Protein AF-A0A660T7A6-F1 (afdb_monomer_lite)

Sequence (418 aa):
MLRDLEKTWENKLLRLKKVVKYLENEVKATERTYSGLKDITQSLKLANACFSLCLHYLDGLKIHPNKPETITEKDIYNGAKQSANKGLNTLESLLKSEISGRDRAGITADPEYIDAKEKLKNILLKGGGSFFEGKTLTGKRLKIISRALASSIQKFSIRDDNSPPPKIEKYPKFLRDLVNVLFPVLLRPNQKPPPYGIEEGEEKLYKSEKIKMPLSQAVLYYEEDFLPRLKKKLAENPGNTFLQQQIYSVKKKAEEYKRLKFIPRSTPIVMEKNFYTDWISSYTQNGELLVNVPVPAEISSKTNTDRVMELVRMDFVKNIAGKGIFRELDMEYSYLKSLKSGIRGSSRTASLKIDTEKGYIIVKREIPYLACLENKNDFITLTQRIKGQPLKETYKYILKQLTVRGLKSRANNLLPDL

Secondary structure (DSSP, 8-state):
-HHHHHHHHHHHHHHHHHHHHHHHHHHHHHHHHTTT---HHHHHHHHHHHHHHHHHHHHHHS--TT--TTS-HHHHHHHHHHHHHHHHHHHHHHHHS---HHHHHHHHH-HHHHHHHHHHHHHHHTTGGGGG-TT---HHHHHHHHHHHHHHHHHHHS-GGGSPPP-GGGS-HHHHHHHHHH-TTT--TT-PPP--S--TT---EEEES-EEEEHHHHHHIIIIIIHHHHHHHHHHSTT-HHHHHHHHHHHHHHHHHHH--PPP-SS---PPTTTSTTTEEEE-TTSPEEEEE---EEEE---HHHHHHHHHHHHHHHHHTTSSS-HHHHHHHHHHHSGGGGGG--TTTHHHHS-HHHHHHHHHHH-GGGGGGTSHHHHHHHHHHHTT--HHHHHHHHHHHHHHHHHHHHHHHH-TT-

Structure (mmCIF, N/CA/C/O backbone):
data_AF-A0A660T7A6-F1
#
_entry.id   AF-A0A660T7A6-F1
#
loop_
_atom_site.group_PDB
_atom_site.id
_atom_site.type_symbol
_atom_site.label_atom_id
_atom_site.label_alt_id
_atom_site.label_comp_id
_atom_site.label_asym_id
_atom_site.label_entity_id
_atom_site.label_seq_id
_atom_site.pdbx_PDB_ins_code
_atom_site.Cartn_x
_atom_site.Cartn_y
_atom_site.Cartn_z
_atom_site.occupancy
_atom_site.B_iso_or_equiv
_atom_site.auth_seq_id
_atom_site.auth_comp_id
_atom_site.auth_asym_id
_atom_site.auth_atom_id
_atom_site.pdbx_PDB_model_num
ATOM 1 N N . MET A 1 1 ? -50.579 0.044 34.180 1.00 44.47 1 MET A N 1
ATOM 2 C CA . MET A 1 1 ? -50.322 0.891 32.993 1.00 44.47 1 MET A CA 1
ATOM 3 C C . MET A 1 1 ? -48.842 1.008 32.616 1.00 44.47 1 MET A C 1
ATOM 5 O O . MET A 1 1 ? -48.550 0.739 31.462 1.00 44.47 1 MET A O 1
ATOM 9 N N . LEU A 1 2 ? -47.893 1.326 33.514 1.00 39.84 2 LEU A N 1
ATOM 10 C CA . LEU A 1 2 ? -46.452 1.381 33.154 1.00 39.84 2 LEU A CA 1
ATOM 11 C C . LEU A 1 2 ? -45.839 -0.005 32.821 1.00 39.84 2 LEU A C 1
ATOM 13 O O . LEU A 1 2 ? -45.182 -0.152 31.795 1.00 39.84 2 LEU A O 1
ATOM 17 N N . ARG A 1 3 ? -46.178 -1.061 33.583 1.00 43.19 3 ARG A N 1
ATOM 18 C CA . ARG A 1 3 ? -45.719 -2.450 33.321 1.00 43.19 3 ARG A CA 1
ATOM 19 C C . ARG A 1 3 ? -46.230 -3.071 32.011 1.00 43.19 3 ARG A C 1
ATOM 21 O O . ARG A 1 3 ? -45.627 -4.012 31.498 1.00 43.19 3 ARG A O 1
ATOM 28 N N . ASP A 1 4 ? -47.340 -2.572 31.466 1.00 47.84 4 ASP A N 1
ATOM 29 C CA . ASP A 1 4 ? -47.897 -3.088 30.207 1.00 47.84 4 ASP A CA 1
ATOM 30 C C . ASP A 1 4 ? -47.145 -2.528 28.997 1.00 47.84 4 ASP A C 1
ATOM 32 O O . ASP A 1 4 ? -46.942 -3.240 28.017 1.00 47.84 4 ASP A O 1
ATOM 36 N N . LEU A 1 5 ? -46.654 -1.287 29.090 1.00 44.62 5 LEU A N 1
ATOM 37 C CA . LEU A 1 5 ? -45.855 -0.643 28.049 1.00 44.62 5 LEU A CA 1
ATOM 38 C C . LEU A 1 5 ? -44.410 -1.173 27.997 1.00 44.62 5 LEU A C 1
ATOM 40 O O . LEU A 1 5 ? -43.878 -1.318 26.898 1.00 44.62 5 LEU A O 1
ATOM 44 N N . GLU A 1 6 ? -43.799 -1.536 29.130 1.00 48.88 6 GLU A N 1
ATOM 45 C CA . GLU A 1 6 ? -42.475 -2.193 29.183 1.00 48.88 6 GLU A CA 1
ATOM 46 C C . GLU A 1 6 ? -42.446 -3.482 28.348 1.00 48.88 6 GLU A C 1
ATOM 48 O O . GLU A 1 6 ? -41.569 -3.678 27.501 1.00 48.88 6 GLU A O 1
ATOM 53 N N . LYS A 1 7 ? -43.495 -4.306 28.476 1.00 60.03 7 LYS A N 1
ATOM 54 C CA . LYS A 1 7 ? -43.664 -5.514 27.658 1.00 60.03 7 LYS A CA 1
ATOM 55 C C . LYS A 1 7 ? -43.774 -5.192 26.167 1.00 60.03 7 LYS A C 1
ATOM 57 O O . LYS A 1 7 ? -43.314 -5.982 25.349 1.00 60.03 7 LYS A O 1
ATOM 62 N N . THR A 1 8 ? -44.341 -4.049 25.766 1.00 71.19 8 THR A N 1
ATOM 63 C CA . THR A 1 8 ? -44.518 -3.730 24.334 1.00 71.19 8 THR A CA 1
ATOM 64 C C . THR A 1 8 ? -43.207 -3.443 23.602 1.00 71.19 8 THR A C 1
ATOM 66 O O . THR A 1 8 ? -43.031 -3.917 22.475 1.00 71.19 8 THR A O 1
ATOM 69 N N . TRP A 1 9 ? -42.264 -2.720 24.221 1.00 76.31 9 TRP A N 1
ATOM 70 C CA . TRP A 1 9 ? -40.987 -2.393 23.578 1.00 76.31 9 TRP A CA 1
ATOM 71 C C . TRP A 1 9 ? -40.085 -3.625 23.462 1.00 76.31 9 TRP A C 1
ATOM 73 O O . TRP A 1 9 ? -39.524 -3.871 22.389 1.00 76.31 9 TRP A O 1
ATOM 83 N N . GLU A 1 10 ? -40.008 -4.440 24.519 1.00 74.81 10 GLU A N 1
ATOM 84 C CA . GLU A 1 10 ? -39.249 -5.696 24.526 1.00 74.81 10 GLU A CA 1
ATOM 85 C C . GLU A 1 10 ? -39.850 -6.744 23.588 1.00 74.81 10 GLU A C 1
ATOM 87 O O . GLU A 1 10 ? -39.119 -7.371 22.819 1.00 74.81 10 GLU A O 1
ATOM 92 N N . ASN A 1 11 ? -41.179 -6.894 23.568 1.00 81.31 11 ASN A N 1
ATOM 93 C CA . ASN A 1 11 ? -41.851 -7.806 22.639 1.00 81.31 11 ASN A CA 1
ATOM 94 C C . ASN A 1 11 ? -41.594 -7.401 21.186 1.00 81.31 11 ASN A C 1
ATOM 96 O O . ASN A 1 11 ? -41.330 -8.258 20.336 1.00 81.31 11 ASN A O 1
ATOM 100 N N . LYS A 1 12 ? -41.613 -6.095 20.891 1.00 82.81 12 LYS A N 1
ATOM 101 C CA . LYS A 1 12 ? -41.285 -5.573 19.561 1.00 82.81 12 LYS A CA 1
ATOM 102 C C . LYS A 1 12 ? -39.810 -5.788 19.219 1.00 82.81 12 LYS A C 1
ATOM 104 O O . LYS A 1 12 ? -39.515 -6.225 18.107 1.00 82.81 12 LYS A O 1
ATOM 109 N N . LEU A 1 13 ? -38.895 -5.584 20.169 1.00 83.81 13 LEU A N 1
ATOM 110 C CA . LEU A 1 13 ? -37.470 -5.872 19.992 1.00 83.81 13 LEU A CA 1
ATOM 111 C C . LEU A 1 13 ? -37.227 -7.361 19.705 1.00 83.81 13 LEU A C 1
ATOM 113 O O . LEU A 1 13 ? -36.497 -7.706 18.775 1.00 83.81 13 LEU A O 1
ATOM 117 N N . LEU A 1 14 ? -37.852 -8.252 20.477 1.00 85.88 14 LEU A N 1
ATOM 118 C CA . LEU A 1 14 ? -37.737 -9.699 20.310 1.00 85.88 14 LEU A CA 1
ATOM 119 C C . LEU A 1 14 ? -38.310 -10.144 18.960 1.00 85.88 14 LEU A C 1
ATOM 121 O O . LEU A 1 14 ? -37.695 -10.958 18.271 1.00 85.88 14 LEU A O 1
ATOM 125 N N . ARG A 1 15 ? -39.452 -9.578 18.552 1.00 88.56 15 ARG A N 1
ATOM 126 C CA . ARG A 1 15 ? -40.053 -9.818 17.235 1.00 88.56 15 ARG A CA 1
ATOM 127 C C . ARG A 1 15 ? -39.111 -9.388 16.113 1.00 88.56 15 ARG A C 1
ATOM 129 O O . ARG A 1 15 ? -38.848 -10.187 15.222 1.00 88.56 15 ARG A O 1
ATOM 136 N N . LEU A 1 16 ? -38.555 -8.178 16.179 1.00 87.38 16 LEU A N 1
ATOM 137 C CA . LEU A 1 16 ? -37.613 -7.678 15.172 1.00 87.38 16 LEU A CA 1
ATOM 138 C C . LEU A 1 16 ? -36.336 -8.530 15.113 1.00 87.38 16 LEU A C 1
ATOM 140 O O . LEU A 1 16 ? -35.895 -8.887 14.024 1.00 87.38 16 LEU A O 1
ATOM 144 N N . LYS A 1 17 ? -35.788 -8.952 16.261 1.00 88.50 17 LYS A N 1
ATOM 145 C CA . LYS A 1 17 ? -34.650 -9.887 16.310 1.00 88.50 17 LYS A CA 1
ATOM 146 C C . LYS A 1 17 ? -34.972 -11.238 15.666 1.00 88.50 17 LYS A C 1
ATOM 148 O O . LYS A 1 17 ? -34.130 -11.780 14.954 1.00 88.50 17 LYS A O 1
ATOM 153 N N . LYS A 1 18 ? -36.173 -11.783 15.900 1.00 90.12 18 LYS A N 1
ATOM 154 C CA . LYS A 1 18 ? -36.630 -13.033 15.268 1.00 90.12 18 LYS A CA 1
ATOM 155 C C . LYS A 1 18 ? -36.740 -12.882 13.750 1.00 90.12 18 LYS A C 1
ATOM 157 O O . LYS A 1 18 ? -36.241 -13.747 13.040 1.00 90.12 18 LYS A O 1
ATOM 162 N N . VAL A 1 19 ? -37.319 -11.779 13.268 1.00 89.50 19 VAL A N 1
ATOM 163 C CA . VAL A 1 19 ? -37.447 -11.480 11.829 1.00 89.50 19 VAL A CA 1
ATOM 164 C C . VAL A 1 19 ? -36.075 -11.356 11.169 1.00 89.50 19 VAL A C 1
ATOM 166 O O . VAL A 1 19 ? -35.824 -12.001 10.157 1.00 89.50 19 VAL A O 1
ATOM 169 N N . VAL A 1 20 ? -35.156 -10.601 11.776 1.00 89.81 20 VAL A N 1
ATOM 170 C CA . VAL A 1 20 ? -33.782 -10.456 11.275 1.00 89.81 20 VAL A CA 1
ATOM 171 C C . VAL A 1 20 ? -33.076 -11.816 11.218 1.00 89.81 20 VAL A C 1
ATOM 173 O O . VAL A 1 20 ? -32.511 -12.171 10.189 1.00 89.81 20 VAL A O 1
ATOM 176 N N . LYS A 1 21 ? -33.180 -12.635 12.273 1.00 90.62 21 LYS A N 1
ATOM 177 C CA . LYS A 1 21 ? -32.572 -13.976 12.306 1.00 90.62 21 LYS A CA 1
ATOM 178 C C . LYS A 1 21 ? -33.172 -14.928 11.265 1.00 90.62 21 LYS A C 1
ATOM 180 O O . LYS A 1 21 ? -32.442 -15.733 10.694 1.00 90.62 21 LYS A O 1
ATOM 185 N N . TYR A 1 22 ? -34.480 -14.848 11.034 1.00 91.88 22 TYR A N 1
ATOM 186 C CA . TYR A 1 22 ? -35.170 -15.631 10.011 1.00 91.88 22 TYR A CA 1
ATOM 187 C C . TYR A 1 22 ? -34.667 -15.263 8.606 1.00 91.88 22 TYR A C 1
ATOM 189 O O . TYR A 1 22 ? -34.153 -16.134 7.907 1.00 91.88 22 TYR A O 1
ATOM 197 N N . LEU A 1 23 ? -34.688 -13.971 8.255 1.00 89.25 23 LEU A N 1
ATOM 198 C CA . LEU A 1 23 ? -34.225 -13.478 6.952 1.00 89.25 23 LEU A CA 1
ATOM 199 C C . LEU A 1 23 ? -32.734 -13.763 6.718 1.00 89.25 23 LEU A C 1
ATOM 201 O O . LEU A 1 23 ? -32.328 -14.098 5.614 1.00 89.25 23 LEU A O 1
ATOM 205 N N . GLU A 1 24 ? -31.898 -13.703 7.757 1.00 89.19 24 GLU A N 1
ATOM 206 C CA . GLU A 1 24 ? -30.487 -14.095 7.643 1.00 89.19 24 GLU A CA 1
ATOM 207 C C . GLU A 1 24 ? -30.291 -15.562 7.278 1.00 89.19 24 GLU A C 1
ATOM 209 O O . GLU A 1 24 ? -29.374 -15.896 6.526 1.00 89.19 24 GLU A O 1
ATOM 214 N N . ASN A 1 25 ? -31.098 -16.446 7.860 1.00 89.31 25 ASN A N 1
ATOM 215 C CA . ASN A 1 25 ? -31.022 -17.868 7.564 1.00 89.31 25 ASN A CA 1
ATOM 216 C C . ASN A 1 25 ? -31.527 -18.149 6.148 1.00 89.31 25 ASN A C 1
ATOM 218 O O . ASN A 1 25 ? -30.935 -18.972 5.460 1.00 89.31 25 ASN A O 1
ATOM 222 N N . GLU A 1 26 ? -32.558 -17.432 5.705 1.00 87.88 26 GLU A N 1
ATOM 223 C CA . GLU A 1 26 ? -33.116 -17.535 4.357 1.00 87.88 26 GLU A CA 1
ATOM 224 C C . GLU A 1 26 ? -32.131 -17.034 3.286 1.00 87.88 26 GLU A C 1
ATOM 226 O O . GLU A 1 26 ? -31.861 -17.740 2.313 1.00 87.88 26 GLU A O 1
ATOM 231 N N . VAL A 1 27 ? -31.483 -15.883 3.508 1.00 86.31 27 VAL A N 1
ATOM 232 C CA . VAL A 1 27 ? -30.418 -15.364 2.626 1.00 86.31 27 VAL A CA 1
ATOM 233 C C . VAL A 1 27 ? -29.223 -16.326 2.576 1.00 86.31 27 VAL A C 1
ATOM 235 O O . VAL A 1 27 ? -28.694 -16.610 1.508 1.00 86.31 27 VAL A O 1
ATOM 238 N N . LYS A 1 28 ? -28.810 -16.909 3.708 1.00 85.56 28 LYS A N 1
ATOM 239 C CA . LYS A 1 28 ? -27.726 -17.910 3.714 1.00 85.56 28 LYS A CA 1
ATOM 240 C C . LYS A 1 28 ? -28.122 -19.223 3.044 1.00 85.56 28 LYS A C 1
ATOM 242 O O . LYS A 1 28 ? -27.265 -19.888 2.468 1.00 85.56 28 LYS A O 1
ATOM 247 N N . ALA A 1 29 ? -29.378 -19.641 3.176 1.00 84.50 29 ALA A N 1
ATOM 248 C CA . ALA A 1 29 ? -29.881 -20.851 2.541 1.00 84.50 29 ALA A CA 1
ATOM 249 C C . ALA A 1 29 ? -29.922 -20.675 1.021 1.00 84.50 29 ALA A C 1
ATOM 251 O O . ALA A 1 29 ? -29.400 -21.523 0.309 1.00 84.50 29 ALA A O 1
ATOM 252 N N . THR A 1 30 ? -30.436 -19.545 0.534 1.00 82.38 30 THR A N 1
ATOM 253 C CA . THR A 1 30 ? -30.450 -19.211 -0.899 1.00 82.38 30 THR A CA 1
ATOM 254 C C . THR A 1 30 ? -29.038 -19.084 -1.471 1.00 82.38 30 THR A C 1
ATOM 256 O O . THR A 1 30 ? -28.751 -19.715 -2.486 1.00 82.38 30 THR A O 1
ATOM 259 N N . GLU A 1 31 ? -28.116 -18.406 -0.777 1.00 82.19 31 GLU A N 1
ATOM 260 C CA . GLU A 1 31 ? -26.701 -18.350 -1.179 1.00 82.19 31 GLU A CA 1
ATOM 261 C C . GLU A 1 31 ? -26.074 -19.756 -1.288 1.00 82.19 31 GLU A C 1
ATOM 263 O O . GLU A 1 31 ? -25.274 -20.005 -2.187 1.00 82.19 31 GLU A O 1
ATOM 268 N N . ARG A 1 32 ? -26.435 -20.702 -0.409 1.00 82.81 32 ARG A N 1
ATOM 269 C CA . ARG A 1 32 ? -25.943 -22.093 -0.474 1.00 82.81 32 ARG A CA 1
ATOM 270 C C . ARG A 1 32 ? -26.576 -22.889 -1.611 1.00 82.81 32 ARG A C 1
ATOM 272 O O . ARG A 1 32 ? -25.866 -23.625 -2.286 1.00 82.81 32 ARG A O 1
ATOM 279 N N . THR A 1 33 ? -27.884 -22.750 -1.808 1.00 81.75 33 THR A N 1
ATOM 280 C CA . THR A 1 33 ? -28.636 -23.481 -2.836 1.00 81.75 33 THR A CA 1
ATOM 281 C C . THR A 1 33 ? -28.235 -23.047 -4.244 1.00 81.75 33 THR A C 1
ATOM 283 O O . THR A 1 33 ? -28.177 -23.879 -5.143 1.00 81.75 33 THR A O 1
ATOM 286 N N . TYR A 1 34 ? -27.899 -21.769 -4.434 1.00 78.06 34 TYR A N 1
ATOM 287 C CA . TYR A 1 34 ? -27.586 -21.195 -5.745 1.00 78.06 34 TYR A CA 1
ATOM 288 C C . TYR A 1 34 ? -26.100 -20.827 -5.920 1.00 78.06 34 TYR A C 1
ATOM 290 O O . TYR A 1 34 ? -25.777 -19.874 -6.627 1.00 78.06 34 TYR A O 1
ATOM 298 N N . SER A 1 35 ? -25.180 -21.563 -5.280 1.00 75.56 3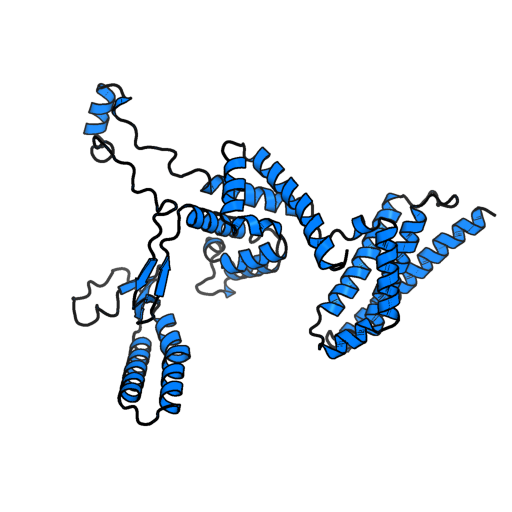5 SER A N 1
ATOM 299 C CA . SER A 1 35 ? -23.716 -21.404 -5.434 1.00 75.56 35 SER A CA 1
ATOM 300 C C . SER A 1 35 ? -23.202 -19.960 -5.305 1.00 75.56 35 SER A C 1
ATOM 302 O O . SER A 1 35 ? -22.296 -19.535 -6.020 1.00 75.56 35 SER A O 1
ATOM 304 N N . GLY A 1 36 ? -23.763 -19.193 -4.372 1.00 67.69 36 GLY A N 1
ATOM 305 C CA . GLY A 1 36 ? -23.351 -17.821 -4.075 1.00 67.69 36 GLY A CA 1
ATOM 306 C C . GLY A 1 36 ? -24.100 -16.730 -4.842 1.00 67.69 36 GLY A C 1
ATOM 307 O O . GLY A 1 36 ? -23.786 -15.554 -4.645 1.00 67.69 36 GLY A O 1
ATOM 308 N N . LEU A 1 37 ? -25.096 -17.074 -5.668 1.00 71.12 37 LEU A N 1
ATOM 309 C CA . LEU A 1 37 ? -26.029 -16.087 -6.216 1.00 71.12 37 LEU A CA 1
ATOM 310 C C . LEU A 1 37 ? -26.887 -15.495 -5.093 1.00 71.12 37 LEU A C 1
ATOM 312 O O . LEU A 1 37 ? -27.418 -16.214 -4.244 1.00 71.12 37 LEU A O 1
ATOM 316 N N . LYS A 1 38 ? -27.008 -14.166 -5.092 1.00 74.31 38 LYS A N 1
ATOM 317 C CA . LYS A 1 38 ? -27.763 -13.424 -4.083 1.00 74.31 38 LYS A CA 1
ATOM 318 C C . LYS A 1 38 ? -29.162 -13.125 -4.580 1.00 74.31 38 LYS A C 1
ATOM 320 O O . LYS A 1 38 ? -29.328 -12.491 -5.618 1.00 74.31 38 LYS A O 1
ATOM 325 N N . ASP A 1 39 ? -30.152 -13.511 -3.788 1.00 82.31 39 ASP A N 1
ATOM 326 C CA . ASP A 1 39 ? -31.519 -13.042 -3.969 1.00 82.31 39 ASP A CA 1
ATOM 327 C C . ASP A 1 39 ? -31.602 -11.563 -3.549 1.00 82.31 39 ASP A C 1
ATOM 329 O O . ASP A 1 39 ? -31.356 -11.204 -2.389 1.00 82.31 39 ASP A O 1
ATOM 333 N N . ILE A 1 40 ? -31.904 -10.706 -4.525 1.00 81.19 40 ILE A N 1
ATOM 334 C CA . ILE A 1 40 ? -32.002 -9.253 -4.368 1.00 81.19 40 ILE A CA 1
ATOM 335 C C . ILE A 1 40 ? -33.117 -8.902 -3.381 1.00 81.19 40 ILE A C 1
ATOM 337 O O . ILE A 1 40 ? -32.882 -8.149 -2.435 1.00 81.19 40 ILE A O 1
ATOM 341 N N . THR A 1 41 ? -34.306 -9.477 -3.554 1.00 83.75 41 THR A N 1
ATOM 342 C CA . THR A 1 41 ? -35.492 -9.150 -2.759 1.00 83.75 41 THR A CA 1
ATOM 343 C C . THR A 1 41 ? -35.298 -9.555 -1.302 1.00 83.75 41 THR A C 1
ATOM 345 O O . THR A 1 41 ? -35.569 -8.770 -0.391 1.00 83.75 41 THR A O 1
ATOM 348 N N . GLN A 1 42 ? -34.765 -10.752 -1.054 1.00 85.81 42 GLN A N 1
ATOM 349 C CA . GLN A 1 42 ? -34.515 -11.226 0.313 1.00 85.81 42 GLN A CA 1
ATOM 350 C C . GLN A 1 42 ? -33.411 -10.431 1.016 1.00 85.81 42 GLN A C 1
ATOM 352 O O . GLN A 1 42 ? -33.500 -10.124 2.208 1.00 85.81 42 GLN A O 1
ATOM 357 N N . SER A 1 43 ? -32.384 -10.029 0.269 1.00 86.62 43 SER A N 1
ATOM 358 C CA . SER A 1 43 ? -31.299 -9.205 0.799 1.00 86.62 43 SER A CA 1
ATOM 359 C C . SER A 1 43 ? -31.755 -7.771 1.112 1.00 86.62 43 SER A C 1
ATOM 361 O O . SER A 1 43 ? -31.329 -7.205 2.122 1.00 86.62 43 SER A O 1
ATOM 363 N N . LEU A 1 44 ? -32.656 -7.193 0.306 1.00 86.81 44 LEU A N 1
ATOM 364 C CA . LEU A 1 44 ? -33.283 -5.896 0.591 1.00 86.81 44 LEU A CA 1
ATOM 365 C C . LEU A 1 44 ? -34.176 -5.966 1.836 1.00 86.81 44 LEU A C 1
ATOM 367 O O . LEU A 1 44 ? -34.010 -5.147 2.743 1.00 86.81 44 LEU A O 1
ATOM 371 N N . LYS A 1 45 ? -35.024 -6.997 1.957 1.00 88.06 45 LYS A N 1
ATOM 372 C CA . LYS A 1 45 ? -35.840 -7.243 3.162 1.00 88.06 45 LYS A CA 1
ATOM 373 C C . LYS A 1 45 ? -34.986 -7.378 4.420 1.00 88.06 45 LYS A C 1
ATOM 375 O O . LYS A 1 45 ? -35.318 -6.820 5.468 1.00 88.06 45 LYS A O 1
ATOM 380 N N . LEU A 1 46 ? -33.854 -8.079 4.329 1.00 89.00 46 LEU A N 1
ATOM 381 C CA . LEU A 1 46 ? -32.910 -8.213 5.438 1.00 89.00 46 LEU A CA 1
ATOM 382 C C . LEU A 1 46 ? -32.306 -6.860 5.842 1.00 89.00 46 LEU A C 1
ATOM 384 O O . LEU A 1 46 ? -32.241 -6.544 7.036 1.00 89.00 46 LEU A O 1
ATOM 388 N N . ALA A 1 47 ? -31.879 -6.051 4.869 1.00 86.44 47 ALA A N 1
ATOM 389 C CA . ALA A 1 47 ? -31.351 -4.716 5.133 1.00 86.44 47 ALA A CA 1
ATOM 390 C C . ALA A 1 47 ? -32.405 -3.815 5.796 1.00 86.44 47 ALA A C 1
ATOM 392 O O . ALA A 1 47 ? -32.124 -3.165 6.807 1.00 86.44 47 ALA A O 1
ATOM 393 N N . ASN A 1 48 ? -33.635 -3.854 5.286 1.00 89.19 48 ASN A N 1
ATOM 394 C CA . ASN A 1 48 ? -34.771 -3.105 5.803 1.00 89.19 48 ASN A CA 1
ATOM 395 C C . ASN A 1 48 ? -35.126 -3.503 7.255 1.00 89.19 48 ASN A C 1
ATOM 397 O O . ASN A 1 48 ? -35.280 -2.652 8.141 1.00 89.19 48 ASN A O 1
ATOM 401 N N . ALA A 1 49 ? -35.159 -4.807 7.551 1.00 88.50 49 ALA A N 1
ATOM 402 C CA . ALA A 1 49 ? -35.388 -5.322 8.902 1.00 88.50 49 ALA A CA 1
ATOM 403 C C . ALA A 1 49 ? -34.277 -4.894 9.880 1.00 88.50 49 ALA A C 1
ATOM 405 O O . ALA A 1 49 ? -34.553 -4.529 11.026 1.00 88.50 49 ALA A O 1
ATOM 406 N N . CYS A 1 50 ? -33.023 -4.872 9.419 1.00 87.69 50 CYS A N 1
ATOM 407 C CA . CYS A 1 50 ? -31.874 -4.407 10.194 1.00 87.69 50 CYS A CA 1
ATOM 408 C C . CYS A 1 50 ? -31.939 -2.897 10.504 1.00 87.69 50 CYS A C 1
ATOM 410 O O . CYS A 1 50 ? -31.635 -2.487 11.627 1.00 87.69 50 CYS A O 1
ATOM 412 N N . PHE A 1 51 ? -32.387 -2.064 9.560 1.00 87.81 51 PHE A N 1
ATOM 413 C CA . PHE A 1 51 ? -32.613 -0.636 9.809 1.00 87.81 51 PHE A CA 1
ATOM 414 C C . PHE A 1 51 ? -33.808 -0.376 10.721 1.00 87.81 51 PHE A C 1
ATOM 416 O O . PHE A 1 51 ? -33.719 0.462 11.616 1.00 87.81 51 PHE A O 1
ATOM 423 N N . SER A 1 52 ? -34.883 -1.148 10.579 1.00 89.38 52 SER A N 1
ATOM 424 C CA . SER A 1 52 ? -36.035 -1.090 11.486 1.00 89.38 52 SER A CA 1
ATOM 425 C C . SER A 1 52 ? -35.641 -1.447 12.925 1.00 89.38 52 SER A C 1
ATOM 427 O O . SER A 1 52 ? -36.044 -0.772 13.872 1.00 89.38 52 SER A O 1
ATOM 429 N N . LEU A 1 53 ? -34.787 -2.462 13.095 1.00 88.75 53 LEU A N 1
ATOM 430 C CA . LEU A 1 53 ? -34.211 -2.829 14.389 1.00 88.75 53 LEU A CA 1
ATOM 431 C C . LEU A 1 53 ? -33.305 -1.720 14.949 1.00 88.75 53 LEU A C 1
ATOM 433 O O . LEU A 1 53 ? -33.387 -1.403 16.134 1.00 88.75 53 LEU A O 1
ATOM 437 N N . CYS A 1 54 ? -32.479 -1.091 14.107 1.00 85.44 54 CYS A N 1
ATOM 438 C CA . CYS A 1 54 ? -31.638 0.040 14.506 1.00 85.44 54 CYS A CA 1
ATOM 439 C C . CYS A 1 54 ? -32.464 1.245 14.983 1.00 85.44 54 CYS A C 1
ATOM 441 O O . CYS A 1 54 ? -32.165 1.810 16.033 1.00 85.44 54 CYS A O 1
ATOM 443 N N . LEU A 1 55 ? -33.521 1.608 14.251 1.00 85.12 55 LEU A N 1
ATOM 444 C CA . LEU A 1 55 ? -34.431 2.688 14.635 1.00 85.12 55 LEU A CA 1
ATOM 445 C C . LEU A 1 55 ? -35.113 2.397 15.974 1.00 85.12 55 LEU A C 1
ATOM 447 O O . LEU A 1 55 ? -35.168 3.283 16.818 1.00 85.12 55 LEU A O 1
ATOM 451 N N . HIS A 1 56 ? -35.541 1.152 16.205 1.00 85.69 56 HIS A N 1
ATOM 452 C CA . HIS A 1 56 ? -36.145 0.742 17.478 1.00 85.69 56 HIS A CA 1
ATOM 453 C C . HIS A 1 56 ? -35.163 0.847 18.658 1.00 85.69 56 HIS A C 1
ATOM 455 O O . HIS A 1 56 ? -35.551 1.256 19.751 1.00 85.69 56 HIS A O 1
ATOM 461 N N . TYR A 1 57 ? -33.876 0.544 18.440 1.00 84.69 57 TYR A N 1
ATOM 462 C CA . TYR A 1 57 ? -32.825 0.781 19.436 1.00 84.69 57 TYR A CA 1
ATOM 463 C C . TYR A 1 57 ? -32.552 2.273 19.669 1.00 84.69 57 TYR A C 1
ATOM 465 O O . TYR A 1 57 ? -32.405 2.693 20.813 1.00 84.69 57 TYR A O 1
ATOM 473 N N . LEU A 1 58 ? -32.501 3.080 18.607 1.00 78.81 58 LEU A N 1
ATOM 474 C CA . LEU A 1 58 ? -32.336 4.534 18.705 1.00 78.81 58 LEU A CA 1
ATOM 475 C C . LEU A 1 58 ? -33.492 5.199 19.455 1.00 78.81 58 LEU A C 1
ATOM 477 O O . LEU A 1 58 ? -33.266 6.121 20.236 1.00 78.81 58 LEU A O 1
ATOM 481 N N . ASP A 1 59 ? -34.714 4.715 19.250 1.00 80.00 59 ASP A N 1
ATOM 482 C CA . ASP A 1 59 ? -35.887 5.187 19.980 1.00 80.00 59 ASP A CA 1
ATOM 483 C C . ASP A 1 59 ? -35.809 4.822 21.467 1.00 80.00 59 ASP A C 1
ATOM 485 O O . ASP A 1 59 ? -36.227 5.617 22.297 1.00 80.00 59 ASP A O 1
ATOM 489 N N . GLY A 1 60 ? -35.172 3.700 21.822 1.00 71.69 60 GLY A N 1
ATOM 490 C CA . GLY A 1 60 ? -34.872 3.348 23.215 1.00 71.69 60 GLY A CA 1
ATOM 491 C C . GLY A 1 60 ? -33.778 4.198 23.884 1.00 71.69 60 GLY A C 1
ATOM 492 O O . GLY A 1 60 ? -33.683 4.194 25.109 1.00 71.69 60 GLY A O 1
ATOM 493 N N . LEU A 1 61 ? -32.949 4.919 23.112 1.00 69.94 61 LEU A N 1
ATOM 494 C CA . LEU A 1 61 ? -31.958 5.873 23.644 1.00 69.94 61 LEU A CA 1
ATOM 495 C C . LEU A 1 61 ? -32.567 7.250 23.934 1.00 69.94 61 LEU A C 1
ATOM 497 O O . LEU A 1 61 ? -32.045 7.987 24.768 1.00 69.94 61 LEU A O 1
ATOM 501 N N . LYS A 1 62 ? -33.659 7.612 23.252 1.00 65.25 62 LYS A N 1
ATOM 502 C CA . LYS A 1 62 ? -34.460 8.781 23.621 1.00 65.25 62 LYS A CA 1
ATOM 503 C C . LYS A 1 62 ? -35.256 8.402 24.865 1.00 65.25 62 LYS A C 1
ATOM 505 O O . LYS A 1 62 ? -35.880 7.350 24.876 1.00 65.25 62 LYS A O 1
ATOM 510 N N . ILE A 1 63 ? -35.180 9.226 25.910 1.00 54.50 63 ILE A N 1
ATOM 511 C CA . ILE A 1 63 ? -35.746 8.984 27.247 1.00 54.50 63 ILE A CA 1
ATOM 512 C C . ILE A 1 63 ? -37.183 8.451 27.128 1.00 54.50 63 ILE A C 1
ATOM 514 O O . ILE A 1 63 ? -38.130 9.216 26.955 1.00 54.50 63 ILE A O 1
ATOM 518 N N . HIS A 1 64 ? -37.341 7.131 27.205 1.00 49.97 64 HIS A N 1
ATOM 519 C CA . HIS A 1 64 ? -38.635 6.489 27.355 1.00 49.97 64 HIS A CA 1
ATOM 520 C C . HIS A 1 64 ? -38.836 6.225 28.852 1.00 49.97 64 HIS A C 1
ATOM 522 O O . HIS A 1 64 ? -37.976 5.588 29.461 1.00 49.97 64 HIS A O 1
ATOM 528 N N . PRO A 1 65 ? -39.972 6.631 29.448 1.00 50.09 65 PRO A N 1
ATOM 529 C CA . PRO A 1 65 ? -40.288 6.359 30.856 1.00 50.09 65 PRO A CA 1
ATOM 530 C C . PRO A 1 65 ? -40.481 4.862 31.185 1.00 50.09 65 PRO A C 1
ATOM 532 O O . PRO A 1 65 ? -40.768 4.531 32.325 1.00 50.09 65 PRO A O 1
ATOM 535 N N . ASN A 1 66 ? -40.309 3.968 30.202 1.00 51.25 66 ASN A N 1
ATOM 536 C CA . ASN A 1 66 ? -40.498 2.514 30.288 1.00 51.25 66 ASN A CA 1
ATOM 537 C C . ASN A 1 66 ? -39.233 1.743 29.865 1.00 51.25 66 ASN A C 1
ATOM 539 O O . ASN A 1 66 ? -39.317 0.698 29.217 1.00 51.25 66 ASN A O 1
ATOM 543 N N . LYS A 1 67 ? -38.047 2.305 30.125 1.00 52.47 67 LYS A N 1
ATOM 544 C CA . LYS A 1 67 ? -36.776 1.614 29.898 1.00 52.47 67 LYS A CA 1
ATOM 545 C C . LYS A 1 67 ? -36.583 0.574 31.015 1.00 52.47 67 LYS A C 1
ATOM 547 O O . LYS A 1 67 ? -36.520 0.977 32.173 1.00 52.47 67 LYS A O 1
ATOM 552 N N . PRO A 1 68 ? -36.475 -0.727 30.703 1.00 52.66 68 PRO A N 1
ATOM 553 C CA . PRO A 1 68 ? -36.271 -1.748 31.723 1.00 52.66 68 PRO A CA 1
ATOM 554 C C . PRO A 1 68 ? -34.892 -1.581 32.380 1.00 52.66 68 PRO A C 1
ATOM 556 O O . PRO A 1 68 ? -33.894 -1.351 31.693 1.00 52.66 68 PRO A O 1
ATOM 559 N N . GLU A 1 69 ? -34.822 -1.739 33.704 1.00 55.75 69 GLU A N 1
ATOM 560 C CA . GLU A 1 69 ? -33.579 -1.641 34.496 1.00 55.75 69 GLU A CA 1
ATOM 561 C C . GLU A 1 69 ? -32.508 -2.671 34.078 1.00 55.75 69 GLU A C 1
ATOM 563 O O . GLU A 1 69 ? -31.327 -2.513 34.381 1.00 55.75 69 GLU A O 1
ATOM 568 N N . THR A 1 70 ? -32.898 -3.715 33.343 1.00 57.62 70 THR A N 1
ATOM 569 C CA . THR A 1 70 ? -32.044 -4.841 32.938 1.00 57.62 70 THR A CA 1
ATOM 570 C C . THR A 1 70 ? -31.208 -4.592 31.679 1.00 57.62 70 THR A C 1
ATOM 572 O O . THR A 1 70 ? -30.205 -5.280 31.487 1.00 57.62 70 THR A O 1
ATOM 575 N N . ILE A 1 71 ? -31.570 -3.634 30.813 1.00 64.19 71 ILE A N 1
ATOM 576 C CA . ILE A 1 71 ? -30.836 -3.362 29.565 1.00 64.19 71 ILE A CA 1
ATOM 577 C C . ILE A 1 71 ? -30.068 -2.048 29.704 1.00 64.19 71 ILE A C 1
ATOM 579 O O . ILE A 1 71 ? -30.645 -0.959 29.749 1.00 64.19 71 ILE A O 1
ATOM 583 N N . THR A 1 72 ? -28.737 -2.139 29.722 1.00 71.25 72 THR A N 1
ATOM 584 C CA . THR A 1 72 ? -27.893 -0.947 29.842 1.00 71.25 72 THR A CA 1
ATOM 585 C C . THR A 1 72 ? -27.939 -0.102 28.566 1.00 71.25 72 THR A C 1
ATOM 587 O O . THR A 1 72 ? -28.089 -0.611 27.454 1.00 71.25 72 THR A O 1
ATOM 590 N N . GLU A 1 73 ? -27.736 1.213 28.689 1.00 69.75 73 GLU A N 1
ATOM 591 C CA . GLU A 1 73 ? -27.639 2.125 27.527 1.00 69.75 73 GLU A CA 1
ATOM 592 C C . GLU A 1 73 ? -26.553 1.695 26.547 1.00 69.75 73 GLU A C 1
ATOM 594 O O . GLU A 1 73 ? -26.687 1.848 25.334 1.00 69.75 73 GLU A O 1
ATOM 599 N N . LYS A 1 74 ? -25.493 1.091 27.085 1.00 72.62 74 LYS A N 1
ATOM 600 C CA . LYS A 1 74 ? -24.395 0.525 26.317 1.00 72.62 74 LYS A CA 1
ATOM 601 C C . LYS A 1 74 ? -24.858 -0.630 25.428 1.00 72.62 74 LYS A C 1
ATOM 603 O O . LYS A 1 74 ? -24.413 -0.719 24.285 1.00 72.62 74 LYS A O 1
ATOM 608 N N . ASP A 1 75 ? -25.759 -1.484 25.905 1.00 75.62 75 ASP A N 1
ATOM 609 C CA . ASP A 1 75 ? -26.296 -2.606 25.128 1.00 75.62 75 ASP A CA 1
ATOM 610 C C . ASP A 1 75 ? -27.259 -2.136 24.036 1.00 75.62 75 ASP A C 1
ATOM 612 O O . ASP A 1 75 ? -27.224 -2.654 22.918 1.00 75.62 75 ASP A O 1
ATOM 616 N N . ILE A 1 76 ? -28.057 -1.103 24.319 1.00 76.94 76 ILE A N 1
ATOM 617 C CA . ILE A 1 76 ? -28.931 -0.447 23.335 1.00 76.94 76 ILE A CA 1
ATOM 618 C C . ILE A 1 76 ? -28.084 0.208 22.237 1.00 76.94 76 ILE A C 1
ATOM 620 O O . ILE A 1 76 ? -28.317 -0.024 21.050 1.00 76.94 76 ILE A O 1
ATOM 624 N N . TYR A 1 77 ? -27.050 0.962 22.618 1.00 78.56 77 TYR A N 1
ATOM 625 C CA . TYR A 1 77 ? -26.122 1.600 21.685 1.00 78.56 77 TYR A CA 1
ATOM 626 C C . TYR A 1 77 ? -25.374 0.571 20.824 1.00 78.56 77 TYR A C 1
ATOM 628 O O . TYR A 1 77 ? -25.287 0.711 19.602 1.00 78.56 77 TYR A O 1
ATOM 636 N N . ASN A 1 78 ? -24.867 -0.506 21.433 1.00 77.25 78 ASN A N 1
ATOM 637 C CA . ASN A 1 78 ? -24.193 -1.583 20.707 1.00 77.25 78 ASN A CA 1
ATOM 638 C C . ASN A 1 78 ? -25.150 -2.323 19.763 1.00 77.25 78 ASN A C 1
ATOM 640 O O . ASN A 1 78 ? -24.771 -2.622 18.630 1.00 77.25 78 ASN A O 1
ATOM 644 N N . GLY A 1 79 ? -26.389 -2.576 20.193 1.00 79.88 79 GLY A N 1
ATOM 645 C CA . GLY A 1 79 ? -27.439 -3.172 19.368 1.00 79.88 79 GLY A CA 1
ATOM 646 C C . GLY A 1 79 ? -27.813 -2.296 18.171 1.00 79.88 79 GLY A C 1
ATOM 647 O O . GLY A 1 79 ? -27.881 -2.797 17.042 1.00 79.88 79 GLY A O 1
ATOM 648 N N . ALA A 1 80 ? -27.957 -0.983 18.383 1.00 82.25 80 ALA A N 1
ATOM 649 C CA . ALA A 1 80 ? -28.171 -0.003 17.318 1.00 82.25 80 ALA A CA 1
ATOM 650 C C . ALA A 1 80 ? -27.015 -0.029 16.311 1.00 82.25 80 ALA A C 1
ATOM 652 O O . ALA A 1 80 ? -27.245 -0.165 15.107 1.00 82.25 80 ALA A O 1
ATOM 653 N N . LYS A 1 81 ? -25.771 0.019 16.808 1.00 79.81 81 LYS A N 1
ATOM 654 C CA . LYS A 1 81 ? -24.553 0.020 15.989 1.00 79.81 81 LYS A CA 1
ATOM 655 C C . LYS A 1 81 ? -24.400 -1.258 15.168 1.00 79.81 81 LYS A C 1
ATOM 657 O O . LYS A 1 81 ? -24.060 -1.190 13.987 1.00 79.81 81 LYS A O 1
ATOM 662 N N . GLN A 1 82 ? -24.633 -2.422 15.768 1.00 83.06 82 GLN A N 1
ATOM 663 C CA . GLN A 1 82 ? -24.546 -3.706 15.068 1.00 83.06 82 GLN A CA 1
ATOM 664 C C . GLN A 1 82 ? -25.607 -3.816 13.971 1.00 83.06 82 GLN A C 1
ATOM 666 O O . GLN A 1 82 ? -25.279 -4.186 12.844 1.00 83.06 82 GLN A O 1
ATOM 671 N N . SER A 1 83 ? -26.850 -3.438 14.274 1.00 84.12 83 SER A N 1
ATOM 672 C CA . SER A 1 83 ? -27.971 -3.514 13.328 1.00 84.12 83 SER A CA 1
ATOM 673 C C . SER A 1 83 ? -27.791 -2.546 12.153 1.00 84.12 83 SER A C 1
ATOM 675 O O . SER A 1 83 ? -27.956 -2.940 11.000 1.00 84.12 83 SER A O 1
ATOM 677 N N . ALA A 1 84 ? -27.343 -1.315 12.430 1.00 81.25 84 ALA A N 1
ATOM 678 C CA . ALA A 1 84 ? -27.007 -0.311 11.419 1.00 81.25 84 ALA A CA 1
ATOM 679 C C . ALA A 1 84 ? -25.933 -0.813 10.441 1.00 81.25 84 ALA A C 1
ATOM 681 O O . ALA A 1 84 ? -26.123 -0.790 9.225 1.00 81.25 84 ALA A O 1
ATOM 682 N N . ASN A 1 85 ? -24.814 -1.315 10.974 1.00 80.44 85 ASN A N 1
ATOM 683 C CA . ASN A 1 85 ? -23.709 -1.811 10.154 1.00 80.44 85 ASN A CA 1
ATOM 684 C C . ASN A 1 85 ? -24.092 -3.058 9.357 1.00 80.44 85 ASN A C 1
ATOM 686 O O . ASN A 1 85 ? -23.646 -3.226 8.225 1.00 80.44 85 ASN A O 1
ATOM 690 N N . LYS A 1 86 ? -24.926 -3.934 9.923 1.00 83.38 86 LYS A N 1
ATOM 691 C CA . LYS A 1 86 ? -25.396 -5.137 9.236 1.00 83.38 86 LYS A CA 1
ATOM 692 C C . LYS A 1 86 ? -26.303 -4.808 8.053 1.00 83.38 86 LYS A C 1
ATOM 694 O O . LYS A 1 86 ? -26.082 -5.344 6.969 1.00 83.38 86 LYS A O 1
ATOM 699 N N . GLY A 1 87 ? -27.251 -3.887 8.236 1.00 82.88 87 GLY A N 1
ATOM 700 C CA . GLY A 1 87 ? -28.103 -3.401 7.148 1.00 82.88 87 GLY A CA 1
ATOM 701 C C . GLY A 1 87 ? -27.285 -2.741 6.038 1.00 82.88 87 GLY A C 1
ATOM 702 O O . GLY A 1 87 ? -27.424 -3.100 4.869 1.00 82.88 87 GLY A O 1
ATOM 703 N N . LEU A 1 88 ? -26.338 -1.872 6.411 1.00 80.38 88 LEU A N 1
ATOM 704 C CA . LEU A 1 88 ? -25.468 -1.192 5.450 1.00 80.38 88 LEU A CA 1
ATOM 705 C C . LEU A 1 88 ? -24.573 -2.168 4.671 1.00 80.38 88 LEU A C 1
ATOM 707 O O . LEU A 1 88 ? -24.491 -2.074 3.452 1.00 80.38 88 LEU A O 1
ATOM 711 N N . ASN A 1 89 ? -23.934 -3.131 5.342 1.00 79.06 89 ASN A N 1
ATOM 712 C CA . ASN A 1 89 ? -23.090 -4.131 4.677 1.00 79.06 89 ASN A CA 1
ATOM 713 C C . ASN A 1 89 ? -23.885 -5.002 3.694 1.00 79.06 89 ASN A C 1
ATOM 715 O O . ASN A 1 89 ? -23.349 -5.402 2.663 1.00 79.06 89 ASN A O 1
ATOM 719 N N . THR A 1 90 ? -25.149 -5.294 4.011 1.00 82.62 90 THR A N 1
ATOM 720 C CA . THR A 1 90 ? -26.038 -6.079 3.143 1.00 82.62 90 THR A CA 1
ATOM 721 C C . THR A 1 90 ? -26.362 -5.300 1.866 1.00 82.62 90 THR A C 1
ATOM 723 O O . THR A 1 90 ? -26.192 -5.833 0.771 1.00 82.62 90 THR A O 1
ATOM 726 N N . LEU A 1 91 ? -26.699 -4.010 1.984 1.00 80.38 91 LEU A N 1
ATOM 727 C CA . LEU A 1 91 ? -26.901 -3.121 0.832 1.00 80.38 91 LEU A CA 1
ATOM 728 C C . LEU A 1 91 ? -25.625 -2.896 0.017 1.00 80.38 91 LEU A C 1
ATOM 730 O O . LEU A 1 91 ? -25.652 -2.991 -1.207 1.00 80.38 91 LEU A O 1
ATOM 734 N N . GLU A 1 92 ? -24.491 -2.637 0.672 1.00 75.88 92 GLU A N 1
ATOM 735 C CA . GLU A 1 92 ? -23.208 -2.490 -0.021 1.00 75.88 92 GLU A CA 1
ATOM 736 C C . GLU A 1 92 ? -22.843 -3.765 -0.786 1.00 75.88 92 GLU A C 1
ATOM 738 O O . GLU A 1 92 ? -22.340 -3.685 -1.904 1.00 75.88 92 GLU A O 1
ATOM 743 N N . SER A 1 93 ? -23.082 -4.939 -0.194 1.00 76.25 93 SER A N 1
ATOM 744 C CA . SER A 1 93 ? -22.817 -6.220 -0.846 1.00 76.25 93 SER A CA 1
ATOM 745 C C . SER A 1 93 ? -23.673 -6.420 -2.093 1.00 76.25 93 SER A C 1
ATOM 747 O O . SER A 1 93 ? -23.159 -6.996 -3.045 1.00 76.25 93 SER A O 1
ATOM 749 N N . LEU A 1 94 ? -24.932 -5.971 -2.092 1.00 76.56 94 LEU A N 1
ATOM 750 C CA . LEU A 1 94 ? -25.810 -6.029 -3.265 1.00 76.56 94 LEU A CA 1
ATOM 751 C C . LEU A 1 94 ? -25.351 -5.073 -4.370 1.00 76.56 94 LEU A C 1
ATOM 753 O O . LEU A 1 94 ? -25.305 -5.439 -5.538 1.00 76.56 94 LEU A O 1
ATOM 757 N N . LEU A 1 95 ? -24.961 -3.848 -4.016 1.00 69.81 95 LEU A N 1
ATOM 758 C CA . LEU A 1 95 ? -24.530 -2.849 -5.001 1.00 69.81 95 LEU A CA 1
ATOM 759 C C . LEU A 1 95 ? -23.150 -3.161 -5.609 1.00 69.81 95 LEU A C 1
ATOM 761 O O . LEU A 1 95 ? -22.855 -2.737 -6.730 1.00 69.81 95 LEU A O 1
ATOM 765 N N . LYS A 1 96 ? -22.307 -3.896 -4.870 1.00 68.06 96 LYS A N 1
ATOM 766 C CA . LYS A 1 96 ? -20.963 -4.324 -5.290 1.00 68.06 96 LYS A CA 1
ATOM 767 C C . LYS A 1 96 ? -20.944 -5.588 -6.145 1.00 68.06 96 LYS A C 1
ATOM 769 O O . LYS A 1 96 ? -19.933 -5.802 -6.808 1.00 68.06 96 LYS A O 1
ATOM 774 N N . SER A 1 97 ? -21.991 -6.419 -6.137 1.00 66.25 97 SER A N 1
ATOM 775 C CA . SER A 1 97 ? -22.093 -7.503 -7.123 1.00 66.25 97 SER A CA 1
ATOM 776 C C . SER A 1 97 ? -22.036 -6.920 -8.537 1.00 66.25 97 SER A C 1
ATOM 778 O O . SER A 1 97 ? -22.505 -5.801 -8.764 1.00 66.25 97 SER A O 1
ATOM 780 N N . GLU A 1 98 ? -21.434 -7.656 -9.474 1.00 54.00 98 GLU A N 1
ATOM 781 C CA . GLU A 1 98 ? -21.346 -7.303 -10.898 1.00 54.00 98 GLU A CA 1
ATOM 782 C C . GLU A 1 98 ? -22.739 -7.367 -11.542 1.00 54.00 98 GLU A C 1
ATOM 784 O O . GLU A 1 98 ? -23.087 -8.280 -12.280 1.00 54.00 98 GLU A O 1
ATOM 789 N N . ILE A 1 99 ? -23.577 -6.404 -11.177 1.00 61.91 99 ILE A N 1
ATOM 790 C CA . ILE A 1 99 ? -24.951 -6.255 -11.628 1.00 61.91 99 ILE A CA 1
ATOM 791 C C . ILE A 1 99 ? -24.934 -5.331 -12.846 1.00 61.91 99 ILE A C 1
ATOM 793 O O . ILE A 1 99 ? -24.291 -4.274 -12.819 1.00 61.91 99 ILE A O 1
ATOM 797 N N . SER A 1 100 ? -25.631 -5.722 -13.916 1.00 58.69 100 SER A N 1
ATOM 798 C CA . SER A 1 100 ? -25.738 -4.914 -15.132 1.00 58.69 100 SER A CA 1
ATOM 799 C C . SER A 1 100 ? -26.372 -3.544 -14.831 1.00 58.69 100 SER A C 1
ATOM 801 O O . SER A 1 100 ? -27.114 -3.373 -13.861 1.00 58.69 100 SER A O 1
ATOM 803 N N . GLY A 1 101 ? -26.106 -2.533 -15.665 1.00 59.31 101 GLY A N 1
ATOM 804 C CA . GLY A 1 101 ? -26.680 -1.193 -15.474 1.00 59.31 101 GLY A CA 1
ATOM 805 C C . GLY A 1 101 ? -28.219 -1.172 -15.443 1.00 59.31 101 GLY A C 1
ATOM 806 O O . GLY A 1 101 ? -28.795 -0.365 -14.716 1.00 59.31 101 GLY A O 1
ATOM 807 N N . ARG A 1 102 ? -28.882 -2.090 -16.167 1.00 58.16 102 ARG A N 1
ATOM 808 C CA . ARG A 1 102 ? -30.349 -2.261 -16.146 1.00 58.16 102 ARG A CA 1
ATOM 809 C C . ARG A 1 102 ? -30.849 -2.831 -14.822 1.00 58.16 102 ARG A C 1
ATOM 811 O O . ARG A 1 102 ? -31.824 -2.327 -14.275 1.00 58.16 102 ARG A O 1
ATOM 818 N N . ASP A 1 103 ? -30.160 -3.826 -14.283 1.00 63.06 103 ASP A N 1
ATOM 819 C CA . ASP A 1 103 ? -30.561 -4.480 -13.036 1.00 63.06 103 ASP A CA 1
ATOM 820 C C . ASP A 1 103 ? -30.338 -3.561 -11.822 1.00 63.06 103 ASP A C 1
ATOM 822 O O . ASP A 1 103 ? -31.121 -3.572 -10.875 1.00 63.06 103 ASP A O 1
ATOM 826 N N . ARG A 1 104 ? -29.334 -2.672 -11.876 1.00 67.06 104 ARG A N 1
ATOM 827 C CA . ARG A 1 104 ? -29.176 -1.594 -10.883 1.00 67.06 104 ARG A CA 1
ATOM 828 C C . ARG A 1 104 ? -30.354 -0.625 -10.881 1.00 67.06 104 ARG A C 1
ATOM 830 O O . ARG A 1 104 ? -30.803 -0.251 -9.801 1.00 67.06 104 ARG A O 1
ATOM 837 N N . ALA A 1 105 ? -30.854 -0.245 -12.058 1.00 67.38 105 ALA A N 1
ATOM 838 C CA . ALA A 1 105 ? -32.040 0.603 -12.165 1.00 67.38 105 ALA A CA 1
ATOM 839 C C . ALA A 1 105 ? -33.280 -0.096 -11.574 1.00 67.38 105 ALA A C 1
ATOM 841 O O . ALA A 1 105 ? -34.048 0.536 -10.848 1.00 67.38 105 ALA A O 1
ATOM 842 N N . GLY A 1 106 ? -33.411 -1.410 -11.799 1.00 69.88 106 GLY A N 1
ATOM 843 C CA . GLY A 1 106 ? -34.446 -2.247 -11.185 1.00 69.88 106 GLY A CA 1
ATOM 844 C C . GLY A 1 106 ? -34.374 -2.269 -9.655 1.00 69.88 106 GLY A C 1
ATOM 845 O O . GLY A 1 106 ? -35.384 -2.054 -8.996 1.00 69.88 106 GLY A O 1
ATOM 846 N N . ILE A 1 107 ? -33.176 -2.420 -9.081 1.00 72.69 107 ILE A N 1
ATOM 847 C CA . ILE A 1 107 ? -32.970 -2.375 -7.622 1.00 72.69 107 ILE A CA 1
ATOM 848 C C . ILE A 1 107 ? -33.335 -1.005 -7.049 1.00 72.69 107 ILE A C 1
ATOM 850 O O . ILE A 1 107 ? -33.969 -0.926 -6.004 1.00 72.69 107 ILE A O 1
ATOM 854 N N . THR A 1 108 ? -32.947 0.086 -7.715 1.00 72.88 108 THR A N 1
ATOM 855 C CA . THR A 1 108 ? -33.239 1.439 -7.216 1.00 72.88 108 THR A CA 1
ATOM 856 C C . THR A 1 108 ? -34.719 1.813 -7.281 1.00 72.88 108 THR A C 1
ATOM 858 O O . THR A 1 108 ? -35.139 2.709 -6.551 1.00 72.88 108 THR A O 1
ATOM 861 N N . ALA A 1 109 ? -35.491 1.138 -8.137 1.00 76.69 109 ALA A N 1
ATOM 862 C CA . ALA A 1 109 ? -36.936 1.302 -8.260 1.00 76.69 109 ALA A CA 1
ATOM 863 C C . ALA A 1 109 ? -37.735 0.347 -7.350 1.00 76.69 109 ALA A C 1
ATOM 865 O O . ALA A 1 109 ? -38.954 0.486 -7.256 1.00 76.69 109 ALA A O 1
ATOM 866 N N . ASP A 1 110 ? -37.077 -0.608 -6.682 1.00 81.44 110 ASP A N 1
ATOM 867 C CA . ASP A 1 110 ? -37.732 -1.567 -5.790 1.00 81.44 110 ASP A CA 1
ATOM 868 C C . ASP A 1 110 ? -38.302 -0.848 -4.543 1.00 81.44 110 ASP A C 1
ATOM 870 O O . ASP A 1 110 ? -37.583 -0.075 -3.893 1.00 81.44 110 ASP A O 1
ATOM 874 N N . PRO A 1 111 ? -39.573 -1.089 -4.165 1.00 83.56 111 PRO A N 1
ATOM 875 C CA . PRO A 1 111 ? -40.177 -0.479 -2.981 1.00 83.56 111 PRO A CA 1
ATOM 876 C C . PRO A 1 111 ? -39.411 -0.779 -1.681 1.00 83.56 111 PRO A C 1
ATOM 878 O O . PRO A 1 111 ? -39.317 0.093 -0.817 1.00 83.56 111 PRO A O 1
ATOM 881 N N . GLU A 1 112 ? -38.807 -1.962 -1.542 1.00 83.19 112 GLU A N 1
ATOM 882 C CA . GLU A 1 112 ? -38.000 -2.324 -0.367 1.00 83.19 112 GLU A CA 1
ATOM 883 C C . GLU A 1 112 ? -36.692 -1.525 -0.307 1.00 83.19 112 GLU A C 1
ATOM 885 O O . GLU A 1 112 ? -36.201 -1.197 0.776 1.00 83.19 112 GLU A O 1
ATOM 890 N N . TYR A 1 113 ? -36.128 -1.167 -1.464 1.00 81.62 113 TYR A N 1
ATOM 891 C CA . TYR A 1 113 ? -34.955 -0.298 -1.534 1.00 81.62 113 TYR A CA 1
ATOM 892 C C . TYR A 1 113 ? -35.302 1.145 -1.152 1.00 81.62 113 TYR A C 1
ATOM 894 O O . TYR A 1 113 ? -34.551 1.778 -0.404 1.00 81.62 113 TYR A O 1
ATOM 902 N N . ILE A 1 114 ? -36.442 1.658 -1.623 1.00 83.19 114 ILE A N 1
ATOM 903 C CA . ILE A 1 114 ? -36.930 3.001 -1.278 1.00 83.19 114 ILE A CA 1
ATOM 904 C C . ILE A 1 114 ? -37.173 3.103 0.235 1.00 83.19 114 ILE A C 1
ATOM 906 O O . ILE A 1 114 ? -36.653 4.015 0.878 1.00 83.19 114 ILE A O 1
ATOM 910 N N . ASP A 1 115 ? -37.861 2.126 0.826 1.00 84.44 115 ASP A N 1
ATOM 911 C CA . ASP A 1 115 ? -38.124 2.081 2.269 1.00 84.44 115 ASP A CA 1
ATOM 912 C C . ASP A 1 115 ? -36.823 1.930 3.086 1.00 84.44 115 ASP A C 1
ATOM 914 O O . ASP A 1 115 ? -36.590 2.645 4.067 1.00 84.44 115 ASP A O 1
ATOM 918 N N . ALA A 1 116 ? -35.889 1.080 2.643 1.00 80.88 116 ALA A N 1
ATOM 919 C CA . ALA A 1 116 ? -34.572 0.974 3.271 1.00 80.88 116 ALA A CA 1
ATOM 920 C C . ALA A 1 116 ? -33.781 2.295 3.201 1.00 80.88 116 ALA A C 1
ATOM 922 O O . ALA A 1 116 ? -33.114 2.666 4.174 1.00 80.88 116 ALA A O 1
ATOM 923 N N . LYS A 1 117 ? -33.871 3.030 2.084 1.00 80.69 117 LYS A N 1
ATOM 924 C CA . LYS A 1 117 ? -33.250 4.350 1.898 1.00 80.69 117 LYS A CA 1
ATOM 925 C C . LYS A 1 117 ? -33.862 5.395 2.833 1.00 80.69 117 LYS A C 1
ATOM 927 O O . LYS A 1 117 ? -33.120 6.147 3.469 1.00 80.69 117 LYS A O 1
ATOM 932 N N . GLU A 1 118 ? -35.185 5.429 2.967 1.00 82.31 118 GLU A N 1
ATOM 933 C CA . GLU A 1 118 ? -35.875 6.326 3.901 1.00 82.31 118 GLU A CA 1
ATOM 934 C C . GLU A 1 118 ? -35.518 6.023 5.358 1.00 82.31 118 GLU A C 1
ATOM 936 O O . GLU A 1 118 ? -35.188 6.928 6.131 1.00 82.31 118 GLU A O 1
ATOM 941 N N . LYS A 1 119 ? -35.490 4.745 5.742 1.00 83.31 119 LYS A N 1
ATOM 942 C CA . LYS A 1 119 ? -35.081 4.324 7.088 1.00 83.31 119 LYS A CA 1
ATOM 943 C C . LYS A 1 119 ? -33.624 4.659 7.376 1.00 83.31 119 LYS A C 1
ATOM 945 O O . LYS A 1 119 ? -33.323 5.125 8.474 1.00 83.31 119 LYS A O 1
ATOM 950 N N . LEU A 1 120 ? -32.730 4.504 6.402 1.00 77.50 120 LEU A N 1
ATOM 951 C CA . LEU A 1 120 ? -31.337 4.932 6.524 1.00 77.50 120 LEU A CA 1
ATOM 952 C C . LEU A 1 120 ? -31.230 6.451 6.730 1.00 77.50 120 LEU A C 1
ATOM 954 O O . LEU A 1 120 ? -30.531 6.890 7.646 1.00 77.50 120 LEU A O 1
ATOM 958 N N . LYS A 1 121 ? -31.970 7.251 5.950 1.00 76.75 121 LYS A N 1
ATOM 959 C CA . LYS A 1 121 ? -32.063 8.710 6.134 1.00 76.75 121 LYS A CA 1
ATOM 960 C C . LYS A 1 121 ? -32.547 9.058 7.545 1.00 76.75 121 LYS A C 1
ATOM 962 O O . LYS A 1 121 ? -31.943 9.893 8.213 1.00 76.75 121 LYS A O 1
ATOM 967 N N . ASN A 1 122 ? -33.565 8.361 8.044 1.00 76.38 122 ASN A N 1
ATOM 968 C CA . ASN A 1 122 ? -34.083 8.551 9.399 1.00 76.38 122 ASN A CA 1
ATOM 969 C C . ASN A 1 122 ? -33.068 8.176 10.491 1.00 76.38 122 ASN A C 1
ATOM 971 O O . ASN A 1 122 ? -32.981 8.872 11.503 1.00 76.38 122 ASN A O 1
ATOM 975 N N . ILE A 1 123 ? -32.265 7.125 10.297 1.00 76.12 123 ILE A N 1
ATOM 976 C CA . ILE A 1 123 ? -31.174 6.772 11.222 1.00 76.12 123 ILE A CA 1
ATOM 977 C C . ILE A 1 123 ? -30.134 7.898 11.268 1.00 76.12 123 ILE A C 1
ATOM 979 O O . ILE A 1 123 ? -29.692 8.275 12.355 1.00 76.12 123 ILE A O 1
ATOM 983 N N . LEU A 1 124 ? -29.763 8.460 10.113 1.00 72.38 124 LEU A N 1
ATOM 984 C CA . LEU A 1 124 ? -28.816 9.575 10.029 1.00 72.38 124 LEU A CA 1
ATOM 985 C C . LEU A 1 124 ? -29.351 10.825 10.741 1.00 72.38 124 LEU A C 1
ATOM 987 O O . LEU A 1 124 ? -28.643 11.392 11.573 1.00 72.38 124 LEU A O 1
ATOM 991 N N . LEU A 1 125 ? -30.613 11.193 10.493 1.00 73.06 125 LEU A N 1
ATOM 992 C CA . LEU A 1 125 ? -31.276 12.335 11.136 1.00 73.06 125 LEU A CA 1
ATOM 993 C C . LEU A 1 125 ? -31.396 12.174 12.658 1.00 73.06 125 LEU A C 1
ATOM 995 O O . LEU A 1 125 ? -31.276 13.148 13.395 1.00 73.06 125 LEU A O 1
ATOM 999 N N . LYS A 1 126 ? -31.579 10.945 13.156 1.00 71.94 126 LYS A N 1
ATOM 1000 C CA . LYS A 1 126 ? -31.604 10.642 14.598 1.00 71.94 126 LYS A CA 1
ATOM 1001 C C . LYS A 1 126 ? -30.206 10.589 15.245 1.00 71.94 126 LYS A C 1
ATOM 1003 O O . LYS A 1 126 ? -30.098 10.179 16.397 1.00 71.94 126 LYS A O 1
ATOM 1008 N N . GLY A 1 127 ? -29.140 10.984 14.542 1.00 62.47 127 GLY A N 1
ATOM 1009 C CA . GLY A 1 127 ? -27.766 10.998 15.068 1.00 62.47 127 GLY A CA 1
ATOM 1010 C C . GLY A 1 127 ? -27.029 9.655 14.966 1.00 62.47 127 GLY A C 1
ATOM 1011 O O . GLY A 1 127 ? -25.896 9.519 15.438 1.00 62.47 127 GLY A O 1
ATOM 1012 N N . GLY A 1 128 ? -27.619 8.665 14.290 1.00 63.56 128 GLY A N 1
ATOM 1013 C CA . GLY A 1 128 ? -27.010 7.361 14.019 1.00 63.56 128 GLY A CA 1
ATOM 1014 C C . GLY A 1 128 ? -25.857 7.400 13.011 1.00 63.56 128 GLY A C 1
ATOM 1015 O O . GLY A 1 128 ? -25.250 6.367 12.740 1.00 63.56 128 GLY A O 1
ATOM 1016 N N . GLY A 1 129 ? -25.497 8.580 12.491 1.00 58.06 129 GLY A N 1
ATOM 1017 C CA . GLY A 1 129 ? -24.298 8.789 11.669 1.00 58.06 129 GLY A CA 1
ATOM 1018 C C . GLY A 1 129 ? -23.011 8.276 12.328 1.00 58.06 129 GLY A C 1
ATOM 1019 O O . GLY A 1 129 ? -22.138 7.742 11.647 1.00 58.06 129 GLY A O 1
ATOM 1020 N N . SER A 1 130 ? -22.937 8.333 13.663 1.00 60.22 130 SER A N 1
ATOM 1021 C CA . SER A 1 130 ? -21.829 7.775 14.454 1.00 60.22 130 SER A CA 1
ATOM 1022 C C . SER A 1 130 ? -21.727 6.240 14.400 1.00 60.22 130 SER A C 1
ATOM 1024 O O . SER A 1 130 ? -20.664 5.677 14.658 1.00 60.22 130 SER A O 1
ATOM 1026 N N . PHE A 1 131 ? -22.799 5.531 14.032 1.00 62.66 131 PHE A N 1
ATOM 1027 C CA . PHE A 1 131 ? -22.795 4.069 13.934 1.00 62.66 131 PHE A CA 1
ATOM 1028 C C . PHE A 1 131 ? -22.148 3.553 12.659 1.00 62.66 131 PHE A C 1
ATOM 1030 O O . PHE A 1 131 ? -21.566 2.466 12.673 1.00 62.66 131 PHE A O 1
ATOM 1037 N N . PHE A 1 132 ? -22.239 4.331 11.580 1.00 60.16 132 PHE A N 1
ATOM 1038 C CA . PHE A 1 132 ? -21.751 3.971 10.252 1.00 60.16 132 PHE A CA 1
ATOM 1039 C C . PHE A 1 132 ? -20.260 4.240 10.071 1.00 60.16 132 PHE A C 1
ATOM 1041 O O . PHE A 1 132 ? -19.795 4.317 8.936 1.00 60.16 132 PHE A O 1
ATOM 1048 N N . GLU A 1 133 ? -19.513 4.363 11.167 1.00 52.75 133 GLU A N 1
ATOM 1049 C CA . GLU A 1 133 ? -18.063 4.216 11.236 1.00 52.75 133 GLU A CA 1
ATOM 1050 C C . GLU A 1 133 ? -17.604 3.021 10.380 1.00 52.75 133 GLU A C 1
ATOM 1052 O O . GLU A 1 133 ? -17.652 1.861 10.789 1.00 52.75 133 GLU A O 1
ATOM 1057 N N . GLY A 1 134 ? -17.201 3.303 9.144 1.00 45.12 134 GLY A N 1
ATOM 1058 C CA . GLY A 1 134 ? -16.894 2.280 8.153 1.00 45.12 134 GLY A CA 1
ATOM 1059 C C . GLY A 1 134 ? -15.747 1.427 8.564 1.00 45.12 134 GLY A C 1
ATOM 1060 O O . GLY A 1 134 ? -14.747 2.043 8.899 1.00 45.12 134 GLY A O 1
ATOM 1061 N N . LYS A 1 135 ? -15.901 0.085 8.511 1.00 45.41 135 LYS A N 1
ATOM 1062 C CA . LYS A 1 135 ? -14.874 -0.932 8.836 1.00 45.41 135 LYS A CA 1
ATOM 1063 C C . LYS A 1 135 ? -13.724 -0.274 9.581 1.00 45.41 135 LYS A C 1
ATOM 1065 O O . LYS A 1 135 ? -12.642 -0.122 9.010 1.00 45.41 135 LYS A O 1
ATOM 1070 N N . THR A 1 136 ? -14.000 0.276 10.768 1.00 48.31 136 THR A N 1
ATOM 1071 C CA . THR A 1 136 ? -13.026 1.194 11.340 1.00 48.31 136 THR A CA 1
ATOM 1072 C C . THR A 1 136 ? -11.798 0.354 11.544 1.00 48.31 136 THR A C 1
ATOM 1074 O O . THR A 1 136 ? -11.851 -0.701 12.187 1.00 48.31 136 THR A O 1
ATOM 1077 N N . LEU A 1 137 ? -10.699 0.764 10.904 1.00 55.41 137 LEU A N 1
ATOM 1078 C CA . LEU A 1 137 ? -9.387 0.321 11.312 1.00 55.41 137 LEU A CA 1
ATOM 1079 C C . LEU A 1 137 ? -9.425 0.498 12.820 1.00 55.41 137 LEU A C 1
ATOM 1081 O O . LEU A 1 137 ? -9.572 1.613 13.321 1.00 55.41 137 LEU A O 1
ATOM 1085 N N . THR A 1 138 ? -9.472 -0.628 13.531 1.00 63.16 138 THR A N 1
ATOM 1086 C CA . THR A 1 138 ? -9.702 -0.640 14.971 1.00 63.16 138 THR A CA 1
ATOM 1087 C C . THR A 1 138 ? -8.696 0.333 15.573 1.00 63.16 138 THR A C 1
ATOM 1089 O O . THR A 1 138 ? -7.609 0.480 15.010 1.00 63.16 138 THR A O 1
ATOM 1092 N N . GLY A 1 139 ? -8.965 0.967 16.717 1.00 66.56 139 GLY A N 1
ATOM 1093 C CA . GLY A 1 139 ? -7.971 1.874 17.318 1.00 66.56 139 GLY A CA 1
ATOM 1094 C C . GLY A 1 139 ? -6.560 1.254 17.378 1.00 66.56 139 GLY A C 1
ATOM 1095 O O . GLY A 1 139 ? -5.567 1.944 17.191 1.00 66.56 139 GLY A O 1
ATOM 1096 N N . LYS A 1 140 ? -6.466 -0.078 17.510 1.00 74.19 140 LYS A N 1
ATOM 1097 C CA . LYS A 1 140 ? -5.232 -0.863 17.340 1.00 74.19 140 LYS A CA 1
ATOM 1098 C C . LYS A 1 140 ? -4.611 -0.790 15.930 1.00 74.19 140 LYS A C 1
ATOM 1100 O O . LYS A 1 140 ? -3.420 -0.523 15.827 1.00 74.19 140 LYS A O 1
ATOM 1105 N N . ARG A 1 141 ? -5.377 -0.991 14.853 1.00 77.88 141 ARG A N 1
ATOM 1106 C CA . ARG A 1 141 ? -4.896 -0.906 13.461 1.00 77.88 141 ARG A CA 1
ATOM 1107 C C . ARG A 1 141 ? -4.450 0.506 13.091 1.00 77.88 141 ARG A C 1
ATOM 1109 O O . ARG A 1 141 ? -3.350 0.657 12.571 1.00 77.88 141 ARG A O 1
ATOM 1116 N N . LEU A 1 142 ? -5.231 1.533 13.440 1.00 79.25 142 LEU A N 1
ATOM 1117 C CA . LEU A 1 142 ? -4.837 2.931 13.209 1.00 79.25 142 LEU A CA 1
ATOM 1118 C C . LEU A 1 142 ? -3.524 3.273 13.913 1.00 79.25 142 LEU A C 1
ATOM 1120 O O . LEU A 1 142 ? -2.680 3.939 13.326 1.00 79.25 142 LEU A O 1
ATOM 1124 N N . LYS A 1 143 ? -3.315 2.761 15.133 1.00 83.81 143 LYS A N 1
ATOM 1125 C CA . LYS A 1 143 ? -2.046 2.916 15.855 1.00 83.81 143 LYS A CA 1
ATOM 1126 C C . LYS A 1 143 ? -0.871 2.253 15.142 1.00 83.81 143 LYS A C 1
ATOM 1128 O O . LYS A 1 143 ? 0.223 2.806 15.147 1.00 83.81 143 LYS A O 1
ATOM 1133 N N . ILE A 1 144 ? -1.067 1.064 14.574 1.00 86.50 144 ILE A N 1
ATOM 1134 C CA . ILE A 1 144 ? -0.006 0.367 13.837 1.00 86.50 144 ILE A CA 1
ATOM 1135 C C . ILE A 1 144 ? 0.336 1.142 12.562 1.00 86.50 144 ILE A C 1
ATOM 1137 O O . ILE A 1 144 ? 1.512 1.373 12.298 1.00 86.50 144 ILE A O 1
ATOM 1141 N N . ILE A 1 145 ? -0.680 1.595 11.825 1.00 86.75 145 ILE A N 1
ATOM 1142 C CA . ILE A 1 145 ? -0.511 2.377 10.598 1.00 86.75 145 ILE A CA 1
ATOM 1143 C C . ILE A 1 145 ? 0.186 3.705 10.886 1.00 86.75 145 ILE A C 1
ATOM 1145 O O . ILE A 1 145 ? 1.165 4.031 10.225 1.00 86.75 145 ILE A O 1
ATOM 1149 N N . SER A 1 146 ? -0.269 4.459 11.889 1.00 86.75 146 SER A N 1
ATOM 1150 C CA . SER A 1 146 ? 0.329 5.756 12.207 1.00 86.75 146 SER A CA 1
ATOM 1151 C C . SER A 1 146 ? 1.765 5.621 12.709 1.00 86.75 146 SER A C 1
ATOM 1153 O O . SER A 1 146 ? 2.598 6.453 12.366 1.00 86.75 146 SER A O 1
ATOM 1155 N N . ARG A 1 147 ? 2.091 4.562 13.467 1.00 88.25 147 ARG A N 1
ATOM 1156 C CA . ARG A 1 147 ? 3.478 4.257 13.862 1.00 88.25 147 ARG A CA 1
ATOM 1157 C C . ARG A 1 147 ? 4.347 3.880 12.669 1.00 88.25 147 ARG A C 1
ATOM 1159 O O . ARG A 1 147 ? 5.464 4.374 12.577 1.00 88.25 147 ARG A O 1
ATOM 1166 N N . ALA A 1 148 ? 3.846 3.022 11.780 1.00 89.38 148 ALA A N 1
ATOM 1167 C CA . ALA A 1 148 ? 4.568 2.624 10.576 1.00 89.38 148 ALA A CA 1
ATOM 1168 C C . ALA A 1 148 ? 4.849 3.843 9.691 1.00 89.38 148 ALA A C 1
ATOM 1170 O O . ALA A 1 148 ? 5.991 4.065 9.308 1.00 89.38 148 ALA A O 1
ATOM 1171 N N . LEU A 1 149 ? 3.837 4.683 9.457 1.00 89.69 149 LEU A N 1
ATOM 1172 C CA . LEU A 1 149 ? 3.973 5.884 8.642 1.00 89.69 149 LEU A CA 1
ATOM 1173 C C . LEU A 1 149 ? 4.920 6.911 9.278 1.00 89.69 149 LEU A C 1
ATOM 1175 O O . LEU A 1 149 ? 5.798 7.423 8.594 1.00 89.69 149 LEU A O 1
ATOM 1179 N N . ALA A 1 150 ? 4.792 7.168 10.586 1.00 87.75 150 ALA A N 1
ATOM 1180 C CA . ALA A 1 150 ? 5.696 8.059 11.317 1.00 87.75 150 ALA A CA 1
ATOM 1181 C C . ALA A 1 150 ? 7.153 7.589 11.225 1.00 87.75 150 ALA A C 1
ATOM 1183 O O . ALA A 1 150 ? 8.040 8.387 10.937 1.00 87.75 150 ALA A O 1
ATOM 1184 N N . SER A 1 151 ? 7.386 6.288 11.432 1.00 88.00 151 SER A N 1
ATOM 1185 C CA . SER A 1 151 ? 8.717 5.688 11.354 1.00 88.00 151 SER A CA 1
ATOM 1186 C C . SER A 1 151 ? 9.305 5.794 9.951 1.00 88.00 151 SER A C 1
ATOM 1188 O O . SER A 1 151 ? 10.466 6.165 9.817 1.00 88.00 151 SER A O 1
ATOM 1190 N N . SER A 1 152 ? 8.523 5.488 8.912 1.00 89.62 152 SER A N 1
ATOM 1191 C CA . SER A 1 152 ? 8.991 5.558 7.526 1.00 89.62 152 SER A CA 1
ATOM 1192 C C . SER A 1 152 ? 9.282 6.999 7.111 1.00 89.62 152 SER A C 1
ATOM 1194 O O . SER A 1 152 ? 10.345 7.262 6.559 1.00 89.62 152 SER A O 1
ATOM 1196 N N . ILE A 1 153 ? 8.409 7.956 7.448 1.00 87.31 153 ILE A N 1
ATOM 1197 C CA . ILE A 1 153 ? 8.670 9.378 7.188 1.00 87.31 153 ILE A CA 1
ATOM 1198 C C . ILE A 1 153 ? 9.941 9.811 7.908 1.00 87.31 153 ILE A C 1
ATOM 1200 O O . ILE A 1 153 ? 10.825 10.359 7.266 1.00 87.31 153 ILE A O 1
ATOM 1204 N N . GLN A 1 154 ? 10.083 9.546 9.207 1.00 84.25 154 GLN A N 1
ATOM 1205 C CA . GLN A 1 154 ? 11.250 9.997 9.966 1.00 84.25 154 GLN A CA 1
ATOM 1206 C C . GLN A 1 154 ? 12.557 9.377 9.454 1.00 84.25 154 GLN A C 1
ATOM 1208 O O . GLN A 1 154 ? 13.550 10.088 9.334 1.00 84.25 154 GLN A O 1
ATOM 1213 N N . LYS A 1 155 ? 12.537 8.094 9.079 1.00 85.25 155 LYS A N 1
ATOM 1214 C CA . LYS A 1 155 ? 13.692 7.372 8.530 1.00 85.25 155 LYS A CA 1
ATOM 1215 C C . LYS A 1 155 ? 14.262 8.019 7.265 1.00 85.25 155 LYS A C 1
ATOM 1217 O O . LYS A 1 155 ? 15.475 8.052 7.131 1.00 85.25 155 LYS A O 1
ATOM 1222 N N . PHE A 1 156 ? 13.413 8.527 6.369 1.00 81.69 156 PHE A N 1
ATOM 1223 C CA . PHE A 1 156 ? 13.854 9.115 5.091 1.00 81.69 156 PHE A CA 1
ATOM 1224 C C . PHE A 1 156 ? 13.729 10.644 5.018 1.00 81.69 156 PHE A C 1
ATOM 1226 O O . PHE A 1 156 ? 14.223 11.252 4.075 1.00 81.69 156 PHE A O 1
ATOM 1233 N N . SER A 1 157 ? 13.070 11.281 5.993 1.00 70.00 157 SER A N 1
ATOM 1234 C CA . SER A 1 157 ? 13.013 12.749 6.121 1.00 70.00 157 SER A CA 1
ATOM 1235 C C . SER A 1 157 ? 14.237 13.307 6.834 1.00 70.00 157 SER A C 1
ATOM 1237 O O . SER A 1 157 ? 14.564 14.484 6.671 1.00 70.00 157 SER A O 1
ATOM 1239 N N . ILE A 1 158 ? 14.915 12.481 7.636 1.00 64.31 158 ILE A N 1
ATOM 1240 C CA . ILE A 1 158 ? 16.285 12.770 8.034 1.00 64.31 158 ILE A CA 1
ATOM 1241 C C . ILE A 1 158 ? 17.101 12.592 6.760 1.00 64.31 158 ILE A C 1
ATOM 1243 O O . ILE A 1 158 ? 17.233 11.482 6.254 1.00 64.31 158 ILE A O 1
ATOM 1247 N N . ARG A 1 159 ? 17.592 13.702 6.209 1.00 56.97 159 ARG A N 1
ATOM 1248 C CA . ARG A 1 159 ? 18.622 13.639 5.181 1.00 56.97 159 ARG A CA 1
ATOM 1249 C C . ARG A 1 159 ? 19.746 12.753 5.732 1.00 56.97 159 ARG A C 1
ATOM 1251 O O . ARG A 1 159 ? 20.255 13.056 6.813 1.00 56.97 159 ARG A O 1
ATOM 1258 N N . ASP A 1 160 ? 20.166 11.724 4.992 1.00 48.84 160 ASP A N 1
ATOM 1259 C CA . ASP A 1 160 ? 21.460 11.053 5.238 1.00 48.84 160 ASP A CA 1
ATOM 1260 C C . ASP A 1 160 ? 22.603 12.100 5.350 1.00 48.84 160 ASP A C 1
ATOM 1262 O O . ASP A 1 160 ? 23.633 11.877 5.980 1.00 48.84 160 ASP A O 1
ATOM 1266 N N . ASP A 1 161 ? 22.355 13.296 4.806 1.00 50.34 161 ASP A N 1
ATOM 1267 C CA . ASP A 1 161 ? 23.200 14.484 4.711 1.00 50.34 161 ASP A CA 1
ATOM 1268 C C . ASP A 1 161 ? 23.436 15.274 6.020 1.00 50.34 161 ASP A C 1
ATOM 1270 O O . ASP A 1 161 ? 24.023 16.355 5.970 1.00 50.34 161 ASP A O 1
ATOM 1274 N N . ASN A 1 162 ? 23.016 14.798 7.199 1.00 49.31 162 ASN A N 1
ATOM 1275 C CA . ASN A 1 162 ? 23.314 15.497 8.467 1.00 49.31 162 ASN A CA 1
ATOM 1276 C C . ASN A 1 162 ? 24.741 15.272 8.996 1.00 49.31 162 ASN A C 1
ATOM 1278 O O . ASN A 1 162 ? 25.124 15.884 9.995 1.00 49.31 162 ASN A O 1
ATOM 1282 N N . SER A 1 163 ? 25.533 14.443 8.319 1.00 52.38 163 SER A N 1
ATOM 1283 C CA . SER A 1 163 ? 26.962 14.288 8.585 1.00 52.38 163 SER A CA 1
ATOM 1284 C C . SER A 1 163 ? 27.743 14.957 7.455 1.00 52.38 163 SER A C 1
ATOM 1286 O O . SER A 1 163 ? 28.206 14.260 6.549 1.00 52.38 163 SER A O 1
ATOM 1288 N N . PRO A 1 164 ? 27.878 16.301 7.439 1.00 57.62 164 PRO A N 1
ATOM 1289 C CA . PRO A 1 164 ? 28.823 16.926 6.525 1.00 57.62 164 PRO A CA 1
ATOM 1290 C C . PRO A 1 164 ? 30.203 16.286 6.738 1.00 57.62 164 PRO A C 1
ATOM 1292 O O . PRO A 1 164 ? 30.516 15.916 7.878 1.00 57.62 164 PRO A O 1
ATOM 1295 N N . PRO A 1 165 ? 31.033 16.152 5.684 1.00 62.66 165 PRO A N 1
ATOM 1296 C CA . PRO A 1 165 ? 32.402 15.693 5.865 1.00 62.66 165 PRO A CA 1
ATOM 1297 C C . PRO A 1 165 ? 33.053 16.505 6.997 1.00 62.66 165 PRO A C 1
ATOM 1299 O O . PRO A 1 165 ? 32.836 17.725 7.071 1.00 62.66 165 PRO A O 1
ATOM 1302 N N . PRO A 1 166 ? 33.766 15.849 7.931 1.00 63.84 166 PRO A N 1
ATOM 1303 C CA . PRO A 1 166 ? 34.295 16.506 9.118 1.00 63.84 166 PRO A CA 1
ATOM 1304 C C . PRO A 1 166 ? 35.124 17.724 8.704 1.00 63.84 166 PRO A C 1
ATOM 1306 O O . PRO A 1 166 ? 36.109 17.610 7.976 1.00 63.84 166 PRO A O 1
ATOM 1309 N N . LYS A 1 167 ? 34.703 18.919 9.140 1.00 66.50 167 LYS A N 1
ATOM 1310 C CA . LYS A 1 167 ? 35.383 20.170 8.782 1.00 66.50 167 LYS A CA 1
ATOM 1311 C C . LYS A 1 167 ? 36.742 20.212 9.474 1.00 66.50 167 LYS A C 1
ATOM 1313 O O . LYS A 1 167 ? 36.825 20.502 10.667 1.00 66.50 167 LYS A O 1
ATOM 1318 N N . ILE A 1 168 ? 37.791 19.945 8.700 1.00 65.38 168 ILE A N 1
ATOM 1319 C CA . ILE A 1 168 ? 39.199 19.866 9.122 1.00 65.38 168 ILE A CA 1
ATOM 1320 C C . ILE A 1 168 ? 39.607 21.097 9.946 1.00 65.38 168 ILE A C 1
ATOM 1322 O O . ILE A 1 168 ? 40.296 20.969 10.953 1.00 65.38 168 ILE A O 1
ATOM 1326 N N . GLU A 1 169 ? 39.101 22.276 9.580 1.00 68.56 169 GLU A N 1
ATOM 1327 C CA . GLU A 1 169 ? 39.358 23.572 10.226 1.00 68.56 169 GLU A CA 1
ATOM 1328 C C . GLU A 1 169 ? 38.988 23.630 11.714 1.00 68.56 169 GLU A C 1
ATOM 1330 O O . GLU A 1 169 ? 39.545 24.450 12.442 1.00 68.56 169 GLU A O 1
ATOM 1335 N N . LYS A 1 170 ? 38.093 22.751 12.180 1.00 72.31 170 LYS A N 1
ATOM 1336 C CA . LYS A 1 170 ? 37.614 22.731 13.568 1.00 72.31 170 LYS A CA 1
ATOM 1337 C C . LYS A 1 170 ? 38.427 21.828 14.501 1.00 72.31 170 LYS A C 1
ATOM 1339 O O . LYS A 1 170 ? 38.235 21.904 15.710 1.00 72.31 170 LYS A O 1
ATOM 1344 N N . TYR A 1 171 ? 39.322 20.987 13.976 1.00 73.69 171 TYR A N 1
ATOM 1345 C CA . TYR A 1 171 ? 40.106 20.053 14.795 1.00 73.69 171 TYR A CA 1
ATOM 1346 C C . TYR A 1 171 ? 41.456 20.652 15.229 1.00 73.69 171 TYR A C 1
ATOM 1348 O O . TYR A 1 171 ? 42.047 21.414 14.463 1.00 73.69 171 TYR A O 1
ATOM 1356 N N . PRO A 1 172 ? 41.994 20.304 16.410 1.00 81.38 172 PRO A N 1
ATOM 1357 C CA . PRO A 1 172 ? 43.364 20.636 16.814 1.00 81.38 172 PRO A CA 1
ATOM 1358 C C . PRO A 1 172 ? 44.418 20.102 15.829 1.00 81.38 172 PRO A C 1
ATOM 1360 O O . PRO A 1 172 ? 44.222 19.036 15.246 1.00 81.38 172 PRO A O 1
ATOM 1363 N N . LYS A 1 173 ? 45.556 20.801 15.677 1.00 77.19 173 LYS A N 1
ATOM 1364 C CA . LYS A 1 173 ? 46.624 20.441 14.715 1.00 77.19 173 LYS A CA 1
ATOM 1365 C C . LYS A 1 173 ? 47.085 18.980 14.846 1.00 77.19 173 LYS A C 1
ATOM 1367 O O . LYS A 1 173 ? 47.074 18.260 13.857 1.00 77.19 173 LYS A O 1
ATOM 1372 N N . PHE A 1 174 ? 47.333 18.511 16.070 1.00 80.56 174 PHE A N 1
ATOM 1373 C CA . PHE A 1 174 ? 47.812 17.146 16.320 1.00 80.56 174 PHE A CA 1
ATOM 1374 C C . PHE A 1 174 ? 46.847 16.041 15.838 1.00 80.56 174 PHE A C 1
ATOM 1376 O O . PHE A 1 174 ? 47.293 15.002 15.360 1.00 80.56 174 PHE A O 1
ATOM 1383 N N . LEU A 1 175 ? 45.525 16.261 15.914 1.00 74.69 175 LEU A N 1
ATOM 1384 C CA . LEU A 1 175 ? 44.526 15.310 15.406 1.00 74.69 175 LEU A CA 1
ATOM 1385 C C . LEU A 1 175 ? 44.468 15.306 13.877 1.00 74.69 175 LEU A C 1
ATOM 1387 O O . LEU A 1 175 ? 44.239 14.256 13.283 1.00 74.69 175 LEU A O 1
ATOM 1391 N N . ARG A 1 176 ? 44.687 16.460 13.236 1.00 71.81 176 ARG A N 1
ATOM 1392 C CA . ARG A 1 176 ? 44.754 16.543 11.770 1.00 71.81 176 ARG A CA 1
ATOM 1393 C C . ARG A 1 176 ? 45.939 15.741 11.248 1.00 71.81 176 ARG A C 1
ATOM 1395 O O . ARG A 1 176 ? 45.768 14.953 10.326 1.00 71.81 176 ARG A O 1
ATOM 1402 N N . ASP A 1 177 ? 47.099 15.905 11.874 1.00 77.00 177 ASP A N 1
ATOM 1403 C CA . ASP A 1 177 ? 48.332 15.233 11.463 1.00 77.00 177 ASP A CA 1
ATOM 1404 C C . ASP A 1 177 ? 48.219 13.712 11.650 1.00 77.00 177 ASP A C 1
ATOM 1406 O O . ASP A 1 177 ? 48.520 12.946 10.737 1.00 77.00 177 ASP A O 1
ATOM 1410 N N . LEU A 1 178 ? 47.672 13.265 12.784 1.00 76.25 178 LEU A N 1
ATOM 1411 C CA . LEU A 1 178 ? 47.504 11.844 13.094 1.00 76.25 178 LEU A CA 1
ATOM 1412 C C . LEU A 1 178 ? 46.513 11.137 12.155 1.00 76.25 178 LEU A C 1
ATOM 1414 O O . LEU A 1 178 ? 46.780 10.034 11.676 1.00 76.25 178 LEU A O 1
ATOM 1418 N N . VAL A 1 179 ? 45.372 11.762 11.856 1.00 71.88 179 VAL A N 1
ATOM 1419 C CA . VAL A 1 179 ? 44.370 11.159 10.965 1.00 71.88 179 VAL A CA 1
ATOM 1420 C C . VAL A 1 179 ? 44.803 11.259 9.494 1.00 71.88 179 VAL A C 1
ATOM 1422 O O . VAL A 1 179 ? 44.485 10.359 8.722 1.00 71.88 179 VAL A O 1
ATOM 1425 N N . ASN A 1 180 ? 45.588 12.270 9.101 1.00 72.81 180 ASN A N 1
ATOM 1426 C CA . ASN A 1 180 ? 46.198 12.326 7.765 1.00 72.81 180 ASN A CA 1
ATOM 1427 C C . ASN A 1 180 ? 47.191 11.178 7.533 1.00 72.81 180 ASN A C 1
ATOM 1429 O O . ASN A 1 180 ? 47.248 10.643 6.428 1.00 72.81 180 ASN A O 1
ATOM 1433 N N . VAL A 1 181 ? 47.939 10.780 8.568 1.00 78.06 181 VAL A N 1
ATOM 1434 C CA . VAL A 1 181 ? 48.877 9.647 8.506 1.00 78.06 181 VAL A CA 1
ATOM 1435 C C . VAL A 1 181 ? 48.138 8.306 8.443 1.00 78.06 181 VAL A C 1
ATOM 1437 O O . VAL A 1 181 ? 48.494 7.451 7.637 1.00 78.06 181 VAL A O 1
ATOM 1440 N N . LEU A 1 182 ? 47.099 8.114 9.264 1.00 76.56 182 LEU A N 1
ATOM 1441 C CA . LEU A 1 182 ? 46.387 6.831 9.358 1.00 76.56 182 LEU A CA 1
ATOM 1442 C C . LEU A 1 182 ? 45.312 6.634 8.276 1.00 76.56 182 LEU A C 1
ATOM 1444 O O . LEU A 1 182 ? 45.067 5.507 7.850 1.00 76.56 182 LEU A O 1
ATOM 1448 N N . PHE A 1 183 ? 44.658 7.709 7.828 1.00 72.31 183 PHE A N 1
ATOM 1449 C CA . PHE A 1 183 ? 43.518 7.658 6.908 1.00 72.31 183 PHE A CA 1
ATOM 1450 C C . PHE A 1 183 ? 43.560 8.783 5.855 1.00 72.31 183 PHE A C 1
ATOM 1452 O O . PHE A 1 183 ? 42.652 9.622 5.796 1.00 72.31 183 PHE A O 1
ATOM 1459 N N . PRO A 1 184 ? 44.549 8.778 4.943 1.00 66.12 184 PRO A N 1
ATOM 1460 C CA . PRO A 1 184 ? 44.738 9.843 3.950 1.00 66.12 184 PRO A CA 1
ATOM 1461 C C . PRO A 1 184 ? 43.550 10.003 2.982 1.00 66.12 184 PRO A C 1
ATOM 1463 O O . PRO A 1 184 ? 43.328 11.072 2.417 1.00 66.12 184 PRO A O 1
ATOM 1466 N N . VAL A 1 185 ? 42.743 8.951 2.794 1.00 64.31 185 VAL A N 1
ATOM 1467 C CA . VAL A 1 185 ? 41.548 8.980 1.930 1.00 64.31 185 VAL A CA 1
ATOM 1468 C C . VAL A 1 185 ? 40.355 9.664 2.613 1.00 64.31 185 VAL A C 1
ATOM 1470 O O . VAL A 1 185 ? 39.534 10.272 1.925 1.00 64.31 185 VAL A O 1
ATOM 1473 N N . LEU A 1 186 ? 40.267 9.614 3.948 1.00 61.09 186 LEU A N 1
ATOM 1474 C CA . LEU A 1 186 ? 39.154 10.198 4.707 1.00 61.09 186 LEU A CA 1
ATOM 1475 C C . LEU A 1 186 ? 39.291 11.716 4.893 1.00 61.09 186 LEU A C 1
ATOM 1477 O O . LEU A 1 186 ? 38.276 12.377 5.099 1.00 61.09 186 LEU A O 1
ATOM 1481 N N . LEU A 1 187 ? 40.499 12.280 4.772 1.00 61.50 187 LEU A N 1
ATOM 1482 C CA . LEU A 1 187 ? 40.799 13.685 5.083 1.00 61.50 187 LEU A CA 1
ATOM 1483 C C . LEU A 1 187 ? 41.402 14.468 3.908 1.00 61.50 187 LEU A C 1
ATOM 1485 O O . LEU A 1 187 ? 42.482 15.048 3.998 1.00 61.50 187 LEU A O 1
ATOM 1489 N N . ARG A 1 188 ? 40.689 14.538 2.783 1.00 60.94 188 ARG A N 1
ATOM 1490 C CA . ARG A 1 188 ? 41.114 15.429 1.693 1.00 60.94 188 ARG A CA 1
ATOM 1491 C C . ARG A 1 188 ? 40.817 16.893 2.072 1.00 60.94 188 ARG A C 1
ATOM 1493 O O . ARG A 1 188 ? 39.692 17.181 2.488 1.00 60.94 188 ARG A O 1
ATOM 1500 N N . PRO A 1 189 ? 41.768 17.834 1.923 1.00 58.75 189 PRO A N 1
ATOM 1501 C CA . PRO A 1 189 ? 41.477 19.257 2.081 1.00 58.75 189 PRO A CA 1
ATOM 1502 C C . PRO A 1 189 ? 40.420 19.680 1.052 1.00 58.75 189 PRO A C 1
ATOM 1504 O O . PRO A 1 189 ? 40.433 19.207 -0.084 1.00 58.75 189 PRO A O 1
ATOM 1507 N N . ASN A 1 190 ? 39.488 20.548 1.453 1.00 63.84 190 ASN A N 1
ATOM 1508 C CA . ASN A 1 190 ? 38.370 21.001 0.615 1.00 63.84 190 ASN A CA 1
ATOM 1509 C C . ASN A 1 190 ? 37.501 19.860 0.057 1.00 63.84 190 ASN A C 1
ATOM 1511 O O . ASN A 1 190 ? 37.126 19.879 -1.119 1.00 63.84 190 ASN A O 1
ATOM 1515 N N . GLN A 1 191 ? 37.153 18.870 0.889 1.00 62.56 191 GLN A N 1
ATOM 1516 C CA . GLN A 1 191 ? 36.100 17.912 0.547 1.00 62.56 191 GLN A CA 1
ATOM 1517 C C . GLN A 1 191 ? 34.811 18.668 0.235 1.00 62.56 191 GLN A C 1
ATOM 1519 O O . GLN A 1 191 ? 34.098 19.134 1.127 1.00 62.56 191 GLN A O 1
ATOM 1524 N N . LYS A 1 192 ? 34.515 18.787 -1.061 1.00 60.56 192 LYS A N 1
ATOM 1525 C CA . LYS A 1 192 ? 33.183 19.164 -1.495 1.00 60.56 192 LYS A CA 1
ATOM 1526 C C . LYS A 1 192 ? 32.241 18.063 -1.029 1.00 60.56 192 LYS A C 1
ATOM 1528 O O . LYS A 1 192 ? 32.595 16.882 -1.129 1.00 60.56 192 LYS A O 1
ATOM 1533 N N . PRO A 1 193 ? 31.067 18.429 -0.512 1.00 58.81 193 PRO A N 1
ATOM 1534 C CA . PRO A 1 193 ? 30.058 17.425 -0.286 1.00 58.81 193 PRO A CA 1
ATOM 1535 C C . PRO A 1 193 ? 29.784 16.643 -1.586 1.00 58.81 193 PRO A C 1
ATOM 1537 O O . PRO A 1 193 ? 29.938 17.208 -2.676 1.00 58.81 193 PRO A O 1
ATOM 1540 N N . PRO A 1 194 ? 29.410 15.354 -1.502 1.00 58.31 194 PRO A N 1
ATOM 1541 C CA . PRO A 1 194 ? 29.010 14.605 -2.688 1.00 58.31 194 PRO A CA 1
ATOM 1542 C C . PRO A 1 194 ? 27.859 15.332 -3.411 1.00 58.31 194 PRO A C 1
ATOM 1544 O O . PRO A 1 194 ? 27.074 16.009 -2.746 1.00 58.31 194 PRO A O 1
ATOM 1547 N N . PRO A 1 195 ? 27.737 15.215 -4.749 1.00 56.56 195 PRO A N 1
ATOM 1548 C CA . PRO A 1 195 ? 26.607 15.794 -5.472 1.00 56.56 195 PRO A CA 1
ATOM 1549 C C . PRO A 1 195 ? 25.295 15.237 -4.897 1.00 56.56 195 PRO A C 1
ATOM 1551 O O . PRO A 1 195 ? 25.028 14.034 -4.966 1.00 56.56 195 PRO A O 1
ATOM 1554 N N . TYR A 1 196 ? 24.513 16.113 -4.264 1.00 61.19 196 TYR A N 1
ATOM 1555 C CA . TYR A 1 196 ? 23.352 15.749 -3.453 1.00 61.19 196 TYR A CA 1
ATOM 1556 C C . TYR A 1 196 ? 22.098 15.561 -4.300 1.00 61.19 196 TYR A C 1
ATOM 1558 O O . TYR A 1 196 ? 21.215 16.410 -4.312 1.00 61.19 196 TYR A O 1
ATOM 1566 N N . GLY A 1 197 ? 21.989 14.426 -4.988 1.00 60.62 197 GLY A N 1
ATOM 1567 C CA . GLY A 1 197 ? 20.822 14.159 -5.832 1.00 60.62 197 GLY A CA 1
ATOM 1568 C C . GLY A 1 197 ? 20.544 15.304 -6.816 1.00 60.62 197 GLY A C 1
ATOM 1569 O O . GLY A 1 197 ? 21.453 16.035 -7.192 1.00 60.62 197 GLY A O 1
ATOM 1570 N N . ILE A 1 198 ? 19.295 15.431 -7.253 1.00 60.47 198 ILE A N 1
ATOM 1571 C CA . ILE A 1 198 ? 18.854 16.503 -8.150 1.00 60.47 198 ILE A CA 1
ATOM 1572 C C . ILE A 1 198 ? 17.890 17.378 -7.359 1.00 60.47 198 ILE A C 1
ATOM 1574 O O . ILE A 1 198 ? 16.888 16.877 -6.824 1.00 60.47 198 ILE A O 1
ATOM 1578 N N . GLU A 1 199 ? 18.244 18.654 -7.222 1.00 66.69 199 GLU A N 1
ATOM 1579 C CA . GLU A 1 199 ? 17.412 19.647 -6.549 1.00 66.69 199 GLU A CA 1
ATOM 1580 C C . GLU A 1 199 ? 16.251 20.091 -7.453 1.00 66.69 199 GLU A C 1
ATOM 1582 O O . GLU A 1 199 ? 16.202 19.807 -8.653 1.00 66.69 199 GLU A O 1
ATOM 1587 N N . GLU A 1 200 ? 15.247 20.726 -6.854 1.00 64.06 200 GLU A N 1
ATOM 1588 C CA . GLU A 1 200 ? 14.059 21.165 -7.586 1.00 64.06 200 GLU A CA 1
ATOM 1589 C C . GLU A 1 200 ? 14.446 22.222 -8.633 1.00 64.06 200 GLU A C 1
ATOM 1591 O O . GLU A 1 200 ? 15.094 23.214 -8.315 1.00 64.06 200 GLU A O 1
ATOM 1596 N N . GLY A 1 201 ? 14.063 21.990 -9.893 1.00 64.88 201 GLY A N 1
ATOM 1597 C CA . GLY A 1 201 ? 14.427 22.845 -11.031 1.00 64.88 201 GLY A CA 1
ATOM 1598 C C . GLY A 1 201 ? 15.626 22.356 -11.853 1.00 64.88 201 GLY A C 1
ATOM 1599 O O . GLY A 1 201 ? 15.810 22.823 -12.973 1.00 64.88 201 GLY A O 1
ATOM 1600 N N . GLU A 1 202 ? 16.383 21.366 -11.368 1.00 70.25 202 GLU A N 1
ATOM 1601 C CA . GLU A 1 202 ? 17.497 20.742 -12.105 1.00 70.25 202 GLU A CA 1
ATOM 1602 C C . GLU A 1 202 ? 17.102 19.424 -12.803 1.00 70.25 202 GLU A C 1
ATOM 1604 O O . GLU A 1 202 ? 17.961 18.644 -13.228 1.00 70.25 202 GLU A O 1
ATOM 1609 N N . GLU A 1 203 ? 15.797 19.148 -12.914 1.00 74.12 203 GLU A N 1
ATOM 1610 C CA . GLU A 1 203 ? 15.275 17.927 -13.530 1.00 74.12 203 GLU A CA 1
ATOM 1611 C C . GLU A 1 203 ? 15.744 17.795 -14.985 1.00 74.12 203 GLU A C 1
ATOM 1613 O O . GLU A 1 203 ? 15.562 18.688 -15.815 1.00 74.12 203 GLU A O 1
ATOM 1618 N N . LYS A 1 204 ? 16.325 16.639 -15.315 1.00 75.19 204 LYS A N 1
ATOM 1619 C CA . LYS A 1 204 ? 16.737 16.305 -16.679 1.00 75.19 204 LYS A CA 1
ATOM 1620 C C . LYS A 1 204 ? 15.832 15.216 -17.228 1.00 75.19 204 LYS A C 1
ATOM 1622 O O . LYS A 1 204 ? 15.691 14.144 -16.638 1.00 75.19 204 LYS A O 1
ATOM 1627 N N . LEU A 1 205 ? 15.242 15.485 -18.387 1.00 76.50 205 LEU A N 1
ATOM 1628 C CA . LEU A 1 205 ? 14.549 14.478 -19.180 1.00 76.50 205 LEU A CA 1
ATOM 1629 C C . LEU A 1 205 ? 15.574 13.764 -20.055 1.00 76.50 205 LEU A C 1
ATOM 1631 O O . LEU A 1 205 ? 16.125 14.340 -20.992 1.00 76.50 205 LEU A O 1
ATOM 1635 N N . TYR A 1 206 ? 15.826 12.499 -19.743 1.00 73.56 206 TYR A N 1
ATOM 1636 C CA . TYR A 1 206 ? 16.651 11.635 -20.570 1.00 73.56 206 TYR A CA 1
ATOM 1637 C C . TYR A 1 206 ? 15.762 10.922 -21.578 1.00 73.56 206 TYR A C 1
ATOM 1639 O O . TYR A 1 206 ? 14.818 10.229 -21.201 1.00 73.56 206 TYR A O 1
ATOM 1647 N N . LYS A 1 207 ? 16.080 11.066 -22.863 1.00 77.38 207 LYS A N 1
ATOM 1648 C CA . LYS A 1 207 ? 15.470 10.271 -23.928 1.00 77.38 207 LYS A CA 1
ATOM 1649 C C . LYS A 1 207 ? 16.479 9.234 -24.384 1.00 77.38 207 LYS A C 1
ATOM 1651 O O . LYS A 1 207 ? 17.611 9.577 -24.714 1.00 77.38 207 LYS A O 1
ATOM 1656 N N . SER A 1 208 ? 16.077 7.972 -24.378 1.00 79.44 208 SER A N 1
ATOM 1657 C CA . SER A 1 208 ? 16.871 6.876 -24.924 1.00 79.44 208 SER A CA 1
ATOM 1658 C C . SER A 1 208 ? 16.048 6.137 -25.961 1.00 79.44 208 SER A C 1
ATOM 1660 O O . SER A 1 208 ? 14.895 5.805 -25.713 1.00 79.44 208 SER A O 1
ATOM 1662 N N . GLU A 1 209 ? 16.646 5.828 -27.105 1.00 79.81 209 GLU A N 1
ATOM 1663 C CA . GLU A 1 209 ? 16.018 5.001 -28.144 1.00 79.81 209 GLU A CA 1
ATOM 1664 C C . GLU A 1 209 ? 15.983 3.508 -27.769 1.00 79.81 209 GLU A C 1
ATOM 1666 O O . GLU A 1 209 ? 15.305 2.711 -28.419 1.00 79.81 209 GLU A O 1
ATOM 1671 N N . LYS A 1 210 ? 16.749 3.112 -26.741 1.00 82.25 210 LYS A N 1
ATOM 1672 C CA . LYS A 1 210 ? 16.914 1.721 -26.302 1.00 82.25 210 LYS A CA 1
ATOM 1673 C C . LYS A 1 210 ? 16.789 1.595 -24.782 1.00 82.25 210 LYS A C 1
ATOM 1675 O O . LYS A 1 210 ? 17.253 2.464 -24.042 1.00 82.25 210 LYS A O 1
ATOM 1680 N N . ILE A 1 211 ? 16.247 0.474 -24.307 1.00 83.94 211 ILE A N 1
ATOM 1681 C CA . ILE A 1 211 ? 16.150 0.127 -22.879 1.00 83.94 211 ILE A CA 1
ATOM 1682 C C . ILE A 1 211 ? 16.859 -1.202 -22.633 1.00 83.94 211 ILE A C 1
ATOM 1684 O O . ILE A 1 211 ? 16.838 -2.098 -23.477 1.00 83.94 211 ILE A O 1
ATOM 1688 N N . LYS A 1 212 ? 17.462 -1.336 -21.451 1.00 84.56 212 LYS A N 1
ATOM 1689 C CA . LYS A 1 212 ? 17.987 -2.604 -20.941 1.00 84.56 212 LYS A CA 1
ATOM 1690 C C . LYS A 1 212 ? 16.859 -3.374 -20.268 1.00 84.56 212 LYS A C 1
ATOM 1692 O O . LYS A 1 212 ? 16.246 -2.851 -19.341 1.00 84.56 212 LYS A O 1
ATOM 1697 N N . MET A 1 213 ? 16.609 -4.607 -20.690 1.00 83.31 213 MET A N 1
ATOM 1698 C CA . MET A 1 213 ? 15.618 -5.475 -20.049 1.00 83.31 213 MET A CA 1
ATOM 1699 C C . MET A 1 213 ? 16.126 -6.915 -19.921 1.00 83.31 213 MET A C 1
ATOM 1701 O O . MET A 1 213 ? 17.021 -7.309 -20.674 1.00 83.31 213 MET A O 1
ATOM 1705 N N . PRO A 1 214 ? 15.600 -7.700 -18.965 1.00 84.75 214 PRO A N 1
ATOM 1706 C CA . PRO A 1 214 ? 15.954 -9.108 -18.834 1.00 84.75 214 PRO A CA 1
ATOM 1707 C C . PRO A 1 214 ? 15.629 -9.884 -20.113 1.00 84.75 214 PRO A C 1
ATOM 1709 O O . PRO A 1 214 ? 14.632 -9.597 -20.776 1.00 84.75 214 PRO A O 1
ATOM 1712 N N . LEU A 1 215 ? 16.462 -10.866 -20.460 1.00 81.06 215 LEU A N 1
ATOM 1713 C CA . LEU A 1 215 ? 16.322 -11.660 -21.683 1.00 81.06 215 LEU A CA 1
ATOM 1714 C C . LEU A 1 215 ? 14.932 -12.298 -21.808 1.00 81.06 215 LEU A C 1
ATOM 1716 O O . LEU A 1 215 ? 14.332 -12.237 -22.880 1.00 81.06 215 LEU A O 1
ATOM 1720 N N . SER A 1 216 ? 14.393 -12.856 -20.720 1.00 79.25 216 SER A N 1
ATOM 1721 C CA . SER A 1 216 ? 13.050 -13.451 -20.712 1.00 79.25 216 SER A CA 1
ATOM 1722 C C . SER A 1 216 ? 11.962 -12.430 -21.054 1.00 79.25 216 SER A C 1
ATOM 1724 O O . SER A 1 216 ? 11.083 -12.700 -21.873 1.00 79.25 216 SER A O 1
ATOM 1726 N N . GLN A 1 217 ? 12.062 -11.226 -20.489 1.00 83.00 217 GLN A N 1
ATOM 1727 C CA . GLN A 1 217 ? 11.143 -10.127 -20.762 1.00 83.00 217 GLN A CA 1
ATOM 1728 C C . GLN A 1 217 ? 11.309 -9.585 -22.188 1.00 83.00 217 GLN A C 1
ATOM 1730 O O . GLN A 1 217 ? 10.318 -9.228 -22.819 1.00 83.00 217 GLN A O 1
ATOM 1735 N N . ALA A 1 218 ? 12.533 -9.567 -22.723 1.00 84.12 218 ALA A N 1
ATOM 1736 C CA . ALA A 1 218 ? 12.795 -9.176 -24.105 1.00 84.12 218 ALA A CA 1
ATOM 1737 C C . ALA A 1 218 ? 12.134 -10.128 -25.102 1.00 84.12 218 ALA A C 1
ATOM 1739 O O . ALA A 1 218 ? 11.513 -9.668 -26.058 1.00 84.12 218 ALA A O 1
ATOM 1740 N N . VAL A 1 219 ? 12.243 -11.443 -24.877 1.00 83.19 219 VAL A N 1
ATOM 1741 C CA . VAL A 1 219 ? 11.568 -12.453 -25.707 1.00 83.19 219 VAL A CA 1
ATOM 1742 C C . VAL A 1 219 ? 10.062 -12.220 -25.690 1.00 83.19 219 VAL A C 1
ATOM 1744 O O . VAL A 1 219 ? 9.465 -12.090 -26.756 1.00 83.19 219 VAL A O 1
ATOM 1747 N N . LEU A 1 220 ? 9.473 -12.082 -24.498 1.00 84.88 220 LEU A N 1
ATOM 1748 C CA . LEU A 1 220 ? 8.042 -11.828 -24.346 1.00 84.88 220 LEU A CA 1
ATOM 1749 C C . LEU A 1 220 ? 7.611 -10.555 -25.093 1.00 84.88 220 LEU A C 1
ATOM 1751 O O . LEU A 1 220 ? 6.669 -10.586 -25.878 1.00 84.88 220 LEU A O 1
ATOM 1755 N N . TYR A 1 221 ? 8.357 -9.459 -24.936 1.00 85.75 221 TYR A N 1
ATOM 1756 C CA . TYR A 1 221 ? 8.089 -8.203 -25.634 1.00 85.75 221 TYR A CA 1
ATOM 1757 C C . TYR A 1 221 ? 8.125 -8.351 -27.163 1.00 85.75 221 TYR A C 1
ATOM 1759 O O . TYR A 1 221 ? 7.243 -7.848 -27.864 1.00 85.75 221 TYR A O 1
ATOM 1767 N N . TYR A 1 222 ? 9.133 -9.038 -27.710 1.00 84.81 222 TYR A N 1
ATOM 1768 C CA . TYR A 1 222 ? 9.210 -9.227 -29.158 1.00 84.81 222 TYR A CA 1
ATOM 1769 C C . TYR A 1 222 ? 8.046 -10.071 -29.688 1.00 84.81 222 TYR A C 1
ATOM 1771 O O . TYR A 1 222 ? 7.535 -9.770 -30.766 1.00 84.81 222 TYR A O 1
ATOM 1779 N N . GLU A 1 223 ? 7.613 -11.091 -28.947 1.00 84.19 223 GLU A N 1
ATOM 1780 C CA . GLU A 1 223 ? 6.583 -12.036 -29.390 1.00 84.19 223 GLU A CA 1
ATOM 1781 C C . GLU A 1 223 ? 5.155 -11.531 -29.212 1.00 84.19 223 GLU A C 1
ATOM 1783 O O . GLU A 1 223 ? 4.347 -11.674 -30.132 1.00 84.19 223 GLU A O 1
ATOM 1788 N N . GLU A 1 224 ? 4.853 -10.936 -28.062 1.00 86.50 224 GLU A N 1
ATOM 1789 C CA . GLU A 1 224 ? 3.490 -10.554 -27.683 1.00 86.50 224 GLU A CA 1
ATOM 1790 C C . GLU A 1 224 ? 3.148 -9.114 -28.079 1.00 86.50 224 GLU A C 1
ATOM 1792 O O . GLU A 1 224 ? 2.002 -8.830 -28.424 1.00 86.50 224 GLU A O 1
ATOM 1797 N N . ASP A 1 225 ? 4.134 -8.212 -28.113 1.00 84.94 225 ASP A N 1
ATOM 1798 C CA . ASP A 1 225 ? 3.900 -6.794 -28.401 1.00 84.94 225 ASP A CA 1
ATOM 1799 C C . ASP A 1 225 ? 4.439 -6.366 -29.769 1.00 84.94 225 ASP A C 1
ATOM 1801 O O . ASP A 1 225 ? 3.698 -5.844 -30.610 1.00 84.94 225 ASP A O 1
ATOM 1805 N N . PHE A 1 226 ? 5.738 -6.555 -30.021 1.00 85.19 226 PHE A N 1
ATOM 1806 C CA . PHE A 1 226 ? 6.399 -5.930 -31.170 1.00 85.19 226 PHE A CA 1
ATOM 1807 C C . PHE A 1 226 ? 6.044 -6.605 -32.502 1.00 85.19 226 PHE A C 1
ATOM 1809 O O . PHE A 1 226 ? 5.648 -5.926 -33.455 1.00 85.19 226 PHE A O 1
ATOM 1816 N N . LEU A 1 227 ? 6.119 -7.940 -32.577 1.00 87.88 227 LEU A N 1
ATOM 1817 C CA . LEU A 1 227 ? 5.755 -8.692 -33.782 1.00 87.88 227 LEU A CA 1
ATOM 1818 C C . LEU A 1 227 ? 4.283 -8.502 -34.180 1.00 87.88 227 LEU A C 1
ATOM 1820 O O . LEU A 1 227 ? 4.034 -8.260 -35.365 1.00 87.88 227 LEU A O 1
ATOM 1824 N N . PRO A 1 228 ? 3.297 -8.565 -33.263 1.00 88.81 228 PRO A N 1
ATOM 1825 C CA . PRO A 1 228 ? 1.900 -8.325 -33.615 1.00 88.81 228 PRO A CA 1
ATOM 1826 C C . PRO A 1 228 ? 1.651 -6.915 -34.148 1.00 88.81 228 PRO A C 1
ATOM 1828 O O . PRO A 1 228 ? 0.915 -6.759 -35.122 1.00 88.81 228 PRO A O 1
ATOM 1831 N N . ARG A 1 229 ? 2.302 -5.888 -33.584 1.00 87.56 229 ARG A N 1
ATOM 1832 C CA . ARG A 1 229 ? 2.209 -4.511 -34.101 1.00 87.56 229 ARG A CA 1
ATOM 1833 C C . ARG A 1 229 ? 2.756 -4.394 -35.522 1.00 87.56 229 ARG A C 1
ATOM 1835 O O . ARG A 1 229 ? 2.110 -3.776 -36.363 1.00 87.56 229 ARG A O 1
ATOM 1842 N N . LEU A 1 230 ? 3.908 -5.004 -35.810 1.00 86.75 230 LEU A N 1
ATOM 1843 C CA . LEU A 1 230 ? 4.475 -5.007 -37.163 1.00 86.75 230 LEU A CA 1
ATOM 1844 C C . LEU A 1 230 ? 3.591 -5.771 -38.155 1.00 86.75 230 LEU A C 1
ATOM 1846 O O . LEU A 1 230 ? 3.379 -5.296 -39.266 1.00 86.75 230 LEU A O 1
ATOM 1850 N N . LYS A 1 231 ? 3.021 -6.914 -37.750 1.00 88.31 231 LYS A N 1
ATOM 1851 C CA . LYS A 1 231 ? 2.072 -7.673 -38.580 1.00 88.31 231 LYS A CA 1
ATOM 1852 C C . LYS A 1 231 ? 0.801 -6.878 -38.888 1.00 88.31 231 LYS A C 1
ATOM 1854 O O . LYS A 1 231 ? 0.346 -6.925 -40.023 1.00 88.31 231 LYS A O 1
ATOM 1859 N N . LYS A 1 232 ? 0.254 -6.127 -37.921 1.00 89.44 232 LYS A N 1
ATOM 1860 C CA . LYS A 1 232 ? -0.889 -5.223 -38.154 1.00 89.44 232 LYS A CA 1
ATOM 1861 C C . LYS A 1 232 ? -0.547 -4.130 -39.169 1.00 89.44 232 LYS A C 1
ATOM 1863 O O . LYS A 1 232 ? -1.270 -3.968 -40.141 1.00 89.44 232 LYS A O 1
ATOM 1868 N N . LYS A 1 233 ? 0.604 -3.468 -39.010 1.00 87.19 233 LYS A N 1
ATOM 1869 C CA . LYS A 1 233 ? 1.086 -2.458 -39.971 1.00 87.19 233 LYS A CA 1
ATOM 1870 C C . LYS A 1 233 ? 1.332 -3.031 -41.369 1.00 87.19 233 LYS A C 1
ATOM 1872 O O . LYS A 1 233 ? 1.103 -2.348 -42.360 1.00 87.19 233 LYS A O 1
ATOM 1877 N N . LEU A 1 234 ? 1.802 -4.277 -41.456 1.00 88.44 234 LEU A N 1
ATOM 1878 C CA . LEU A 1 234 ? 1.947 -4.970 -42.734 1.00 88.44 234 LEU A CA 1
ATOM 1879 C C . LEU A 1 234 ? 0.581 -5.320 -43.341 1.00 88.44 234 LEU A C 1
ATOM 1881 O O . LEU A 1 234 ? 0.432 -5.232 -44.549 1.00 88.44 234 LEU A O 1
ATOM 1885 N N . ALA A 1 235 ? -0.422 -5.677 -42.535 1.00 86.94 235 ALA A N 1
ATOM 1886 C CA . ALA A 1 235 ? -1.780 -5.906 -43.031 1.00 86.94 235 ALA A CA 1
ATOM 1887 C C . ALA A 1 235 ? -2.414 -4.621 -43.596 1.00 86.94 235 ALA A C 1
ATOM 1889 O O . ALA A 1 235 ? -3.123 -4.683 -44.594 1.00 86.94 235 ALA A O 1
ATOM 1890 N N . GLU A 1 236 ? -2.115 -3.464 -42.999 1.00 89.06 236 GLU A N 1
ATOM 1891 C CA . GLU A 1 236 ? -2.527 -2.147 -43.506 1.00 89.06 236 GLU A CA 1
ATOM 1892 C C . GLU A 1 236 ? -1.799 -1.763 -44.808 1.00 89.06 236 GLU A C 1
ATOM 1894 O O . GLU A 1 236 ? -2.374 -1.076 -45.645 1.00 89.06 236 GLU A O 1
ATOM 1899 N N . ASN A 1 237 ? -0.554 -2.219 -45.004 1.00 85.44 237 ASN A N 1
ATOM 1900 C CA . ASN A 1 237 ? 0.267 -1.934 -46.188 1.00 85.44 237 ASN A CA 1
ATOM 1901 C C . ASN A 1 237 ? 1.056 -3.179 -46.655 1.00 85.44 237 ASN A C 1
ATOM 1903 O O . ASN A 1 237 ? 2.266 -3.278 -46.410 1.00 85.44 237 ASN A O 1
ATOM 1907 N N . PRO A 1 238 ? 0.407 -4.131 -47.353 1.00 81.56 238 PRO A N 1
ATOM 1908 C CA . PRO A 1 238 ? 0.976 -5.457 -47.630 1.00 81.56 238 PRO A CA 1
ATOM 1909 C C . PRO A 1 238 ? 2.196 -5.447 -48.563 1.00 81.56 238 PRO A C 1
ATOM 1911 O O . PRO A 1 238 ? 3.036 -6.344 -48.482 1.00 81.56 238 PRO A O 1
ATOM 1914 N N . GLY A 1 239 ? 2.341 -4.416 -49.402 1.00 83.69 239 GLY A N 1
ATOM 1915 C CA . GLY A 1 239 ? 3.469 -4.252 -50.329 1.00 83.69 239 GLY A CA 1
ATOM 1916 C C . GLY A 1 239 ? 4.750 -3.679 -49.710 1.00 83.69 239 GLY A C 1
ATOM 1917 O O . GLY A 1 239 ? 5.734 -3.484 -50.419 1.00 83.69 239 GLY A O 1
ATOM 1918 N N . ASN A 1 240 ? 4.770 -3.379 -48.407 1.00 88.06 240 ASN A N 1
ATOM 1919 C CA . ASN A 1 240 ? 5.927 -2.751 -47.775 1.00 88.06 240 ASN A CA 1
ATOM 1920 C C . ASN A 1 240 ? 7.036 -3.779 -47.463 1.00 88.06 240 ASN A C 1
ATOM 1922 O O . ASN A 1 240 ? 7.015 -4.460 -46.433 1.00 88.06 240 ASN A O 1
ATOM 1926 N N . THR A 1 241 ? 8.036 -3.857 -48.343 1.00 85.44 241 THR A N 1
ATOM 1927 C CA . THR A 1 241 ? 9.207 -4.747 -48.224 1.00 85.44 241 THR A CA 1
ATOM 1928 C C . THR A 1 241 ? 10.036 -4.491 -46.965 1.00 85.44 241 THR A C 1
ATOM 1930 O O . THR A 1 241 ? 10.550 -5.439 -46.368 1.00 85.44 241 THR A O 1
ATOM 1933 N N . PHE A 1 242 ? 10.110 -3.243 -46.499 1.00 86.00 242 PHE A N 1
ATOM 1934 C CA . PHE A 1 242 ? 10.819 -2.890 -45.269 1.00 86.00 242 PHE A CA 1
ATOM 1935 C C . PHE A 1 242 ? 10.161 -3.525 -44.034 1.00 86.00 242 PHE A C 1
ATOM 1937 O O . PHE A 1 242 ? 10.848 -4.124 -43.206 1.00 86.00 242 PHE A O 1
ATOM 1944 N N . LEU A 1 243 ? 8.826 -3.486 -43.933 1.00 84.75 243 LEU A N 1
ATOM 1945 C CA . LEU A 1 243 ? 8.096 -4.125 -42.828 1.00 84.75 243 LEU A CA 1
ATOM 1946 C C . LEU A 1 243 ? 8.251 -5.652 -42.841 1.00 84.75 243 LEU A C 1
ATOM 1948 O O . LEU A 1 243 ? 8.395 -6.264 -41.781 1.00 84.75 243 LEU A O 1
ATOM 1952 N N . GLN A 1 244 ? 8.272 -6.272 -44.023 1.00 84.06 244 GLN A N 1
ATOM 1953 C CA . GLN A 1 244 ? 8.495 -7.716 -44.162 1.00 84.06 244 GLN A CA 1
ATOM 1954 C C . GLN A 1 244 ? 9.899 -8.123 -43.685 1.00 84.06 244 GLN A C 1
ATOM 1956 O O . GLN A 1 244 ? 10.037 -9.048 -42.878 1.00 84.06 244 GLN A O 1
ATOM 1961 N N . GLN A 1 245 ? 10.936 -7.393 -44.111 1.00 85.88 245 GLN A N 1
ATOM 1962 C CA . GLN A 1 245 ? 12.318 -7.606 -43.663 1.00 85.88 245 GLN A CA 1
ATOM 1963 C C . GLN A 1 245 ? 12.477 -7.371 -42.155 1.00 85.88 245 GLN A C 1
ATOM 1965 O O . GLN A 1 245 ? 13.180 -8.124 -41.470 1.00 85.88 245 GLN A O 1
ATOM 1970 N N . GLN A 1 246 ? 11.785 -6.370 -41.610 1.00 84.12 246 GLN A N 1
ATOM 1971 C CA . GLN A 1 246 ? 11.796 -6.078 -40.181 1.00 84.12 246 GLN A CA 1
ATOM 1972 C C . GLN A 1 246 ? 11.143 -7.206 -39.369 1.00 84.12 246 GLN A C 1
ATOM 1974 O O . GLN A 1 246 ? 11.714 -7.646 -38.372 1.00 84.12 246 GLN A O 1
ATOM 1979 N N . ILE A 1 247 ? 9.996 -7.735 -39.811 1.00 86.31 247 ILE A N 1
ATOM 1980 C CA . ILE A 1 247 ? 9.334 -8.886 -39.172 1.00 86.31 247 ILE A CA 1
ATOM 1981 C C . ILE A 1 247 ? 10.246 -10.114 -39.182 1.00 86.31 247 ILE A C 1
ATOM 1983 O O . ILE A 1 247 ? 10.370 -10.786 -38.157 1.00 86.31 247 ILE A O 1
ATOM 1987 N N . TYR A 1 248 ? 10.894 -10.405 -40.313 1.00 86.94 248 TYR A N 1
ATOM 1988 C CA . TYR A 1 248 ? 11.842 -11.515 -40.416 1.00 86.94 248 TYR A CA 1
ATOM 1989 C C . TYR A 1 248 ? 13.005 -11.358 -39.427 1.00 86.94 248 TYR A C 1
ATOM 1991 O O . TYR A 1 248 ? 13.296 -12.270 -38.652 1.00 86.94 248 TYR A O 1
ATOM 1999 N N . SER A 1 249 ? 13.609 -10.169 -39.389 1.00 83.19 249 SER A N 1
ATOM 2000 C CA . SER A 1 249 ? 14.735 -9.856 -38.503 1.00 83.19 249 SER A CA 1
ATOM 2001 C C . SER A 1 249 ? 14.359 -9.981 -37.025 1.00 83.19 249 SER A C 1
ATOM 2003 O O . SER A 1 249 ? 15.106 -10.557 -36.236 1.00 83.19 249 SER A O 1
ATOM 2005 N N . VAL A 1 250 ? 13.176 -9.492 -36.641 1.00 84.00 250 VAL A N 1
ATOM 2006 C CA . VAL A 1 250 ? 12.672 -9.585 -35.264 1.00 84.00 250 VAL A CA 1
ATOM 2007 C C . VAL A 1 250 ? 12.371 -11.031 -34.872 1.00 84.00 250 VAL A C 1
ATOM 2009 O O . VAL A 1 250 ? 12.729 -11.435 -33.768 1.00 84.00 250 VAL A O 1
ATOM 2012 N N . LYS A 1 251 ? 11.757 -11.829 -35.758 1.00 85.19 251 LYS A N 1
ATOM 2013 C CA . LYS A 1 251 ? 11.511 -13.258 -35.498 1.00 85.19 251 LYS A CA 1
ATOM 2014 C C . LYS A 1 251 ? 12.814 -14.011 -35.262 1.00 85.19 251 LYS A C 1
ATOM 2016 O O . LYS A 1 251 ? 12.942 -14.693 -34.250 1.00 85.19 251 LYS A O 1
ATOM 2021 N N . LYS A 1 252 ? 13.793 -13.828 -36.153 1.00 83.19 252 LYS A N 1
ATOM 2022 C CA . LYS A 1 252 ? 15.117 -14.444 -36.022 1.00 83.19 252 LYS A CA 1
ATOM 2023 C C . LYS A 1 252 ? 15.769 -14.068 -34.688 1.00 83.19 252 LYS A C 1
ATOM 2025 O O . LYS A 1 252 ? 16.274 -14.934 -33.982 1.00 83.19 252 LYS A O 1
ATOM 2030 N N . LYS A 1 253 ? 15.672 -12.795 -34.298 1.00 79.06 253 LYS A N 1
ATOM 2031 C CA . LYS A 1 253 ? 16.199 -12.290 -33.026 1.00 79.06 253 LYS A CA 1
ATOM 2032 C C . LYS A 1 253 ? 15.510 -12.908 -31.801 1.00 79.06 253 LYS A C 1
ATOM 2034 O O . LYS A 1 253 ? 16.188 -13.283 -30.848 1.00 79.06 253 LYS A O 1
ATOM 2039 N N . ALA A 1 254 ? 14.183 -13.040 -31.816 1.00 82.12 254 ALA A N 1
ATOM 2040 C CA . ALA A 1 254 ? 13.439 -13.687 -30.733 1.00 82.12 254 ALA A CA 1
ATOM 2041 C C . ALA A 1 254 ? 13.805 -15.177 -30.602 1.00 82.12 254 ALA A C 1
ATOM 2043 O O . ALA A 1 254 ? 13.998 -15.673 -29.492 1.00 82.12 254 ALA A O 1
ATOM 2044 N N . GLU A 1 255 ? 13.974 -15.878 -31.727 1.00 82.38 255 GLU A N 1
ATOM 2045 C CA . GLU A 1 255 ? 14.439 -17.267 -31.738 1.00 82.38 255 GLU A CA 1
ATOM 2046 C C . GLU A 1 255 ? 15.866 -17.415 -31.206 1.00 82.38 255 GLU A C 1
ATOM 2048 O O . GLU A 1 255 ? 16.131 -18.317 -30.413 1.00 82.38 255 GLU A O 1
ATOM 2053 N N . GLU A 1 256 ? 16.784 -16.530 -31.596 1.00 79.38 256 GLU A N 1
ATOM 2054 C CA . GLU A 1 256 ? 18.145 -16.505 -31.054 1.00 79.38 256 GLU A CA 1
ATOM 2055 C C . GLU A 1 256 ? 18.124 -16.297 -29.535 1.00 79.38 256 GLU A C 1
ATOM 2057 O O . GLU A 1 256 ? 18.766 -17.049 -28.802 1.00 79.38 256 GLU A O 1
ATOM 2062 N N . TYR A 1 257 ? 17.310 -15.362 -29.036 1.00 78.56 257 TYR A N 1
ATOM 2063 C CA . TYR A 1 257 ? 17.160 -15.121 -27.598 1.00 78.56 257 TYR A CA 1
ATOM 2064 C C . TYR A 1 257 ? 16.575 -16.320 -26.844 1.00 78.56 257 TYR A C 1
ATOM 2066 O O . TYR A 1 257 ? 16.998 -16.593 -25.724 1.00 78.56 257 TYR A O 1
ATOM 2074 N N . LYS A 1 258 ? 15.673 -17.090 -27.464 1.00 77.38 258 LYS A N 1
ATOM 2075 C CA . LYS A 1 258 ? 15.171 -18.357 -26.905 1.00 77.38 258 LYS A CA 1
ATOM 2076 C C . LYS A 1 258 ? 16.229 -19.459 -26.861 1.00 77.38 258 LYS A C 1
ATOM 2078 O O . LYS A 1 258 ? 16.193 -20.307 -25.970 1.00 77.38 258 LYS A O 1
ATOM 2083 N N . ARG A 1 259 ? 17.157 -19.477 -27.824 1.00 77.69 259 ARG A N 1
ATOM 2084 C CA . ARG A 1 259 ? 18.246 -20.467 -27.900 1.00 77.69 259 ARG A CA 1
ATOM 2085 C C . ARG A 1 259 ? 19.382 -20.167 -26.921 1.00 77.69 259 ARG A C 1
ATOM 2087 O O . ARG A 1 259 ? 20.103 -21.091 -26.544 1.00 77.69 259 ARG A O 1
ATOM 2094 N N . LEU A 1 260 ? 19.530 -18.915 -26.483 1.00 71.00 260 LEU A N 1
ATOM 2095 C CA . LEU A 1 260 ? 20.495 -18.522 -25.457 1.00 71.00 260 LEU A CA 1
ATOM 2096 C C . LEU A 1 260 ? 20.122 -19.138 -24.099 1.00 71.00 260 LEU A C 1
ATOM 2098 O O . LEU A 1 260 ? 19.356 -18.581 -23.317 1.00 71.00 260 LEU A O 1
ATOM 2102 N N . LYS A 1 261 ? 20.702 -20.301 -23.793 1.00 60.44 261 LYS A N 1
ATOM 2103 C CA . LYS A 1 261 ? 20.665 -20.890 -22.451 1.00 60.44 261 LYS A CA 1
ATOM 2104 C C . LYS A 1 261 ? 21.826 -20.340 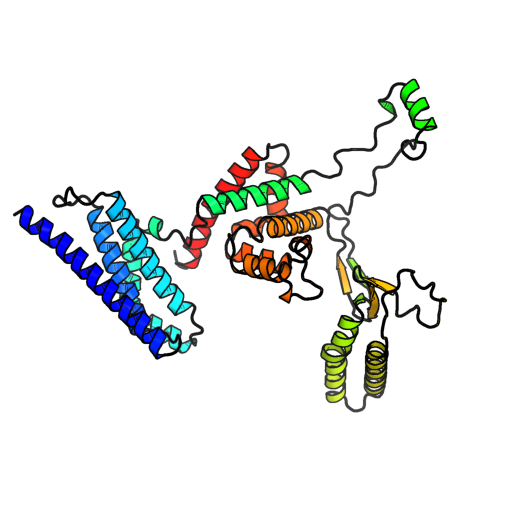-21.632 1.00 60.44 261 LYS A C 1
ATOM 2106 O O . LYS A 1 261 ? 22.982 -20.652 -21.909 1.00 60.44 261 LYS A O 1
ATOM 2111 N N . PHE A 1 262 ? 21.522 -19.534 -20.619 1.00 60.06 262 PHE A N 1
ATOM 2112 C CA . PHE A 1 262 ? 22.535 -19.048 -19.688 1.00 60.06 262 PHE A CA 1
ATOM 2113 C C . PHE A 1 262 ? 22.654 -19.986 -18.485 1.00 60.06 262 PHE A C 1
ATOM 2115 O O . PHE A 1 262 ? 21.667 -20.287 -17.816 1.00 60.06 262 PHE A O 1
ATOM 2122 N N . ILE A 1 263 ? 23.876 -20.442 -18.216 1.00 56.88 263 ILE A N 1
ATOM 2123 C CA . ILE A 1 263 ? 24.217 -21.194 -17.008 1.00 56.88 263 ILE A CA 1
ATOM 2124 C C . ILE A 1 263 ? 24.801 -20.174 -16.026 1.00 56.88 263 ILE A C 1
ATOM 2126 O O . ILE A 1 263 ? 25.800 -19.545 -16.380 1.00 56.88 263 ILE A O 1
ATOM 2130 N N . PRO A 1 264 ? 24.220 -19.977 -14.828 1.00 52.16 264 PRO A N 1
ATOM 2131 C CA . PRO A 1 264 ? 24.786 -19.064 -13.844 1.00 52.16 264 PRO A CA 1
ATOM 2132 C C . PRO A 1 264 ? 26.205 -19.519 -13.489 1.00 52.16 264 PRO A C 1
ATOM 2134 O O . PRO A 1 264 ? 26.415 -20.653 -13.059 1.00 52.16 264 PRO A O 1
ATOM 2137 N N . ARG A 1 265 ? 27.189 -18.644 -13.707 1.00 52.19 265 ARG A N 1
ATOM 2138 C CA . ARG A 1 265 ? 28.599 -18.883 -13.376 1.00 52.19 265 ARG A CA 1
ATOM 2139 C C . ARG A 1 265 ? 29.022 -17.967 -12.236 1.00 52.19 265 ARG A C 1
ATOM 2141 O O . ARG A 1 265 ? 28.515 -16.859 -12.097 1.00 52.19 265 ARG A O 1
ATOM 2148 N N . SER A 1 266 ? 29.972 -18.436 -11.436 1.00 44.59 266 SER A N 1
ATOM 2149 C CA . SER A 1 266 ? 30.585 -17.676 -10.343 1.00 44.59 266 SER A CA 1
ATOM 2150 C C . SER A 1 266 ? 31.511 -16.556 -10.831 1.00 44.59 266 SER A C 1
ATOM 2152 O O . SER A 1 266 ? 31.778 -15.626 -10.075 1.00 44.59 266 SER A O 1
ATOM 2154 N N . THR A 1 267 ? 31.981 -16.614 -12.081 1.00 44.62 267 THR A N 1
ATOM 2155 C CA . THR A 1 267 ? 32.886 -15.622 -12.675 1.00 44.62 267 THR A CA 1
ATOM 2156 C C . THR A 1 267 ? 32.247 -14.912 -13.876 1.00 44.62 267 THR A C 1
ATOM 2158 O O . THR A 1 267 ? 31.666 -15.571 -14.746 1.00 44.62 267 THR A O 1
ATOM 2161 N N . PRO A 1 268 ? 32.330 -13.567 -13.951 1.00 53.97 268 PRO A N 1
ATOM 2162 C CA . PRO A 1 268 ? 31.826 -12.816 -15.093 1.00 53.97 268 PRO A CA 1
ATOM 2163 C C . PRO A 1 268 ? 32.678 -13.111 -16.332 1.00 53.97 268 PRO A C 1
ATOM 2165 O O . PRO A 1 268 ? 33.906 -13.083 -16.278 1.00 53.97 268 PRO A O 1
ATOM 2168 N N . ILE A 1 269 ? 32.025 -13.394 -17.459 1.00 53.94 269 ILE A N 1
ATOM 2169 C CA . ILE A 1 269 ? 32.706 -13.593 -18.742 1.00 53.94 269 ILE A CA 1
ATOM 2170 C C . ILE A 1 269 ? 33.235 -12.235 -19.212 1.00 53.94 269 ILE A C 1
ATOM 2172 O O . ILE A 1 269 ? 32.460 -11.290 -19.374 1.00 53.94 269 ILE A O 1
ATOM 2176 N N . VAL A 1 270 ? 34.542 -12.144 -19.455 1.00 53.66 270 VAL A N 1
ATOM 2177 C CA . VAL A 1 270 ? 35.131 -11.022 -20.192 1.00 53.66 270 VAL A CA 1
ATOM 2178 C C . VAL A 1 270 ? 34.748 -11.215 -21.656 1.00 53.66 270 VAL A C 1
ATOM 2180 O O . VAL A 1 270 ? 35.278 -12.088 -22.334 1.00 53.66 270 VAL A O 1
ATOM 2183 N N . MET A 1 271 ? 33.742 -10.474 -22.113 1.00 52.94 271 MET A N 1
ATOM 2184 C CA . MET A 1 271 ? 33.260 -10.560 -23.491 1.00 52.94 271 MET A CA 1
ATOM 2185 C C . MET A 1 271 ? 34.146 -9.702 -24.395 1.00 52.94 271 MET A C 1
ATOM 2187 O O . MET A 1 271 ? 34.310 -8.508 -24.137 1.00 52.94 271 MET A O 1
ATOM 2191 N N . GLU A 1 272 ? 34.694 -10.290 -25.459 1.00 44.78 272 GLU A N 1
ATOM 2192 C CA . GLU A 1 272 ? 35.413 -9.537 -26.488 1.00 44.78 272 GLU A CA 1
ATOM 2193 C C . GLU A 1 272 ? 34.472 -8.531 -27.157 1.00 44.78 272 GLU A C 1
ATOM 2195 O O . GLU A 1 272 ? 33.358 -8.863 -27.578 1.00 44.78 272 GLU A O 1
ATOM 2200 N N . LYS A 1 273 ? 34.922 -7.275 -27.231 1.00 46.91 273 LYS A N 1
ATOM 2201 C CA . LYS A 1 273 ? 34.203 -6.195 -27.905 1.00 46.91 273 LYS A CA 1
ATOM 2202 C C . LYS A 1 273 ? 33.983 -6.605 -29.364 1.00 46.91 273 LYS A C 1
ATOM 2204 O O . LYS A 1 273 ? 34.952 -6.909 -30.051 1.00 46.91 273 LYS A O 1
ATOM 2209 N N . ASN A 1 274 ? 32.724 -6.554 -29.810 1.00 48.22 274 ASN A N 1
ATOM 2210 C CA . ASN A 1 274 ? 32.247 -6.456 -31.202 1.00 48.22 274 ASN A CA 1
ATOM 2211 C C . ASN A 1 274 ? 31.470 -7.654 -31.788 1.00 48.22 274 ASN A C 1
ATOM 2213 O O . ASN A 1 274 ? 30.833 -7.451 -32.815 1.00 48.22 274 ASN A O 1
ATOM 2217 N N . PHE A 1 275 ? 31.421 -8.849 -31.175 1.00 44.47 275 PHE A N 1
ATOM 2218 C CA . PHE A 1 275 ? 30.662 -9.979 -31.773 1.00 44.47 275 PHE A CA 1
ATOM 2219 C C . PHE A 1 275 ? 29.294 -10.258 -31.110 1.00 44.47 275 PHE A C 1
ATOM 2221 O O . PHE A 1 275 ? 28.338 -10.601 -31.797 1.00 44.47 275 PHE A O 1
ATOM 2228 N N . TYR A 1 276 ? 29.162 -10.034 -29.791 1.00 51.22 276 TYR A N 1
ATOM 2229 C CA . TYR A 1 276 ? 27.896 -10.165 -29.028 1.00 51.22 276 TYR A CA 1
ATOM 2230 C C . TYR A 1 276 ? 27.631 -9.004 -28.038 1.00 51.22 276 TYR A C 1
ATOM 2232 O O . TYR A 1 276 ? 26.627 -8.992 -27.320 1.00 51.22 276 TYR A O 1
ATOM 2240 N N . THR A 1 277 ? 28.525 -8.013 -27.969 1.00 51.12 277 THR A N 1
ATOM 2241 C CA . THR A 1 277 ? 28.567 -6.994 -26.900 1.00 51.12 277 THR A CA 1
ATOM 2242 C C . THR A 1 277 ? 27.579 -5.845 -27.053 1.00 51.12 277 THR A C 1
ATOM 2244 O O . THR A 1 277 ? 27.250 -5.200 -26.064 1.00 51.12 277 THR A O 1
ATOM 2247 N N . ASP A 1 278 ? 27.065 -5.593 -28.257 1.00 54.94 278 ASP A N 1
ATOM 2248 C CA . ASP A 1 278 ? 26.069 -4.530 -28.460 1.00 54.94 278 ASP A CA 1
ATOM 2249 C C . ASP A 1 278 ? 24.703 -4.900 -27.877 1.00 54.94 278 ASP A C 1
ATOM 2251 O O . ASP A 1 278 ? 23.892 -4.033 -27.530 1.00 54.94 278 ASP A O 1
ATOM 2255 N N . TRP A 1 279 ? 24.430 -6.200 -27.779 1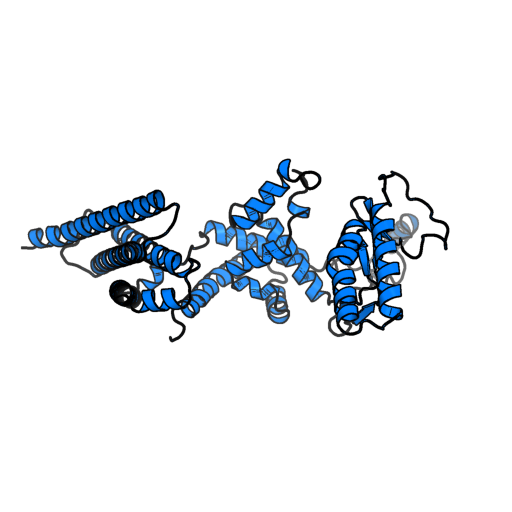.00 58.84 279 TRP A N 1
ATOM 2256 C CA . TRP A 1 279 ? 23.146 -6.706 -27.317 1.00 58.84 279 TRP A CA 1
ATOM 2257 C C . TRP A 1 279 ? 23.170 -7.009 -25.834 1.00 58.84 279 TRP A C 1
ATOM 2259 O O . TRP A 1 279 ? 22.190 -6.703 -25.170 1.00 58.84 279 TRP A O 1
ATOM 2269 N N . ILE A 1 280 ? 24.268 -7.564 -25.322 1.00 64.56 280 ILE A N 1
ATOM 2270 C CA . ILE A 1 280 ? 24.410 -8.003 -23.934 1.00 64.56 280 ILE A CA 1
ATOM 2271 C C . ILE A 1 280 ? 25.062 -6.890 -23.120 1.00 64.56 280 ILE A C 1
ATOM 2273 O O . ILE A 1 280 ? 26.251 -6.623 -23.268 1.00 64.56 280 ILE A O 1
ATOM 2277 N N . SER A 1 281 ? 24.292 -6.241 -22.247 1.00 66.12 281 SER A N 1
ATOM 2278 C CA . SER A 1 281 ? 24.789 -5.081 -21.506 1.00 66.12 281 SER A CA 1
ATOM 2279 C C . SER A 1 281 ? 25.344 -5.426 -20.127 1.00 66.12 281 SER A C 1
ATOM 2281 O O . SER A 1 281 ? 26.286 -4.789 -19.667 1.00 66.12 281 SER A O 1
ATOM 2283 N N . SER A 1 282 ? 24.695 -6.348 -19.413 1.00 69.62 282 SER A N 1
ATOM 2284 C CA . SER A 1 282 ? 24.930 -6.596 -17.983 1.00 69.62 282 SER A CA 1
ATOM 2285 C C . SER A 1 282 ? 24.143 -7.822 -17.504 1.00 69.62 282 SER A C 1
ATOM 2287 O O . SER A 1 282 ? 23.478 -8.480 -18.299 1.00 69.62 282 SER A O 1
ATOM 2289 N N . TYR A 1 283 ? 24.182 -8.109 -16.202 1.00 68.50 283 TYR A N 1
ATOM 2290 C CA . TYR A 1 283 ? 23.355 -9.133 -15.560 1.00 68.50 283 TYR A CA 1
ATOM 2291 C C . TYR A 1 283 ? 22.404 -8.503 -14.537 1.00 68.50 283 TYR A C 1
ATOM 2293 O O . TYR A 1 283 ? 22.707 -7.459 -13.956 1.00 68.50 283 TYR A O 1
ATOM 2301 N N . THR A 1 284 ? 21.248 -9.125 -14.311 1.00 65.38 284 THR A N 1
ATOM 2302 C CA . THR A 1 284 ? 20.356 -8.797 -13.195 1.00 65.38 284 THR A CA 1
ATOM 2303 C C . THR A 1 284 ? 20.951 -9.297 -11.877 1.00 65.38 284 THR A C 1
ATOM 2305 O O . THR A 1 284 ? 21.845 -10.142 -11.862 1.00 65.38 284 THR A O 1
ATOM 2308 N N . GLN A 1 285 ? 20.409 -8.839 -10.744 1.00 61.91 285 GLN A N 1
ATOM 2309 C CA . GLN A 1 285 ? 20.782 -9.357 -9.416 1.00 61.91 285 GLN A CA 1
ATOM 2310 C C . GLN A 1 285 ? 20.560 -10.874 -9.274 1.00 61.91 285 GLN A C 1
ATOM 2312 O O . GLN A 1 285 ? 21.206 -11.513 -8.452 1.00 61.91 285 GLN A O 1
ATOM 2317 N N . ASN A 1 286 ? 19.672 -11.450 -10.091 1.00 60.56 286 ASN A N 1
ATOM 2318 C CA . ASN A 1 286 ? 19.380 -12.883 -10.116 1.00 60.56 286 ASN A CA 1
ATOM 2319 C C . ASN A 1 286 ? 20.264 -13.654 -11.118 1.00 60.56 286 ASN A C 1
ATOM 2321 O O . ASN A 1 286 ? 20.034 -14.841 -11.335 1.00 60.56 286 ASN A O 1
ATOM 2325 N N . GLY A 1 287 ? 21.238 -12.992 -11.755 1.00 63.41 287 GLY A N 1
ATOM 2326 C CA . GLY A 1 287 ? 22.136 -13.595 -12.743 1.00 63.41 287 GLY A CA 1
ATOM 2327 C C . GLY A 1 287 ? 21.538 -13.753 -14.144 1.00 63.41 287 GLY A C 1
ATOM 2328 O O . GLY A 1 287 ? 22.119 -14.444 -14.974 1.00 63.41 287 GLY A O 1
ATOM 2329 N N . GLU A 1 288 ? 20.391 -13.132 -14.431 1.00 70.38 288 GLU A N 1
ATOM 2330 C CA . GLU A 1 288 ? 19.795 -13.146 -15.773 1.00 70.38 288 GLU A CA 1
ATOM 2331 C C . GLU A 1 288 ? 20.479 -12.124 -16.686 1.00 70.38 288 GLU A C 1
ATOM 2333 O O . GLU A 1 288 ? 20.837 -11.033 -16.250 1.00 70.38 288 GLU A O 1
ATOM 2338 N N . LEU A 1 289 ? 20.633 -12.455 -17.962 1.00 74.88 289 LEU A N 1
ATOM 2339 C CA . LEU A 1 289 ? 21.228 -11.577 -18.962 1.00 74.88 289 LEU A CA 1
ATOM 2340 C C . LEU A 1 289 ? 20.344 -10.343 -19.231 1.00 74.88 289 LEU A C 1
ATOM 2342 O O . LEU A 1 289 ? 19.145 -10.478 -19.472 1.00 74.88 289 LEU A O 1
ATOM 2346 N N . LEU A 1 290 ? 20.936 -9.148 -19.235 1.00 80.25 290 LEU A N 1
ATOM 2347 C CA . LEU A 1 290 ? 20.283 -7.908 -19.659 1.00 80.25 290 LEU A CA 1
ATOM 2348 C C . LEU A 1 290 ? 20.623 -7.612 -21.116 1.00 80.25 290 LEU A C 1
ATOM 2350 O O . LEU A 1 290 ? 21.801 -7.542 -21.480 1.00 80.25 290 LEU A O 1
ATOM 2354 N N . VAL A 1 291 ? 19.581 -7.404 -21.922 1.00 82.12 291 VAL A N 1
ATOM 2355 C CA . VAL A 1 291 ? 19.698 -7.095 -23.346 1.00 82.12 291 VAL A CA 1
ATOM 2356 C C . VAL A 1 291 ? 19.169 -5.711 -23.701 1.00 82.12 291 VAL A C 1
ATOM 2358 O O . VAL A 1 291 ? 18.181 -5.241 -23.134 1.00 82.12 291 VAL A O 1
ATOM 2361 N N . ASN A 1 292 ? 19.820 -5.067 -24.669 1.00 81.50 292 ASN A N 1
ATOM 2362 C CA . ASN A 1 292 ? 19.383 -3.794 -25.235 1.00 81.50 292 ASN A CA 1
ATOM 2363 C C . ASN A 1 292 ? 18.254 -4.017 -26.255 1.00 81.50 292 ASN A C 1
ATOM 2365 O O . ASN A 1 292 ? 18.445 -4.654 -27.298 1.00 81.50 292 ASN A O 1
ATOM 2369 N N . VAL A 1 293 ? 17.083 -3.446 -25.987 1.00 81.19 293 VAL A N 1
ATOM 2370 C CA . VAL A 1 293 ? 15.896 -3.523 -26.850 1.00 81.19 293 VAL A CA 1
ATOM 2371 C C . VAL A 1 293 ? 15.530 -2.117 -27.335 1.00 81.19 293 VAL A C 1
ATOM 2373 O O . VAL A 1 293 ? 15.550 -1.190 -26.524 1.00 81.19 293 VAL A O 1
ATOM 2376 N N . PRO A 1 294 ? 15.218 -1.922 -28.632 1.00 75.50 294 PRO A N 1
ATOM 2377 C CA . PRO A 1 294 ? 14.912 -0.615 -29.216 1.00 75.50 294 PRO A CA 1
ATOM 2378 C C . PRO A 1 294 ? 13.489 -0.164 -28.871 1.00 75.50 294 PRO A C 1
ATOM 2380 O O . PRO A 1 294 ? 12.605 -0.118 -29.724 1.00 75.50 294 PRO A O 1
ATOM 2383 N N . VAL A 1 295 ? 13.263 0.119 -27.592 1.00 78.12 295 VAL A N 1
ATOM 2384 C CA . VAL A 1 295 ? 12.045 0.763 -27.110 1.00 78.12 295 VAL A CA 1
ATOM 2385 C C . VAL A 1 295 ? 12.420 2.190 -26.716 1.00 78.12 295 VAL A C 1
ATOM 2387 O O . VAL A 1 295 ? 13.278 2.356 -25.847 1.00 78.12 295 VAL A O 1
ATOM 2390 N N . PRO A 1 296 ? 11.822 3.223 -27.332 1.00 76.19 296 PRO A N 1
ATOM 2391 C CA . PRO A 1 296 ? 12.058 4.585 -26.895 1.00 76.19 296 PRO A CA 1
ATOM 2392 C C . PRO A 1 296 ? 11.516 4.749 -25.473 1.00 76.19 296 PRO A C 1
ATOM 2394 O O . PRO A 1 296 ? 10.364 4.413 -25.194 1.00 76.19 296 PRO A O 1
ATOM 2397 N N . ALA A 1 297 ? 12.358 5.249 -24.576 1.00 74.44 297 ALA A N 1
ATOM 2398 C CA . ALA A 1 297 ? 11.999 5.564 -23.206 1.00 74.44 297 ALA A CA 1
ATOM 2399 C C . ALA A 1 297 ? 12.365 7.007 -22.891 1.00 74.44 297 ALA A C 1
ATOM 2401 O O . ALA A 1 297 ? 13.480 7.462 -23.157 1.00 74.44 297 ALA A O 1
ATOM 2402 N N . GLU A 1 298 ? 11.420 7.695 -22.270 1.00 77.94 298 GLU A N 1
ATOM 2403 C CA . GLU A 1 298 ? 11.649 8.978 -21.628 1.00 77.94 298 GLU A CA 1
ATOM 2404 C C . GLU A 1 298 ? 11.715 8.729 -20.123 1.00 77.94 298 GLU A C 1
ATOM 2406 O O . GLU A 1 298 ? 10.778 8.205 -19.519 1.00 77.94 298 GLU A O 1
ATOM 2411 N N . ILE A 1 299 ? 12.859 9.046 -19.526 1.00 72.00 299 ILE A N 1
ATOM 2412 C CA . ILE A 1 299 ? 13.107 8.866 -18.100 1.00 72.00 299 ILE A CA 1
ATOM 2413 C C . ILE A 1 299 ? 13.392 10.247 -17.525 1.00 72.00 299 ILE A C 1
ATOM 2415 O O . ILE A 1 299 ? 14.402 10.871 -17.852 1.00 72.00 299 ILE A O 1
ATOM 2419 N N . SER A 1 300 ? 12.500 10.732 -16.660 1.00 75.00 300 SER A N 1
ATOM 2420 C CA . SER A 1 300 ? 12.823 11.881 -15.819 1.00 75.00 300 SER A CA 1
ATOM 2421 C C . SER A 1 300 ? 13.814 11.438 -14.756 1.00 75.00 300 SER A C 1
ATOM 2423 O O . SER A 1 300 ? 13.648 10.392 -14.122 1.00 75.00 300 SER A O 1
ATOM 2425 N N . SER A 1 301 ? 14.832 12.262 -14.546 1.00 67.31 301 SER A N 1
ATOM 2426 C CA . SER A 1 301 ? 15.803 12.080 -13.481 1.00 67.31 301 SER A CA 1
ATOM 2427 C C . SER A 1 301 ? 15.172 12.066 -12.081 1.00 67.31 301 SER A C 1
ATOM 2429 O O . SER A 1 301 ? 15.807 11.553 -11.160 1.00 67.31 301 SER A O 1
ATOM 2431 N N . LYS A 1 302 ? 13.926 12.569 -11.951 1.00 77.31 302 LYS A N 1
ATOM 2432 C CA . LYS A 1 302 ? 13.174 12.798 -10.706 1.00 77.31 302 LYS A CA 1
ATOM 2433 C C . LYS A 1 302 ? 13.933 13.709 -9.726 1.00 77.31 302 LYS A C 1
ATOM 2435 O O . LYS A 1 302 ? 15.149 13.880 -9.809 1.00 77.31 302 LYS A O 1
ATOM 2440 N N . THR A 1 303 ? 13.219 14.324 -8.789 1.00 80.75 303 THR A N 1
ATOM 2441 C CA . THR A 1 303 ? 13.852 15.134 -7.734 1.00 80.75 303 THR A CA 1
ATOM 2442 C C . THR A 1 303 ? 14.219 14.282 -6.525 1.00 80.75 303 THR A C 1
ATOM 2444 O O . THR A 1 303 ? 13.749 13.154 -6.342 1.00 80.75 303 THR A O 1
ATOM 2447 N N . ASN A 1 304 ? 15.026 14.840 -5.622 1.00 78.56 304 ASN A N 1
ATOM 2448 C CA . ASN A 1 304 ? 15.251 14.211 -4.321 1.00 78.56 304 ASN A CA 1
ATOM 2449 C C . ASN A 1 304 ? 13.936 14.058 -3.523 1.00 78.56 304 ASN A C 1
ATOM 2451 O O . ASN A 1 304 ? 13.748 13.058 -2.832 1.00 78.56 304 ASN A O 1
ATOM 2455 N N . THR A 1 305 ? 12.993 14.999 -3.660 1.00 80.94 305 THR A N 1
ATOM 2456 C CA . THR A 1 305 ? 11.661 14.900 -3.039 1.00 80.94 305 THR A CA 1
ATOM 2457 C C . THR A 1 305 ? 10.875 13.697 -3.564 1.00 80.94 305 THR A C 1
ATOM 2459 O O . THR A 1 305 ? 10.369 12.917 -2.755 1.00 80.94 305 THR A O 1
ATOM 2462 N N . ASP A 1 306 ? 10.879 13.452 -4.878 1.00 82.69 306 ASP A N 1
ATOM 2463 C CA . ASP A 1 306 ? 10.275 12.253 -5.480 1.00 82.69 306 ASP A CA 1
ATOM 2464 C C . ASP A 1 306 ? 10.904 10.960 -4.964 1.00 82.69 306 ASP A C 1
ATOM 2466 O O . ASP A 1 306 ? 10.198 10.013 -4.600 1.00 82.69 306 ASP A O 1
ATOM 2470 N N . ARG A 1 307 ? 12.241 10.928 -4.889 1.00 82.31 307 ARG A N 1
ATOM 2471 C CA . ARG A 1 307 ? 12.985 9.778 -4.366 1.00 82.31 307 ARG A CA 1
ATOM 2472 C C . ARG A 1 307 ? 12.573 9.466 -2.930 1.00 82.31 307 ARG A C 1
ATOM 2474 O O . ARG A 1 307 ? 12.288 8.316 -2.605 1.00 82.31 307 ARG A O 1
ATOM 2481 N N . VAL A 1 308 ? 12.520 10.482 -2.069 1.00 84.88 308 VAL A N 1
ATOM 2482 C CA . VAL A 1 308 ? 12.123 10.323 -0.664 1.00 84.88 308 VAL A CA 1
ATOM 2483 C C . VAL A 1 308 ? 10.666 9.861 -0.559 1.00 84.88 308 VAL A C 1
ATOM 2485 O O . VAL A 1 308 ? 10.381 8.943 0.206 1.00 84.88 308 VAL A O 1
ATOM 2488 N N . MET A 1 309 ? 9.750 10.420 -1.354 1.00 88.50 309 MET A N 1
ATOM 2489 C CA . MET A 1 309 ? 8.348 9.982 -1.395 1.00 88.50 309 MET A CA 1
ATOM 2490 C C . MET A 1 309 ? 8.215 8.510 -1.797 1.00 88.50 309 MET A C 1
ATOM 2492 O O . MET A 1 309 ? 7.432 7.766 -1.206 1.00 88.50 309 MET A O 1
ATOM 2496 N N . GLU A 1 310 ? 8.972 8.064 -2.798 1.00 88.25 310 GLU A N 1
ATOM 2497 C CA . GLU A 1 310 ? 9.012 6.662 -3.222 1.00 88.25 310 GLU A CA 1
ATOM 2498 C C . GLU A 1 310 ? 9.537 5.753 -2.102 1.00 88.25 310 GLU A C 1
ATOM 2500 O O . GLU A 1 310 ? 8.860 4.797 -1.720 1.00 88.25 310 GLU A O 1
ATOM 2505 N N . LEU A 1 311 ? 10.665 6.111 -1.480 1.00 88.44 311 LEU A N 1
ATOM 2506 C CA . LEU A 1 311 ? 11.251 5.354 -0.369 1.00 88.44 311 LEU A CA 1
ATOM 2507 C C . LEU A 1 311 ? 10.312 5.248 0.839 1.00 88.44 311 LEU A C 1
ATOM 2509 O O . LEU A 1 311 ? 10.153 4.160 1.401 1.00 88.44 311 LEU A O 1
ATOM 2513 N N . VAL A 1 312 ? 9.644 6.344 1.215 1.00 90.19 312 VAL A N 1
ATOM 2514 C CA . VAL A 1 312 ? 8.659 6.353 2.306 1.00 90.19 312 VAL A CA 1
ATOM 2515 C C . VAL A 1 312 ? 7.496 5.416 1.991 1.00 90.19 312 VAL A C 1
ATOM 2517 O O . VAL A 1 312 ? 7.115 4.626 2.856 1.00 90.19 312 VAL A O 1
ATOM 2520 N N . ARG A 1 313 ? 6.949 5.455 0.767 1.00 91.38 313 ARG A N 1
ATOM 2521 C CA . ARG A 1 313 ? 5.851 4.566 0.347 1.00 91.38 313 ARG A CA 1
ATOM 2522 C C . ARG A 1 313 ? 6.275 3.099 0.381 1.00 91.38 313 ARG A C 1
ATOM 2524 O O . ARG A 1 313 ? 5.559 2.272 0.947 1.00 91.38 313 ARG A O 1
ATOM 2531 N N . MET A 1 314 ? 7.453 2.783 -0.156 1.00 89.88 314 MET A N 1
ATOM 2532 C CA . MET A 1 314 ? 7.990 1.421 -0.161 1.00 89.88 314 MET A CA 1
ATOM 2533 C C . MET A 1 314 ? 8.176 0.871 1.256 1.00 89.88 314 MET A C 1
ATOM 2535 O O . MET A 1 314 ? 7.721 -0.231 1.562 1.00 89.88 314 MET A O 1
ATOM 2539 N N . ASP A 1 315 ? 8.842 1.624 2.131 1.00 90.12 315 ASP A N 1
ATOM 2540 C CA . ASP A 1 315 ? 9.116 1.204 3.508 1.00 90.12 315 ASP A CA 1
ATOM 2541 C C . ASP A 1 315 ? 7.831 1.103 4.337 1.00 90.12 315 ASP A C 1
ATOM 2543 O O . ASP A 1 315 ? 7.666 0.159 5.107 1.00 90.12 315 ASP A O 1
ATOM 2547 N N . PHE A 1 316 ? 6.874 2.006 4.116 1.00 91.62 316 PHE A N 1
ATOM 2548 C CA . PHE A 1 316 ? 5.565 1.958 4.758 1.00 91.62 316 PHE A CA 1
ATOM 2549 C C . PHE A 1 316 ? 4.805 0.666 4.426 1.00 91.62 316 PHE A C 1
ATOM 2551 O O . PHE A 1 316 ? 4.330 -0.013 5.340 1.00 91.62 316 PHE A O 1
ATOM 2558 N N . VAL A 1 317 ? 4.738 0.283 3.145 1.00 91.19 317 VAL A N 1
ATOM 2559 C CA . VAL A 1 317 ? 4.088 -0.969 2.714 1.00 91.19 317 VAL A CA 1
ATOM 2560 C C . VAL A 1 317 ? 4.797 -2.180 3.318 1.00 91.19 317 VAL A C 1
ATOM 2562 O O . VAL A 1 317 ? 4.143 -3.045 3.903 1.00 91.19 317 VAL A O 1
ATOM 2565 N N . LYS A 1 318 ? 6.135 -2.209 3.272 1.00 89.62 318 LYS A N 1
ATOM 2566 C CA . LYS A 1 318 ? 6.946 -3.277 3.882 1.00 89.62 318 LYS A CA 1
ATOM 2567 C C . LYS A 1 318 ? 6.706 -3.405 5.386 1.00 89.62 318 LYS A C 1
ATOM 2569 O O . LYS A 1 318 ? 6.626 -4.514 5.902 1.00 89.62 318 LYS A O 1
ATOM 2574 N N . ASN A 1 319 ? 6.554 -2.281 6.082 1.00 88.75 319 ASN A N 1
ATOM 2575 C CA . ASN A 1 319 ? 6.292 -2.248 7.517 1.00 88.75 319 ASN A CA 1
ATOM 2576 C C . ASN A 1 319 ? 4.869 -2.675 7.883 1.00 88.75 319 ASN A C 1
ATOM 2578 O O . ASN A 1 319 ? 4.621 -2.963 9.054 1.00 88.75 319 ASN A O 1
ATOM 2582 N N . ILE A 1 320 ? 3.926 -2.675 6.945 1.00 89.44 320 ILE A N 1
ATOM 2583 C CA . ILE A 1 320 ? 2.532 -3.064 7.181 1.00 89.44 320 ILE A CA 1
ATOM 2584 C C . ILE A 1 320 ? 2.268 -4.516 6.785 1.00 89.44 320 ILE A C 1
ATOM 2586 O O . ILE A 1 320 ? 1.457 -5.177 7.436 1.00 89.44 320 ILE A O 1
ATOM 2590 N N . ALA A 1 321 ? 2.951 -5.009 5.756 1.00 87.69 321 ALA A N 1
ATOM 2591 C CA . ALA A 1 321 ? 2.798 -6.372 5.276 1.00 87.69 321 ALA A CA 1
ATOM 2592 C C . ALA A 1 321 ? 3.043 -7.410 6.387 1.00 87.69 321 ALA A C 1
ATOM 2594 O O . ALA A 1 321 ? 4.017 -7.338 7.138 1.00 87.69 321 ALA A O 1
ATOM 2595 N N . GLY A 1 322 ? 2.137 -8.379 6.506 1.00 82.81 322 GLY A N 1
ATOM 2596 C CA . GLY A 1 322 ? 2.191 -9.448 7.500 1.00 82.81 322 GLY A CA 1
ATOM 2597 C C . GLY A 1 322 ? 1.681 -9.065 8.893 1.00 82.81 322 GLY A C 1
ATOM 2598 O O . GLY A 1 322 ? 1.789 -9.881 9.808 1.00 82.81 322 GLY A O 1
ATOM 2599 N N . LYS A 1 323 ? 1.132 -7.856 9.094 1.00 84.94 323 LYS A N 1
ATOM 2600 C CA . LYS A 1 323 ? 0.629 -7.390 10.406 1.00 84.94 323 LYS A CA 1
ATOM 2601 C C . LYS A 1 323 ? -0.870 -7.615 10.635 1.00 84.94 323 LYS A C 1
ATOM 2603 O O . LYS A 1 323 ? -1.391 -7.169 11.658 1.00 84.94 323 LYS A O 1
ATOM 2608 N N . GLY A 1 324 ? -1.581 -8.279 9.722 1.00 80.94 324 GLY A N 1
ATOM 2609 C CA . GLY A 1 324 ? -3.015 -8.556 9.888 1.00 80.94 324 GLY A CA 1
ATOM 2610 C C . GLY A 1 324 ? -3.902 -7.326 9.669 1.00 80.94 324 GLY A C 1
ATOM 2611 O O . GLY A 1 324 ? -5.023 -7.265 10.192 1.00 80.94 324 GLY A O 1
ATOM 2612 N N . ILE A 1 325 ? -3.382 -6.302 8.980 1.00 79.19 325 ILE A N 1
ATOM 2613 C CA . ILE A 1 325 ? -4.099 -5.045 8.729 1.00 79.19 325 ILE A CA 1
ATOM 2614 C C . ILE A 1 325 ? -4.881 -5.150 7.422 1.00 79.19 325 ILE A C 1
ATOM 2616 O O . ILE A 1 325 ? -6.089 -4.914 7.433 1.00 79.19 325 ILE A O 1
ATOM 2620 N N . PHE A 1 326 ? -4.206 -5.555 6.341 1.00 82.56 326 PHE A N 1
ATOM 2621 C CA . PHE A 1 326 ? -4.771 -5.659 4.997 1.00 82.56 326 PHE A CA 1
ATOM 2622 C C . PHE A 1 326 ? -4.629 -7.085 4.484 1.00 82.56 326 PHE A C 1
ATOM 2624 O O . PHE A 1 326 ? -3.525 -7.556 4.222 1.00 82.56 326 PHE A O 1
ATOM 2631 N N . ARG A 1 327 ? -5.767 -7.760 4.297 1.00 81.56 327 ARG A N 1
ATOM 2632 C CA . ARG A 1 327 ? -5.802 -9.180 3.925 1.00 81.56 327 ARG A CA 1
ATOM 2633 C C . ARG A 1 327 ? -5.074 -9.458 2.609 1.00 81.56 327 ARG A C 1
ATOM 2635 O O . ARG A 1 327 ? -4.368 -10.449 2.519 1.00 81.56 327 ARG A O 1
ATOM 2642 N N . GLU A 1 328 ? -5.252 -8.605 1.604 1.00 81.62 328 GLU A N 1
ATOM 2643 C CA . GLU A 1 328 ? -4.635 -8.779 0.280 1.00 81.62 328 GLU A CA 1
ATOM 2644 C C . GLU A 1 328 ? -3.108 -8.717 0.348 1.00 81.62 328 GLU A C 1
ATOM 2646 O O . GLU A 1 328 ? -2.434 -9.634 -0.117 1.00 81.62 328 GLU A O 1
ATOM 2651 N N . LEU A 1 329 ? -2.576 -7.705 1.034 1.00 86.12 329 LEU A N 1
ATOM 2652 C CA . LEU A 1 329 ? -1.140 -7.551 1.248 1.00 86.12 329 LEU A CA 1
ATOM 2653 C C . LEU A 1 329 ? -0.561 -8.687 2.108 1.00 86.12 329 LEU A C 1
ATOM 2655 O O . LEU A 1 329 ? 0.536 -9.177 1.850 1.00 86.12 329 LEU A O 1
ATOM 2659 N N . ASP A 1 330 ? -1.306 -9.139 3.119 1.00 86.25 330 ASP A N 1
ATOM 2660 C CA . ASP A 1 330 ? -0.889 -10.242 3.987 1.00 86.25 330 ASP A CA 1
ATOM 2661 C C . ASP A 1 330 ? -0.886 -11.593 3.250 1.00 86.25 330 ASP A C 1
ATOM 2663 O O . ASP A 1 330 ? -0.018 -12.430 3.505 1.00 86.25 330 ASP A O 1
ATOM 2667 N N . MET A 1 331 ? -1.820 -11.810 2.315 1.00 85.31 331 MET A N 1
ATOM 2668 C CA . MET A 1 331 ? -1.837 -12.995 1.450 1.00 85.31 331 MET A CA 1
ATOM 2669 C C . MET A 1 331 ? -0.624 -13.018 0.520 1.00 85.31 331 MET A C 1
ATOM 2671 O O . MET A 1 331 ? 0.040 -14.050 0.432 1.00 85.31 331 MET A O 1
ATOM 2675 N N . GLU A 1 332 ? -0.298 -11.891 -0.121 1.00 84.75 332 GLU A N 1
ATOM 2676 C CA . GLU A 1 332 ? 0.905 -11.769 -0.953 1.00 84.75 332 GLU A CA 1
ATOM 2677 C C . GLU A 1 332 ? 2.170 -12.029 -0.127 1.00 84.75 332 GLU A C 1
ATOM 2679 O O . GLU A 1 332 ? 3.017 -12.841 -0.502 1.00 84.75 332 GLU A O 1
ATOM 2684 N N . TYR A 1 333 ? 2.265 -11.414 1.052 1.00 86.31 333 TYR A N 1
ATOM 2685 C CA . TYR A 1 333 ? 3.391 -11.613 1.955 1.00 86.31 333 TYR A CA 1
ATOM 2686 C C . TYR A 1 333 ? 3.540 -13.074 2.402 1.00 86.31 333 TYR A C 1
ATOM 2688 O O . TYR A 1 333 ? 4.644 -13.623 2.403 1.00 86.31 333 TYR A O 1
ATOM 2696 N N . SER A 1 334 ? 2.429 -13.732 2.746 1.00 85.81 334 SER A N 1
ATOM 2697 C CA . SER A 1 334 ? 2.405 -15.150 3.118 1.00 85.81 334 SER A CA 1
ATOM 2698 C C . SER A 1 334 ? 2.807 -16.052 1.949 1.00 85.81 334 SER A C 1
ATOM 2700 O O . SER A 1 334 ? 3.605 -16.976 2.120 1.00 85.81 334 SER A O 1
ATOM 2702 N N . TYR A 1 335 ? 2.334 -15.745 0.739 1.00 83.75 335 TYR A N 1
ATOM 2703 C CA . TYR A 1 335 ? 2.714 -16.457 -0.477 1.00 83.75 335 TYR A CA 1
ATOM 2704 C C . TYR A 1 335 ? 4.220 -16.351 -0.751 1.00 83.75 335 TYR A C 1
ATOM 2706 O O . TYR A 1 335 ? 4.868 -17.379 -0.950 1.00 83.75 335 TYR A O 1
ATOM 2714 N N . LEU A 1 336 ? 4.797 -15.147 -0.664 1.00 81.94 336 LEU A N 1
ATOM 2715 C CA . LEU A 1 336 ? 6.239 -14.903 -0.834 1.00 81.94 336 LEU A CA 1
ATOM 2716 C C . LEU A 1 336 ? 7.098 -15.566 0.254 1.00 81.94 336 LEU A C 1
ATOM 2718 O O . LEU A 1 336 ? 8.256 -15.919 0.019 1.00 81.94 336 LEU A O 1
ATOM 2722 N N . LYS A 1 337 ? 6.537 -15.758 1.451 1.00 81.69 337 LYS A N 1
ATOM 2723 C CA . LYS A 1 337 ? 7.174 -16.521 2.530 1.00 81.69 337 LYS A CA 1
ATOM 2724 C C . LYS A 1 337 ? 7.104 -18.034 2.290 1.00 81.69 337 LYS A C 1
ATOM 2726 O O . LYS A 1 337 ? 7.945 -18.772 2.798 1.00 81.69 337 LYS A O 1
ATOM 2731 N N . SER A 1 338 ? 6.103 -18.500 1.545 1.00 79.12 338 SER A N 1
ATOM 2732 C CA . SER A 1 338 ? 5.855 -19.919 1.296 1.00 79.12 338 SER A CA 1
ATOM 2733 C C . SER A 1 338 ? 6.759 -20.498 0.204 1.00 79.12 338 SER A C 1
ATOM 2735 O O . SER A 1 338 ? 7.097 -19.826 -0.772 1.00 79.12 338 SER A O 1
ATOM 2737 N N . LEU A 1 339 ? 7.063 -21.795 0.318 1.00 69.44 339 LEU A N 1
ATOM 2738 C CA . LEU A 1 339 ? 7.791 -22.561 -0.704 1.00 69.44 339 LEU A CA 1
ATOM 2739 C C . LEU A 1 339 ? 7.029 -22.650 -2.039 1.00 69.44 339 LEU A C 1
ATOM 2741 O O . LEU A 1 339 ? 7.645 -22.846 -3.082 1.00 69.44 339 LEU A O 1
ATOM 2745 N N . LYS A 1 340 ? 5.700 -22.443 -2.031 1.00 65.88 340 LYS A N 1
ATOM 2746 C CA . LYS A 1 340 ? 4.859 -22.441 -3.244 1.00 65.88 340 LYS A CA 1
ATOM 2747 C C . LYS A 1 340 ? 5.233 -21.335 -4.231 1.00 65.88 340 LYS A C 1
ATOM 2749 O O . LYS A 1 340 ? 4.911 -21.448 -5.405 1.00 65.88 340 LYS A O 1
ATOM 2754 N N . SER A 1 341 ? 5.930 -20.293 -3.778 1.00 59.88 341 SER A N 1
ATOM 2755 C CA . SER A 1 341 ? 6.414 -19.218 -4.649 1.00 59.88 341 SER A CA 1
ATOM 2756 C C . SER A 1 341 ? 7.733 -19.545 -5.379 1.00 59.88 341 SER A C 1
ATOM 2758 O O . SER A 1 341 ? 8.279 -18.692 -6.082 1.00 59.88 341 SER A O 1
ATOM 2760 N N . GLY A 1 342 ? 8.243 -20.781 -5.264 1.00 66.56 342 GLY A N 1
ATOM 2761 C CA . GLY A 1 342 ? 9.389 -21.280 -6.033 1.00 66.56 342 GLY A CA 1
ATOM 2762 C C . GLY A 1 342 ? 10.675 -20.503 -5.743 1.00 66.56 342 GLY A C 1
ATOM 2763 O O . GLY A 1 342 ? 11.001 -20.252 -4.588 1.00 66.56 342 GLY A O 1
ATOM 2764 N N . ILE A 1 343 ? 11.381 -20.050 -6.788 1.00 58.56 343 ILE A N 1
ATOM 2765 C CA . ILE A 1 343 ? 12.615 -19.231 -6.690 1.00 58.56 343 ILE A CA 1
ATOM 2766 C C . ILE A 1 343 ? 12.372 -17.920 -5.903 1.00 58.56 343 ILE A C 1
ATOM 2768 O O . ILE A 1 343 ? 13.282 -17.330 -5.309 1.00 58.56 343 ILE A O 1
ATOM 2772 N N . ARG A 1 344 ? 11.118 -17.448 -5.846 1.00 54.53 344 ARG A N 1
ATOM 2773 C CA . ARG A 1 344 ? 10.735 -16.263 -5.067 1.00 54.53 344 ARG A CA 1
ATOM 2774 C C . ARG A 1 344 ? 10.481 -16.571 -3.586 1.00 54.53 344 ARG A C 1
ATOM 2776 O O . ARG A 1 344 ? 10.573 -15.640 -2.787 1.00 54.53 344 ARG A O 1
ATOM 2783 N N . GLY A 1 345 ? 10.315 -17.832 -3.196 1.00 58.34 345 GLY A N 1
ATOM 2784 C CA . GLY A 1 345 ? 10.070 -18.244 -1.814 1.00 58.34 345 GLY A CA 1
ATOM 2785 C C . GLY A 1 345 ? 11.283 -18.048 -0.926 1.00 58.34 345 GLY A C 1
ATOM 2786 O O . GLY A 1 345 ? 12.315 -18.678 -1.119 1.00 58.34 345 GLY A O 1
ATOM 2787 N N . SER A 1 346 ? 11.186 -17.145 0.048 1.00 62.44 346 SER A N 1
ATOM 2788 C CA . SER A 1 346 ? 12.236 -16.961 1.053 1.00 62.44 346 SER A CA 1
ATOM 2789 C C . SER A 1 346 ? 11.644 -16.447 2.353 1.00 62.44 346 SER A C 1
ATOM 2791 O O . SER A 1 346 ? 11.052 -15.368 2.399 1.00 62.44 346 SER A O 1
ATOM 2793 N N . SER A 1 347 ? 11.873 -17.181 3.442 1.00 61.78 347 SER A N 1
ATOM 2794 C CA . SER A 1 347 ? 11.433 -16.776 4.778 1.00 61.78 347 SER A CA 1
ATOM 2795 C C . SER A 1 347 ? 12.154 -15.526 5.296 1.00 61.78 347 SER A C 1
ATOM 2797 O O . SER A 1 347 ? 11.595 -14.812 6.127 1.00 61.78 347 SER A O 1
ATOM 2799 N N . ARG A 1 348 ? 13.370 -15.243 4.800 1.00 65.44 348 ARG A N 1
ATOM 2800 C CA . ARG A 1 348 ? 14.242 -14.160 5.295 1.00 65.44 348 ARG A CA 1
ATOM 2801 C C . ARG A 1 348 ? 14.102 -12.855 4.512 1.00 65.44 348 ARG A C 1
ATOM 2803 O O . ARG A 1 348 ? 14.379 -11.798 5.063 1.00 65.44 348 ARG A O 1
ATOM 2810 N N . THR A 1 349 ? 13.683 -12.915 3.245 1.00 72.44 349 THR A N 1
ATOM 2811 C CA . THR A 1 349 ? 13.663 -11.749 2.335 1.00 72.44 349 THR A CA 1
ATOM 2812 C C . THR A 1 349 ? 12.304 -11.481 1.693 1.00 72.44 349 THR A C 1
ATOM 2814 O O . THR A 1 349 ? 12.225 -10.696 0.752 1.00 72.44 349 THR A O 1
ATOM 2817 N N . ALA A 1 350 ? 11.222 -12.073 2.212 1.00 73.19 350 ALA A N 1
ATOM 2818 C CA . ALA A 1 350 ? 9.866 -11.859 1.698 1.00 73.19 350 ALA A CA 1
ATOM 2819 C C . ALA A 1 350 ? 9.510 -10.365 1.575 1.00 73.19 350 ALA A C 1
ATOM 2821 O O . ALA A 1 350 ? 8.999 -9.950 0.542 1.00 73.19 350 ALA A O 1
ATOM 2822 N N . SER A 1 351 ? 9.877 -9.539 2.563 1.00 74.12 351 SER A N 1
ATOM 2823 C CA . SER A 1 351 ? 9.628 -8.087 2.564 1.00 74.12 351 SER A CA 1
ATOM 2824 C C . SER A 1 351 ? 10.356 -7.318 1.456 1.00 74.12 351 SER A C 1
ATOM 2826 O O . SER A 1 351 ? 9.905 -6.249 1.056 1.00 74.12 351 SER A O 1
ATOM 2828 N N . LEU A 1 352 ? 11.465 -7.844 0.930 1.00 76.38 352 LEU A N 1
ATOM 2829 C CA . LEU A 1 352 ? 12.189 -7.239 -0.193 1.00 76.38 352 LEU A CA 1
ATOM 2830 C C . LEU A 1 352 ? 11.565 -7.584 -1.548 1.00 76.38 352 LEU A C 1
ATOM 2832 O O . LEU A 1 352 ? 11.837 -6.889 -2.520 1.00 76.38 352 LEU A O 1
ATOM 2836 N N . LYS A 1 353 ? 10.744 -8.638 -1.605 1.00 76.06 353 LYS A N 1
ATOM 2837 C CA . LYS A 1 353 ? 10.131 -9.159 -2.834 1.00 76.06 353 LYS A CA 1
ATOM 2838 C C . LYS A 1 353 ? 8.675 -8.719 -3.030 1.00 76.06 353 LYS A C 1
ATOM 2840 O O . LYS A 1 353 ? 8.099 -9.058 -4.058 1.00 76.06 353 LYS A O 1
ATOM 2845 N N . ILE A 1 354 ? 8.086 -8.022 -2.053 1.00 83.94 354 ILE A N 1
ATOM 2846 C CA . ILE A 1 354 ? 6.718 -7.488 -2.144 1.00 83.94 354 ILE A CA 1
ATOM 2847 C C . ILE A 1 354 ? 6.651 -6.454 -3.265 1.00 83.94 354 ILE A C 1
ATOM 2849 O O . ILE A 1 354 ? 7.523 -5.584 -3.347 1.00 83.94 354 ILE A O 1
ATOM 2853 N N . ASP A 1 355 ? 5.585 -6.501 -4.062 1.00 84.44 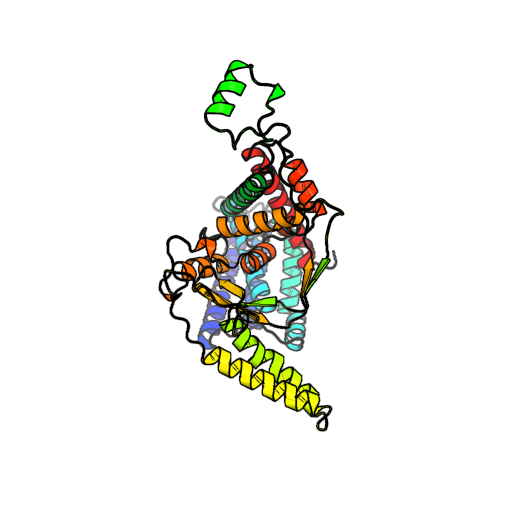355 ASP A N 1
ATOM 2854 C CA . ASP A 1 355 ? 5.251 -5.420 -4.983 1.00 84.44 355 ASP A CA 1
ATOM 2855 C C . ASP A 1 355 ? 4.728 -4.211 -4.191 1.00 84.44 355 ASP A C 1
ATOM 2857 O O . ASP A 1 355 ? 3.556 -4.108 -3.817 1.00 84.44 355 ASP A O 1
ATOM 2861 N N . THR A 1 356 ? 5.636 -3.289 -3.868 1.00 86.56 356 THR A N 1
ATOM 2862 C CA . THR A 1 356 ? 5.314 -2.124 -3.042 1.00 86.56 356 THR A CA 1
ATOM 2863 C C . THR A 1 356 ? 4.377 -1.142 -3.732 1.00 86.56 356 THR A C 1
ATOM 2865 O O . THR A 1 356 ? 3.638 -0.452 -3.034 1.00 86.56 356 THR A O 1
ATOM 2868 N N . GLU A 1 357 ? 4.371 -1.072 -5.065 1.00 85.50 357 GLU A N 1
ATOM 2869 C CA . GLU A 1 357 ? 3.474 -0.173 -5.797 1.00 85.50 357 GLU A CA 1
ATOM 2870 C C . GLU A 1 357 ? 2.035 -0.680 -5.730 1.00 85.50 357 GLU A C 1
ATOM 2872 O O . GLU A 1 357 ? 1.137 0.054 -5.305 1.00 85.50 357 GLU A O 1
ATOM 2877 N N . LYS A 1 358 ? 1.816 -1.964 -6.048 1.00 83.75 358 LYS A N 1
ATOM 2878 C CA . LYS A 1 358 ? 0.489 -2.581 -5.911 1.00 83.75 358 LYS A CA 1
ATOM 2879 C C . LYS A 1 358 ? 0.014 -2.571 -4.465 1.00 83.75 358 LYS A C 1
ATOM 2881 O O . LYS A 1 358 ? -1.127 -2.189 -4.197 1.00 83.75 358 LYS A O 1
ATOM 2886 N N . GLY A 1 359 ? 0.900 -2.913 -3.529 1.00 83.12 359 GLY A N 1
ATOM 2887 C CA . GLY A 1 359 ? 0.606 -2.862 -2.101 1.00 83.12 359 GLY A CA 1
ATOM 2888 C C . GLY A 1 359 ? 0.179 -1.466 -1.647 1.00 83.12 359 GLY A C 1
ATOM 2889 O O . GLY A 1 359 ? -0.805 -1.326 -0.922 1.00 83.12 359 GLY A O 1
ATOM 2890 N N . TYR A 1 360 ? 0.849 -0.415 -2.125 1.00 87.31 360 TYR A N 1
ATOM 2891 C CA . TYR A 1 360 ? 0.490 0.960 -1.791 1.00 87.31 360 TYR A C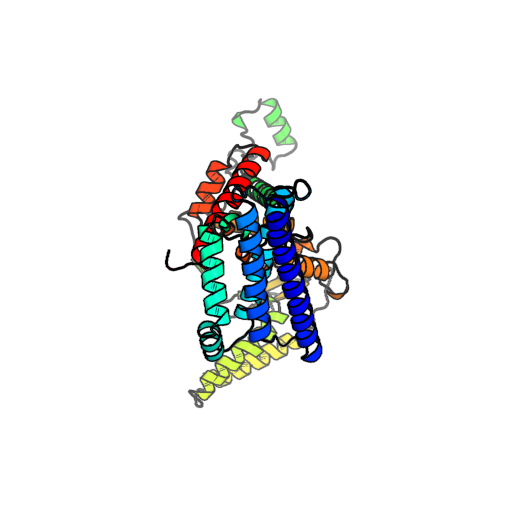A 1
ATOM 2892 C C . TYR A 1 360 ? -0.893 1.358 -2.323 1.00 87.31 360 TYR A C 1
ATOM 2894 O O . TYR A 1 360 ? -1.673 1.972 -1.595 1.00 87.31 360 TYR A O 1
ATOM 2902 N N . ILE A 1 361 ? -1.237 0.959 -3.553 1.00 81.94 361 ILE A N 1
ATOM 2903 C CA . ILE A 1 361 ? -2.558 1.217 -4.150 1.00 81.94 361 ILE A CA 1
ATOM 2904 C C . ILE A 1 361 ? -3.671 0.585 -3.304 1.00 81.94 361 ILE A C 1
ATOM 2906 O O . ILE A 1 361 ? -4.677 1.240 -3.024 1.00 81.94 361 ILE A O 1
ATOM 2910 N N . ILE A 1 362 ? -3.484 -0.661 -2.857 1.00 80.06 362 ILE A N 1
ATOM 2911 C CA . ILE A 1 362 ? -4.440 -1.368 -1.989 1.00 80.06 362 ILE A CA 1
ATOM 2912 C C . ILE A 1 362 ? -4.630 -0.602 -0.676 1.00 80.06 362 ILE A C 1
ATOM 2914 O O . ILE A 1 362 ? -5.755 -0.310 -0.271 1.00 80.06 362 ILE A O 1
ATOM 2918 N N . VAL A 1 363 ? -3.527 -0.217 -0.031 1.00 82.44 363 VAL A N 1
ATOM 2919 C CA . VAL A 1 363 ? -3.564 0.481 1.260 1.00 82.44 363 VAL A CA 1
ATOM 2920 C C . VAL A 1 363 ? -4.198 1.875 1.128 1.00 82.44 363 VAL A C 1
ATOM 2922 O O . VAL A 1 363 ? -4.987 2.282 1.982 1.00 82.44 363 VAL A O 1
ATOM 2925 N N . LYS A 1 364 ? -3.922 2.598 0.037 1.00 82.00 364 LYS A N 1
ATOM 2926 C CA . LYS A 1 364 ? -4.509 3.914 -0.261 1.00 82.00 364 LYS A CA 1
ATOM 2927 C C . LYS A 1 364 ? -6.022 3.849 -0.477 1.00 82.00 364 LYS A C 1
ATOM 2929 O O . LYS A 1 364 ? -6.725 4.754 -0.034 1.00 82.00 364 LYS A O 1
ATOM 2934 N N . ARG A 1 365 ? -6.537 2.791 -1.119 1.00 72.94 365 ARG A N 1
ATOM 2935 C CA . ARG A 1 365 ? -7.990 2.599 -1.307 1.00 72.94 365 ARG A CA 1
ATOM 2936 C C . ARG A 1 365 ? -8.735 2.552 0.025 1.00 72.94 365 ARG A C 1
ATOM 2938 O O . ARG A 1 365 ? -9.826 3.100 0.132 1.00 72.94 365 ARG A O 1
ATOM 2945 N N . GLU A 1 366 ? -8.141 1.928 1.038 1.00 71.12 366 GLU A N 1
ATOM 2946 C CA . GLU A 1 366 ? -8.726 1.868 2.380 1.00 71.12 366 GLU A CA 1
ATOM 2947 C C . GLU A 1 366 ? -8.405 3.106 3.236 1.00 71.12 366 GLU A C 1
ATOM 2949 O O . GLU A 1 366 ? -9.151 3.419 4.165 1.00 71.12 366 GLU A O 1
ATOM 2954 N N . ILE A 1 367 ? -7.320 3.832 2.934 1.00 75.69 367 ILE A N 1
ATOM 2955 C CA . ILE A 1 367 ? -6.879 5.022 3.676 1.00 75.69 367 ILE A CA 1
ATOM 2956 C C . ILE A 1 367 ? -6.624 6.198 2.718 1.00 75.69 367 ILE A C 1
ATOM 2958 O O . ILE A 1 367 ? -5.479 6.454 2.329 1.00 75.69 367 ILE A O 1
ATOM 2962 N N . PRO A 1 368 ? -7.661 7.002 2.418 1.00 71.38 368 PRO A N 1
ATOM 2963 C CA . PRO A 1 368 ? -7.556 8.134 1.494 1.00 71.38 368 PRO A CA 1
ATOM 2964 C C . PRO A 1 368 ? -6.534 9.198 1.912 1.00 71.38 368 PRO A C 1
ATOM 2966 O O . PRO A 1 368 ? -5.966 9.879 1.062 1.00 71.38 368 PRO A O 1
ATOM 2969 N N . TYR A 1 369 ? -6.254 9.333 3.216 1.00 79.75 369 TYR A N 1
ATOM 2970 C CA . TYR A 1 369 ? -5.240 10.267 3.723 1.00 79.75 369 TYR A CA 1
ATOM 2971 C C . TYR A 1 369 ? -3.861 10.042 3.093 1.00 79.75 369 TYR A C 1
ATOM 2973 O O . TYR A 1 369 ? -3.136 11.010 2.896 1.00 79.75 369 TYR A O 1
ATOM 2981 N N . LEU A 1 370 ? -3.522 8.802 2.724 1.00 82.38 370 LEU A N 1
ATOM 2982 C CA . LEU A 1 370 ? -2.230 8.470 2.125 1.00 82.38 370 LEU A CA 1
ATOM 2983 C C . LEU A 1 370 ? -2.001 9.130 0.760 1.00 82.38 370 LEU A C 1
ATOM 2985 O O . LEU A 1 370 ? -0.861 9.226 0.325 1.00 82.38 370 LEU A O 1
ATOM 2989 N N . ALA A 1 371 ? -3.030 9.680 0.109 1.00 81.12 371 ALA A N 1
ATOM 2990 C CA . ALA A 1 371 ? -2.838 10.513 -1.080 1.00 81.12 371 ALA A CA 1
ATOM 2991 C C . ALA A 1 371 ? -1.847 11.679 -0.846 1.00 81.12 371 ALA A C 1
ATOM 2993 O O . ALA A 1 371 ? -1.188 12.116 -1.786 1.00 81.12 371 ALA A O 1
ATOM 2994 N N . CYS A 1 372 ? -1.655 12.121 0.405 1.00 81.44 372 CYS A N 1
ATOM 2995 C CA . CYS A 1 372 ? -0.652 13.132 0.752 1.00 81.44 372 CYS A CA 1
ATOM 2996 C C . CYS A 1 372 ? 0.803 12.716 0.460 1.00 81.44 372 CYS A C 1
ATOM 2998 O O . CYS A 1 372 ? 1.658 13.587 0.371 1.00 81.44 372 CYS A O 1
ATOM 3000 N N . LEU A 1 373 ? 1.100 11.417 0.314 1.00 84.62 373 LEU A N 1
ATOM 3001 C CA . LEU A 1 373 ? 2.441 10.923 -0.036 1.00 84.62 373 LEU A CA 1
ATOM 3002 C C . LEU A 1 373 ? 2.656 10.799 -1.553 1.00 84.62 373 LEU A C 1
ATOM 3004 O O . LEU A 1 373 ? 3.726 10.372 -1.979 1.00 84.62 373 LEU A O 1
ATOM 3008 N N . GLU A 1 374 ? 1.646 11.109 -2.368 1.00 84.00 374 GLU A N 1
ATOM 3009 C CA . GLU A 1 374 ? 1.770 11.200 -3.830 1.00 84.00 374 GLU A CA 1
ATOM 3010 C C . GLU A 1 374 ? 1.835 12.649 -4.311 1.00 84.00 374 GLU A C 1
ATOM 3012 O O . GLU A 1 374 ? 2.453 12.929 -5.333 1.00 84.00 374 GLU A O 1
ATOM 3017 N N . ASN A 1 375 ? 1.223 13.576 -3.572 1.00 84.81 375 ASN A N 1
ATOM 3018 C CA . ASN A 1 375 ? 1.291 14.998 -3.876 1.00 84.81 375 ASN A CA 1
ATOM 3019 C C . ASN A 1 375 ? 2.550 15.618 -3.252 1.00 84.81 375 ASN A C 1
ATOM 3021 O O . ASN A 1 375 ? 2.677 15.661 -2.026 1.00 84.81 375 ASN A O 1
ATOM 3025 N N . LYS A 1 376 ? 3.453 16.141 -4.095 1.00 83.38 376 LYS A N 1
ATOM 3026 C CA . LYS A 1 376 ? 4.704 16.799 -3.674 1.00 83.38 376 LYS A CA 1
ATOM 3027 C C . LYS A 1 376 ? 4.462 17.895 -2.627 1.00 83.38 376 LYS A C 1
ATOM 3029 O O . LYS A 1 376 ? 5.126 17.909 -1.594 1.00 83.38 376 LYS A O 1
ATOM 3034 N N . ASN A 1 377 ? 3.469 18.760 -2.837 1.00 84.56 377 ASN A N 1
ATOM 3035 C CA . ASN A 1 377 ? 3.202 19.901 -1.949 1.00 84.56 377 ASN A CA 1
ATOM 3036 C C . ASN A 1 377 ? 2.703 19.457 -0.567 1.00 84.56 377 ASN A C 1
ATOM 3038 O O . ASN A 1 377 ? 3.150 19.963 0.469 1.00 84.56 377 ASN A O 1
ATOM 3042 N N . ASP A 1 378 ? 1.803 18.473 -0.542 1.00 83.94 378 ASP A N 1
ATOM 3043 C CA . ASP A 1 378 ? 1.291 17.907 0.707 1.00 83.94 378 ASP A CA 1
ATOM 3044 C C . ASP A 1 378 ? 2.402 17.179 1.471 1.00 83.94 378 ASP A C 1
ATOM 3046 O O . ASP A 1 378 ? 2.500 17.309 2.694 1.00 83.94 378 ASP A O 1
ATOM 3050 N N . PHE A 1 379 ? 3.268 16.455 0.756 1.00 86.25 379 PHE A N 1
ATOM 3051 C CA . PHE A 1 379 ? 4.400 15.749 1.341 1.00 86.25 379 PHE A CA 1
ATOM 3052 C C . PHE A 1 379 ? 5.441 16.705 1.936 1.00 86.25 379 PHE A C 1
ATOM 3054 O O . PHE A 1 379 ? 5.906 16.491 3.058 1.00 86.25 379 PHE A O 1
ATOM 3061 N N . ILE A 1 380 ? 5.774 17.800 1.248 1.00 84.06 380 ILE A N 1
ATOM 3062 C CA . ILE A 1 380 ? 6.675 18.837 1.776 1.00 84.06 380 ILE A CA 1
ATOM 3063 C C . ILE A 1 380 ? 6.078 19.459 3.044 1.00 84.06 380 ILE A C 1
ATOM 3065 O O . ILE A 1 380 ? 6.748 19.547 4.073 1.00 84.06 380 ILE A O 1
ATOM 3069 N N . THR A 1 381 ? 4.790 19.802 3.021 1.00 85.12 381 THR A N 1
ATOM 3070 C CA . THR A 1 381 ? 4.097 20.368 4.190 1.00 85.12 381 THR A CA 1
ATOM 3071 C C . THR A 1 381 ? 4.103 19.397 5.378 1.00 85.12 381 THR A C 1
ATOM 3073 O O . THR A 1 381 ? 4.303 19.792 6.530 1.00 85.12 381 THR A O 1
ATOM 3076 N N . LEU A 1 382 ? 3.901 18.105 5.107 1.00 84.44 382 LEU A N 1
ATOM 3077 C CA . LEU A 1 382 ? 3.936 17.035 6.099 1.00 84.44 382 LEU A CA 1
ATOM 3078 C C . LEU A 1 382 ? 5.339 16.874 6.704 1.00 84.44 382 LEU A C 1
ATOM 3080 O O . LEU A 1 382 ? 5.485 16.848 7.925 1.00 84.44 382 LEU A O 1
ATOM 3084 N N . THR A 1 383 ? 6.370 16.786 5.864 1.00 83.50 383 THR A N 1
ATOM 3085 C CA . THR A 1 383 ? 7.759 16.582 6.300 1.00 83.50 383 THR A CA 1
ATOM 3086 C C . THR A 1 383 ? 8.302 17.784 7.065 1.00 83.50 383 THR A C 1
ATOM 3088 O O . THR A 1 383 ? 8.924 17.594 8.108 1.00 83.50 383 THR A O 1
ATOM 3091 N N . GLN A 1 384 ? 7.994 19.015 6.642 1.00 83.00 384 GLN A N 1
ATOM 3092 C CA . GLN A 1 384 ? 8.357 20.239 7.368 1.00 83.00 384 GLN A CA 1
ATOM 3093 C C . GLN A 1 384 ? 7.767 20.277 8.781 1.00 83.00 384 GLN A C 1
ATOM 3095 O O . GLN A 1 384 ? 8.469 20.627 9.724 1.00 83.00 384 GLN A O 1
ATOM 3100 N N . ARG A 1 385 ? 6.503 19.868 8.953 1.00 80.75 385 ARG A N 1
ATOM 3101 C CA . ARG A 1 385 ? 5.860 19.814 10.280 1.00 80.75 385 ARG A CA 1
ATOM 3102 C C . ARG A 1 385 ? 6.433 18.734 11.192 1.00 80.75 385 ARG A C 1
ATOM 3104 O O . ARG A 1 385 ? 6.381 18.878 12.407 1.00 80.75 385 ARG A O 1
ATOM 3111 N N . ILE A 1 386 ? 6.922 17.642 10.611 1.00 82.38 386 ILE A N 1
ATOM 3112 C CA . ILE A 1 386 ? 7.474 16.497 11.344 1.00 82.38 386 ILE A CA 1
ATOM 3113 C C . ILE A 1 386 ? 8.962 16.708 11.671 1.00 82.38 386 ILE A C 1
ATOM 3115 O O . ILE A 1 386 ? 9.488 16.097 12.603 1.00 82.38 386 ILE A O 1
ATOM 3119 N N . LYS A 1 387 ? 9.651 17.582 10.929 1.00 78.69 387 LYS A N 1
ATOM 3120 C CA . LYS A 1 387 ? 11.082 17.847 11.085 1.00 78.69 387 LYS A CA 1
ATOM 3121 C C . LYS A 1 387 ? 11.401 18.327 12.506 1.00 78.69 387 LYS A C 1
ATOM 3123 O O . LYS A 1 387 ? 10.824 19.291 12.993 1.00 78.69 387 LYS A O 1
ATOM 3128 N N . GLY A 1 388 ? 12.340 17.645 13.163 1.00 73.12 388 GLY A N 1
ATOM 3129 C CA . GLY A 1 388 ? 12.779 17.972 14.525 1.00 73.12 388 GLY A CA 1
ATOM 3130 C C . GLY A 1 388 ? 11.850 17.496 15.648 1.00 73.12 388 GLY A C 1
ATOM 3131 O O . GLY A 1 388 ? 12.204 17.656 16.812 1.00 73.12 388 GLY A O 1
ATOM 3132 N N . GLN A 1 389 ? 10.705 16.876 15.338 1.00 80.69 389 GLN A N 1
ATOM 3133 C CA . GLN A 1 389 ? 9.815 16.319 16.358 1.00 80.69 389 GLN A CA 1
ATOM 3134 C C . GLN A 1 389 ? 10.236 14.901 16.786 1.00 80.69 389 GLN A C 1
ATOM 3136 O O . GLN A 1 389 ? 10.714 14.106 15.966 1.00 80.69 389 GLN A O 1
ATOM 3141 N N . PRO A 1 390 ? 10.021 14.525 18.060 1.00 83.50 390 PRO A N 1
ATOM 3142 C CA . PRO A 1 390 ? 10.197 13.151 18.503 1.00 83.50 390 PRO A CA 1
ATOM 3143 C C . PRO A 1 390 ? 9.135 12.237 17.870 1.00 83.50 390 PRO A C 1
ATOM 3145 O O . PRO A 1 390 ? 7.973 12.618 17.721 1.00 83.50 390 PRO A O 1
ATOM 3148 N N . LEU A 1 391 ? 9.496 10.975 17.601 1.00 81.62 391 LEU A N 1
ATOM 3149 C CA . LEU A 1 391 ? 8.625 9.974 16.953 1.00 81.62 391 LEU A CA 1
ATOM 3150 C C . LEU A 1 391 ? 7.224 9.875 17.593 1.00 81.62 391 LEU A C 1
ATOM 3152 O O . LEU A 1 391 ? 6.223 9.647 16.910 1.00 81.62 391 LEU A O 1
ATOM 3156 N N . LYS A 1 392 ? 7.137 10.057 18.920 1.00 83.31 392 LYS A N 1
ATOM 3157 C CA . LYS A 1 392 ? 5.874 10.030 19.677 1.00 83.31 392 LYS A CA 1
ATOM 3158 C C . LYS A 1 392 ? 4.917 11.160 19.279 1.00 83.31 392 LYS A C 1
ATOM 3160 O O . LYS A 1 392 ? 3.708 10.929 19.251 1.00 83.31 392 LYS A O 1
ATOM 3165 N N . GLU A 1 393 ? 5.421 12.354 18.993 1.00 83.62 393 GLU A N 1
ATOM 3166 C CA . GLU A 1 393 ? 4.607 13.510 18.597 1.00 83.62 393 GLU A CA 1
ATOM 3167 C C . GLU A 1 393 ? 4.164 13.398 17.141 1.00 83.62 393 GLU A C 1
ATOM 3169 O O . GLU A 1 393 ? 2.973 13.535 16.852 1.00 83.62 393 GLU A O 1
ATOM 3174 N N . THR A 1 394 ? 5.076 12.982 16.262 1.00 82.12 394 THR A N 1
ATOM 3175 C CA . THR A 1 394 ? 4.788 12.650 14.861 1.00 82.12 394 THR A CA 1
ATOM 3176 C C . THR A 1 394 ? 3.661 11.623 14.743 1.00 82.12 394 THR A C 1
ATOM 3178 O O . THR A 1 394 ? 2.692 11.814 14.005 1.00 82.12 394 THR A O 1
ATOM 3181 N N . TYR A 1 395 ? 3.735 10.548 15.533 1.00 84.38 395 TYR A N 1
ATOM 3182 C CA . TYR A 1 395 ? 2.696 9.523 15.607 1.00 84.38 395 TYR A CA 1
ATOM 3183 C C . TYR A 1 395 ? 1.334 10.096 16.035 1.00 84.38 395 TYR A C 1
ATOM 3185 O O . TYR A 1 395 ? 0.314 9.752 15.432 1.00 84.38 395 TYR A O 1
ATOM 3193 N N . LYS A 1 396 ? 1.295 10.959 17.064 1.00 83.56 396 LYS A N 1
ATOM 3194 C CA . LYS A 1 396 ? 0.044 11.568 17.556 1.00 83.56 396 LYS A CA 1
ATOM 3195 C C . LYS A 1 396 ? -0.585 12.459 16.487 1.00 83.56 396 LYS A C 1
ATOM 3197 O O . LYS A 1 396 ? -1.799 12.403 16.288 1.00 83.56 396 LYS A O 1
ATOM 3202 N N . TYR A 1 397 ? 0.233 13.238 15.784 1.00 84.38 397 TYR A N 1
ATOM 3203 C CA . TYR A 1 397 ? -0.216 14.094 14.693 1.00 84.38 397 TYR A CA 1
ATOM 3204 C C . TYR A 1 397 ? -0.819 13.280 13.541 1.00 84.38 397 TYR A C 1
ATOM 3206 O O . TYR A 1 397 ? -1.961 13.526 13.147 1.00 84.38 397 TYR A O 1
ATOM 3214 N N . ILE A 1 398 ? -0.103 12.261 13.056 1.00 84.31 398 ILE A N 1
ATOM 3215 C CA . ILE A 1 398 ? -0.576 11.388 11.971 1.00 84.31 398 ILE A CA 1
ATOM 3216 C C . ILE A 1 398 ? -1.859 10.658 12.379 1.00 84.31 398 ILE A C 1
ATOM 3218 O O . ILE A 1 398 ? -2.807 10.588 11.599 1.00 84.31 398 ILE A O 1
ATOM 3222 N N . LEU A 1 399 ? -1.933 10.161 13.618 1.00 82.75 399 LEU A N 1
ATOM 3223 C CA . LEU A 1 399 ? -3.135 9.508 14.132 1.00 82.75 399 LEU A CA 1
ATOM 3224 C C . LEU A 1 399 ? -4.346 10.455 14.114 1.00 82.75 399 LEU A C 1
ATOM 3226 O O . LEU A 1 399 ? -5.422 10.042 13.693 1.00 82.75 399 LEU A O 1
ATOM 3230 N N . LYS A 1 400 ? -4.165 11.722 14.512 1.00 81.62 400 LYS A N 1
ATOM 3231 C CA . LYS A 1 400 ? -5.219 12.750 14.467 1.00 81.62 400 LYS A CA 1
ATOM 3232 C C . LYS A 1 400 ? -5.674 13.052 13.034 1.00 81.62 400 LYS A C 1
ATOM 3234 O O . LYS A 1 400 ? -6.857 13.266 12.798 1.00 81.62 400 LYS A O 1
ATOM 3239 N N . GLN A 1 401 ? -4.761 13.066 12.065 1.00 79.31 4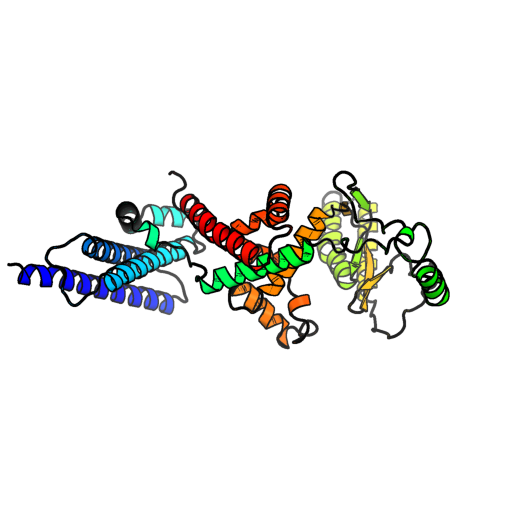01 GLN A N 1
ATOM 3240 C CA . GLN A 1 401 ? -5.121 13.292 10.659 1.00 79.31 401 GLN A CA 1
ATOM 3241 C C . GLN A 1 401 ? -5.889 12.110 10.058 1.00 79.31 401 GLN A C 1
ATOM 3243 O O . GLN A 1 401 ? -6.880 12.311 9.354 1.00 79.31 401 GLN A O 1
ATOM 3248 N N . LEU A 1 402 ? -5.477 10.884 10.389 1.00 73.38 402 LEU A N 1
ATOM 3249 C CA . LEU A 1 402 ? -6.159 9.662 9.966 1.00 73.38 402 LEU A CA 1
ATOM 3250 C C . LEU A 1 402 ? -7.591 9.586 10.509 1.00 73.38 402 LEU A C 1
ATOM 3252 O O . LEU A 1 402 ? -8.495 9.189 9.775 1.00 73.38 402 LEU A O 1
ATOM 3256 N N . THR A 1 403 ? -7.824 10.009 11.756 1.00 68.25 403 THR A N 1
ATOM 3257 C CA . THR A 1 403 ? -9.176 10.032 12.333 1.00 68.25 403 THR A CA 1
ATOM 3258 C C . THR A 1 403 ? -10.050 11.123 11.714 1.00 68.25 403 THR A C 1
ATOM 3260 O O . THR A 1 403 ? -11.182 10.845 11.331 1.00 68.25 403 THR A O 1
ATOM 3263 N N . VAL A 1 404 ? -9.533 12.345 11.547 1.00 63.56 404 VAL A N 1
ATOM 3264 C CA . VAL A 1 404 ? -10.313 13.486 11.029 1.00 63.56 404 VAL A CA 1
ATOM 3265 C C . VAL A 1 404 ? -10.654 13.340 9.540 1.00 63.56 404 VAL A C 1
ATOM 3267 O O . VAL A 1 404 ? -11.789 13.604 9.143 1.00 63.56 404 VAL A O 1
ATOM 3270 N N . ARG A 1 405 ? -9.709 12.913 8.689 1.00 55.53 405 ARG A N 1
ATOM 3271 C CA . ARG A 1 405 ? -9.966 12.767 7.241 1.00 55.53 405 ARG A CA 1
ATOM 3272 C C . ARG A 1 405 ? -10.700 11.474 6.880 1.00 55.53 405 ARG A C 1
ATOM 3274 O O . ARG A 1 405 ? -11.448 11.474 5.904 1.00 55.53 405 ARG A O 1
ATOM 3281 N N . GLY A 1 406 ? -10.558 10.416 7.683 1.00 51.72 406 GLY A N 1
ATOM 3282 C CA . GLY A 1 406 ? -11.372 9.203 7.551 1.00 51.72 406 GLY A CA 1
ATOM 3283 C C . GLY A 1 406 ? -12.872 9.474 7.729 1.00 51.72 406 GLY A C 1
ATOM 3284 O O . GLY A 1 406 ? -13.688 8.864 7.045 1.00 51.72 406 GLY A O 1
ATOM 3285 N N . LEU A 1 407 ? -13.228 10.447 8.577 1.00 44.94 407 LEU A N 1
ATOM 3286 C CA . LEU A 1 407 ? -14.611 10.894 8.779 1.00 44.94 407 LEU A CA 1
ATOM 3287 C C . LEU A 1 407 ? -15.157 11.683 7.573 1.00 44.94 407 LEU A C 1
ATOM 3289 O O . LEU A 1 407 ? -16.277 11.429 7.138 1.00 44.94 407 LEU A O 1
ATOM 3293 N N . LYS A 1 408 ? -14.364 12.592 6.985 1.00 42.03 408 LYS A N 1
ATOM 3294 C CA . LYS A 1 408 ? -14.797 13.431 5.846 1.00 42.03 408 LYS A CA 1
ATOM 3295 C C . LYS A 1 408 ? -14.969 12.659 4.532 1.00 42.03 408 LYS A C 1
ATOM 3297 O O . LYS A 1 408 ? -15.940 12.881 3.822 1.00 42.03 408 LYS A O 1
ATOM 3302 N N . SER A 1 409 ? -14.068 11.726 4.211 1.00 40.88 409 SER A N 1
ATOM 3303 C CA . SER A 1 409 ? -14.106 10.984 2.933 1.00 40.88 409 SER A CA 1
ATOM 3304 C C . SER A 1 409 ? -15.351 10.105 2.753 1.00 40.88 409 SER A C 1
ATOM 3306 O O . SER A 1 409 ? -15.686 9.744 1.628 1.00 40.88 409 SER A O 1
ATOM 3308 N N . ARG A 1 410 ? -16.009 9.716 3.846 1.00 44.00 410 ARG A N 1
ATOM 3309 C CA . ARG A 1 410 ? -17.149 8.794 3.830 1.00 44.00 410 ARG A CA 1
ATOM 3310 C C . ARG A 1 410 ? -18.493 9.520 3.733 1.00 44.00 410 ARG A C 1
ATOM 3312 O O . ARG A 1 410 ? -19.424 8.946 3.183 1.00 44.00 410 ARG A O 1
ATOM 3319 N N . ALA A 1 411 ? -18.569 10.771 4.198 1.00 37.53 411 ALA A N 1
ATOM 3320 C CA . ALA A 1 411 ? -19.740 11.626 4.004 1.00 37.53 411 ALA A CA 1
ATOM 3321 C C . ALA A 1 411 ? -19.996 11.881 2.507 1.00 37.53 411 ALA A C 1
ATOM 3323 O O . ALA A 1 411 ? -21.095 11.631 2.024 1.00 37.53 411 ALA A O 1
ATOM 3324 N N . ASN A 1 412 ? -18.945 12.228 1.758 1.00 40.06 412 ASN A N 1
ATOM 3325 C CA . ASN A 1 412 ? -19.063 12.595 0.342 1.00 40.06 412 ASN A CA 1
ATOM 3326 C C . ASN A 1 412 ? -19.348 11.410 -0.603 1.00 40.06 412 ASN A C 1
ATOM 3328 O O . ASN A 1 412 ? -19.895 11.611 -1.678 1.00 40.06 412 ASN A O 1
ATOM 3332 N N . ASN A 1 413 ? -18.991 10.173 -0.231 1.00 41.31 413 ASN A N 1
ATOM 3333 C CA . ASN A 1 413 ? -19.205 8.994 -1.089 1.00 41.31 413 ASN A CA 1
ATOM 3334 C C . ASN A 1 413 ? -20.598 8.359 -0.941 1.00 41.31 413 ASN A C 1
ATOM 3336 O O . ASN A 1 413 ? -20.982 7.546 -1.777 1.00 41.31 413 ASN A O 1
ATOM 3340 N N . LEU A 1 414 ? -21.329 8.662 0.136 1.00 39.06 414 LEU A N 1
ATOM 3341 C CA . LEU A 1 414 ? -22.651 8.082 0.413 1.00 39.06 414 LEU A CA 1
ATOM 3342 C C . LEU A 1 414 ? -23.799 9.049 0.102 1.00 39.06 414 LEU A C 1
ATOM 3344 O O . LEU A 1 414 ? -24.919 8.599 -0.128 1.00 39.06 414 LEU A O 1
ATOM 3348 N N . LEU A 1 415 ? -23.526 10.352 0.088 1.00 41.97 415 LEU A N 1
ATOM 3349 C CA . LEU A 1 415 ? -24.483 11.409 -0.225 1.00 41.97 415 LEU A CA 1
ATOM 3350 C C . LEU A 1 415 ? -23.762 12.446 -1.100 1.00 41.97 415 LEU A C 1
ATOM 3352 O O . LEU A 1 415 ? -23.169 13.371 -0.553 1.00 41.97 415 LEU A O 1
ATOM 3356 N N . PRO A 1 416 ? -23.745 12.269 -2.435 1.00 39.97 416 PRO A N 1
ATOM 3357 C CA . PRO A 1 416 ? -23.121 13.243 -3.331 1.00 39.97 416 PRO A CA 1
ATOM 3358 C C . PRO A 1 416 ? -23.882 14.581 -3.382 1.00 39.97 416 PRO A C 1
ATOM 3360 O O . PRO A 1 416 ? -23.270 15.586 -3.719 1.00 39.97 416 PRO A O 1
ATOM 3363 N N . ASP A 1 417 ? -25.163 14.597 -2.985 1.00 37.84 417 ASP A N 1
ATOM 3364 C CA . ASP A 1 417 ? -26.050 15.775 -3.007 1.00 37.84 417 ASP A CA 1
ATOM 3365 C C . ASP A 1 417 ? -26.361 16.330 -1.599 1.00 37.84 417 ASP A C 1
ATOM 3367 O O . ASP A 1 417 ? -27.503 16.689 -1.297 1.00 37.84 417 ASP A O 1
ATOM 3371 N N . LEU A 1 418 ? -25.361 16.366 -0.711 1.00 38.22 418 LEU A N 1
ATOM 3372 C CA . LEU A 1 418 ? -25.402 17.177 0.515 1.00 38.22 418 LEU A CA 1
ATOM 3373 C C . LEU A 1 418 ? -24.437 18.355 0.433 1.00 38.22 418 LEU A C 1
ATOM 3375 O O . LEU A 1 418 ? -23.255 18.114 0.093 1.00 38.22 418 LEU A O 1
#

Radius of gyration: 31.86 Å; chains: 1; bounding box: 99×47×85 Å

pLDDT: mean 74.25, std 13.3, range [37.53, 91.88]

Foldseek 3Di:
DLVVVLCVLVVVLVVLVVQLVVLVVVQVVVCVVVVRDGDLVSLLSNLLSLLVSLVSLLVLLPDDVNNDPPADNVNSLVSNLVSNCSSVVSVVVVVPPPDDPVVVVVSCPDPSNVSSVVSNVVCVVSVVLVSPCDVPCPLVNLLLLLLLLLVLLVVLLPPPPPCDLPDLVPDDPVVSVVCCVVPVPSDDPPPDGDPDQAAPPRKDKDKDQKDKDFLVVLLCCLPVPVLVVLVVVCVVPVPDPVSVVVSVVSVVVSVVSVVDDDDQDPDDDPDDPDDCDQFFPDADPVRTTIGIDRHIDIDISDGSLLVSLVSSLLSSLLSCACVPSAPVSVVQLVCQCDCVVPVSHDVVCSSVSRPSVVSSVRVCVLQVLSVLSVDSVSSVVLSVVSPPDDSVVSSVVSSVSSVVVSSVVVVCVVCVPD